Protein AF-A0A0A0M9S9-F1 (afdb_monomer)

Sequence (676 aa):
MLGLVVTAAAFGSYHVLSGAQERQLAVHSTAPAQATAWRGVQLVRRYLEAVDGDVIADWGREGAPLAIGGDMGITARITEVVEVPGSGMVGPYYRVTAQVSGMAARGTPAQSTSLVEVVYRVVPGDGSGTTPPPSGGGGVIHAMDIHRNLDLTGSIQFRGPDNAVINVNGNARLDSASITGIDTLRATGDVSIGSNIQVGAVHANGNVELTGSSGVGEIRSRGDVTIRGGSSPMTVRANGRVLFAGGNGSVVESRGGVRVSAGGVNITSIATEADVDWSGSGGRAGTIHANGNIRYNGGKSGAAPTLRSRGNITATAAGAGLAHANGQVRGEGWGRFDTVAARGGLTLTGSFSAGTVRPRDTVEPVVPVSIPEVPEVQMPGYRIDVYPLRAAANYVFEYVGNRIQVQVSQVAGIPDGTYVLGERQDGRKDWLCRPGDLRNGVCQRPVATICQGFSEYNACFTYDRGKWTVDGTSMARGVAWFDGDLQVGNGTYVNTFLATGNLNTSGSHRTVSPNYAGYATTCRNAAPAGTRMGVYSHFAELVPANLCNIEDGTMTGEPLGNIAYLAGGLAPGGGFVGGDIDLGASTRADGAVMAGNLLRTGGSTTLNGRIVSAAQRAGASDEIRMGGSTTMDLGSGSDDYDPSAPIPCMVDCEPEPELGEPVEGNTATVQWSRYL

Structure (mmCIF, N/CA/C/O backbone):
data_AF-A0A0A0M9S9-F1
#
_entry.id   AF-A0A0A0M9S9-F1
#
loop_
_atom_site.group_PDB
_atom_site.id
_atom_site.type_symbol
_atom_site.label_atom_id
_atom_site.label_alt_id
_atom_site.label_comp_id
_atom_site.label_asym_id
_atom_site.label_entity_id
_atom_site.label_seq_id
_atom_site.pdbx_PDB_ins_code
_atom_site.Cartn_x
_atom_site.Cartn_y
_atom_site.Cartn_z
_atom_site.occupancy
_atom_site.B_iso_or_equiv
_atom_site.auth_seq_id
_atom_site.auth_comp_id
_atom_site.auth_asym_id
_atom_site.auth_atom_id
_atom_site.pdbx_PDB_model_num
ATOM 1 N N . MET A 1 1 ? 2.657 70.113 -22.241 1.00 38.19 1 MET A N 1
ATOM 2 C CA . MET A 1 1 ? 3.033 69.150 -21.180 1.00 38.19 1 MET A CA 1
ATOM 3 C C . MET A 1 1 ? 2.256 67.848 -21.372 1.00 38.19 1 MET A C 1
ATOM 5 O O . MET A 1 1 ? 1.230 67.660 -20.741 1.00 38.19 1 MET A O 1
ATOM 9 N N . LEU A 1 2 ? 2.708 66.979 -22.280 1.00 35.12 2 LEU A N 1
ATOM 10 C CA . LEU A 1 2 ? 2.132 65.649 -22.551 1.00 35.12 2 LEU A CA 1
ATOM 11 C C . LEU A 1 2 ? 3.258 64.771 -23.124 1.00 35.12 2 LEU A C 1
ATOM 13 O O . LEU A 1 2 ? 3.353 64.573 -24.327 1.00 35.12 2 LEU A O 1
ATOM 17 N N . GLY A 1 3 ? 4.197 64.349 -22.272 1.00 33.69 3 GLY A N 1
ATOM 18 C CA . GLY A 1 3 ? 5.380 63.615 -22.743 1.00 33.69 3 GLY A CA 1
ATOM 19 C C . GLY A 1 3 ? 6.136 62.789 -21.705 1.00 33.69 3 GLY A C 1
ATOM 20 O O . GLY A 1 3 ? 7.248 62.376 -21.992 1.00 33.69 3 GLY A O 1
ATOM 21 N N . LEU A 1 4 ? 5.588 62.545 -20.507 1.00 33.28 4 LEU A N 1
ATOM 22 C CA . LEU A 1 4 ? 6.380 61.942 -19.420 1.00 33.28 4 LEU A CA 1
ATOM 23 C C . LEU A 1 4 ? 5.645 60.906 -18.553 1.00 33.28 4 LEU A C 1
ATOM 25 O O . LEU A 1 4 ? 6.000 60.726 -17.396 1.00 33.28 4 LEU A O 1
ATOM 29 N N . VAL A 1 5 ? 4.636 60.202 -19.086 1.00 34.47 5 VAL A N 1
ATOM 30 C CA . VAL A 1 5 ? 3.894 59.187 -18.293 1.00 34.47 5 VAL A CA 1
ATOM 31 C C . VAL A 1 5 ? 3.826 57.790 -18.936 1.00 34.47 5 VAL A C 1
ATOM 33 O O . VAL A 1 5 ? 3.406 56.843 -18.286 1.00 34.47 5 VAL A O 1
ATOM 36 N N . VAL A 1 6 ? 4.322 57.573 -20.160 1.00 32.94 6 VAL A N 1
ATOM 37 C CA . VAL A 1 6 ? 4.170 56.251 -20.820 1.00 32.94 6 VAL A CA 1
ATOM 38 C C . VAL A 1 6 ? 5.363 55.299 -20.610 1.00 32.94 6 VAL A C 1
ATOM 40 O O . VAL A 1 6 ? 5.233 54.095 -20.808 1.00 32.94 6 VAL A O 1
ATOM 43 N N . THR A 1 7 ? 6.511 55.762 -20.113 1.00 30.25 7 THR A N 1
ATOM 44 C CA . THR A 1 7 ? 7.717 54.916 -19.992 1.00 30.25 7 THR A CA 1
ATOM 45 C C . THR A 1 7 ? 7.839 54.118 -18.687 1.00 30.25 7 THR A C 1
ATOM 47 O O . THR A 1 7 ? 8.605 53.160 -18.649 1.00 30.25 7 THR A O 1
ATOM 50 N N . ALA A 1 8 ? 7.069 54.428 -17.637 1.00 29.94 8 ALA A N 1
ATOM 51 C CA . ALA A 1 8 ? 7.144 53.700 -16.359 1.00 29.94 8 ALA A CA 1
ATOM 52 C C . ALA A 1 8 ? 6.223 52.463 -16.290 1.00 29.94 8 ALA A C 1
ATOM 54 O O . ALA A 1 8 ? 6.517 51.515 -15.565 1.00 29.94 8 ALA A O 1
ATOM 55 N N . ALA A 1 9 ? 5.140 52.427 -17.075 1.00 32.34 9 ALA A N 1
ATOM 56 C CA . ALA A 1 9 ? 4.201 51.303 -17.068 1.00 32.34 9 ALA A CA 1
ATOM 57 C C . ALA A 1 9 ? 4.727 50.082 -17.846 1.00 32.34 9 ALA A C 1
ATOM 59 O O . ALA A 1 9 ? 4.496 48.950 -17.435 1.00 32.34 9 ALA A O 1
ATOM 60 N N . ALA A 1 10 ? 5.502 50.286 -18.918 1.00 31.62 10 ALA A N 1
ATOM 61 C CA . ALA A 1 10 ? 6.004 49.184 -19.743 1.00 31.62 10 ALA A CA 1
ATOM 62 C C . ALA A 1 10 ? 7.150 48.390 -19.079 1.00 31.62 10 ALA A C 1
ATOM 64 O O . ALA A 1 10 ? 7.214 47.169 -19.222 1.00 31.62 10 ALA A O 1
ATOM 65 N N . PHE A 1 11 ? 8.016 49.043 -18.294 1.00 33.28 11 PHE A N 1
ATOM 66 C CA . PHE A 1 11 ? 9.101 48.355 -17.578 1.00 33.28 11 PHE A CA 1
ATOM 67 C C . PHE A 1 11 ? 8.628 47.622 -16.312 1.00 33.28 11 PHE A C 1
ATOM 69 O O . PHE A 1 11 ? 9.197 46.589 -15.967 1.00 33.28 11 PHE A O 1
ATOM 76 N N . GLY A 1 12 ? 7.548 48.081 -15.663 1.00 35.31 12 GLY A N 1
ATOM 77 C CA . GLY A 1 12 ? 6.930 47.368 -14.538 1.00 35.31 12 GLY A CA 1
ATOM 78 C C . GLY A 1 12 ? 6.255 46.059 -14.961 1.00 35.31 12 GLY A C 1
ATOM 79 O O . GLY A 1 12 ? 6.399 45.041 -14.288 1.00 35.31 12 GLY A O 1
ATOM 80 N N . SER A 1 13 ? 5.584 46.044 -16.117 1.00 36.09 13 SER A N 1
ATOM 81 C CA . SER A 1 13 ? 4.942 44.836 -16.653 1.00 36.09 13 SER A CA 1
ATOM 82 C C . SER A 1 13 ? 5.952 43.801 -17.151 1.00 36.09 13 SER A C 1
ATOM 84 O O . SER A 1 13 ? 5.731 42.610 -16.955 1.00 36.09 13 SER A O 1
ATOM 86 N N . TYR A 1 14 ? 7.079 44.231 -17.732 1.00 33.56 14 TYR A N 1
ATOM 87 C CA . TYR A 1 14 ? 8.137 43.318 -18.180 1.00 33.56 14 TYR A CA 1
ATOM 88 C C . TYR A 1 14 ? 8.876 42.663 -17.002 1.00 33.56 14 TYR A C 1
ATOM 90 O O . TYR A 1 14 ? 9.120 41.464 -17.049 1.00 33.56 14 TYR A O 1
ATOM 98 N N . HIS A 1 15 ? 9.137 43.394 -15.909 1.00 34.16 15 HIS A N 1
ATOM 99 C CA . HIS A 1 15 ? 9.770 42.827 -14.708 1.00 34.16 15 HIS A CA 1
ATOM 100 C C . HIS A 1 15 ? 8.850 41.887 -13.912 1.00 34.16 15 HIS A C 1
ATOM 102 O O . HIS A 1 15 ? 9.319 40.931 -13.293 1.00 34.16 15 HIS A O 1
ATOM 108 N N . VAL A 1 16 ? 7.535 42.134 -13.930 1.00 39.25 16 VAL A N 1
ATOM 109 C CA . VAL A 1 16 ? 6.543 41.249 -13.298 1.00 39.25 16 VAL A CA 1
ATOM 110 C C . VAL A 1 16 ? 6.279 40.006 -14.159 1.00 39.25 16 VAL A C 1
ATOM 112 O O . VAL A 1 16 ? 6.086 38.927 -13.605 1.00 39.25 16 VAL A O 1
ATOM 115 N N . LEU A 1 17 ? 6.355 40.111 -15.492 1.00 35.31 17 LEU A N 1
ATOM 116 C CA . LEU A 1 17 ? 6.260 38.967 -16.410 1.00 35.31 17 LEU A CA 1
ATOM 117 C C . LEU A 1 17 ? 7.541 38.126 -16.448 1.00 35.31 17 LEU A C 1
ATOM 119 O O . LEU A 1 17 ? 7.436 36.902 -16.442 1.00 35.31 17 LEU A O 1
ATOM 123 N N . SER A 1 18 ? 8.729 38.738 -16.410 1.00 36.84 18 SER A N 1
ATOM 124 C CA . SER A 1 18 ? 9.993 38.003 -16.282 1.00 36.84 18 SER A CA 1
ATOM 125 C C . SER A 1 18 ? 10.101 37.347 -14.906 1.00 36.84 18 SER A C 1
ATOM 127 O O . SER A 1 18 ? 10.442 36.177 -14.824 1.00 36.84 18 SER A O 1
ATOM 129 N N . GLY A 1 19 ? 9.679 38.028 -13.833 1.00 36.59 19 GLY A N 1
ATOM 130 C CA . GLY A 1 19 ? 9.624 37.455 -12.487 1.00 36.59 19 GLY A CA 1
ATOM 131 C C . GLY A 1 19 ? 8.580 36.344 -12.324 1.00 36.59 19 GLY A C 1
ATOM 132 O O . GLY A 1 19 ? 8.806 35.411 -11.560 1.00 36.59 19 GLY A O 1
ATOM 133 N N . ALA A 1 20 ? 7.449 36.395 -13.038 1.00 39.62 20 ALA A N 1
ATOM 134 C CA . ALA A 1 20 ? 6.456 35.318 -13.050 1.00 39.62 20 ALA A CA 1
ATOM 135 C C . ALA A 1 20 ? 6.901 34.130 -13.916 1.00 39.62 20 ALA A C 1
ATOM 137 O O . ALA A 1 20 ? 6.731 32.994 -13.489 1.00 39.62 20 ALA A O 1
ATOM 138 N N . GLN A 1 21 ? 7.529 34.368 -15.073 1.00 37.34 21 GLN A N 1
ATOM 139 C CA . GLN A 1 21 ? 8.106 33.307 -15.906 1.00 37.34 21 GLN A CA 1
ATOM 140 C C . GLN A 1 21 ? 9.321 32.650 -15.243 1.00 37.34 21 GLN A C 1
ATOM 142 O O . GLN A 1 21 ? 9.424 31.430 -15.282 1.00 37.34 21 GLN A O 1
ATOM 147 N N . GLU A 1 22 ? 10.182 33.405 -14.556 1.00 39.69 22 GLU A N 1
ATOM 148 C CA . GLU A 1 22 ? 11.300 32.873 -13.764 1.00 39.69 22 GLU A CA 1
ATOM 149 C C . GLU A 1 22 ? 10.818 32.138 -12.511 1.00 39.69 22 GLU A C 1
ATOM 151 O O . GLU A 1 22 ? 11.359 31.087 -12.194 1.00 39.69 22 GLU A O 1
ATOM 156 N N . ARG A 1 23 ? 9.765 32.609 -11.823 1.00 38.94 23 ARG A N 1
ATOM 157 C CA . ARG A 1 23 ? 9.156 31.872 -10.697 1.00 38.94 23 ARG A CA 1
ATOM 158 C C . ARG A 1 23 ? 8.431 30.611 -11.157 1.00 38.94 23 ARG A C 1
ATOM 160 O O . ARG A 1 23 ? 8.507 29.599 -10.473 1.00 38.94 23 ARG A O 1
ATOM 167 N N . GLN A 1 24 ? 7.769 30.636 -12.311 1.00 37.47 24 GLN A N 1
ATOM 168 C CA . GLN A 1 24 ? 7.109 29.465 -12.886 1.00 37.47 24 GLN A CA 1
ATOM 169 C C . GLN A 1 24 ? 8.140 28.456 -13.423 1.00 37.47 24 GLN A C 1
ATOM 171 O O . GLN A 1 24 ? 7.961 27.260 -13.219 1.00 37.47 24 GLN A O 1
ATOM 176 N N . LEU A 1 25 ? 9.267 28.912 -13.991 1.00 41.75 25 LEU A N 1
ATOM 177 C CA . LEU A 1 25 ? 10.422 28.063 -14.310 1.00 41.75 25 LEU A CA 1
ATOM 178 C C . LEU A 1 25 ? 11.118 27.518 -13.055 1.00 41.75 25 LEU A C 1
ATOM 180 O O . LEU A 1 25 ? 11.481 26.349 -13.049 1.00 41.75 25 LEU A O 1
ATOM 184 N N . ALA A 1 26 ? 11.284 28.322 -12.001 1.00 37.69 26 ALA A N 1
ATOM 185 C CA . ALA A 1 26 ? 11.918 27.913 -10.746 1.00 37.69 26 ALA A CA 1
ATOM 186 C C . ALA A 1 26 ? 11.070 26.888 -9.976 1.00 37.69 26 ALA A C 1
ATOM 188 O O . ALA A 1 26 ? 11.600 25.914 -9.455 1.00 37.69 26 ALA A O 1
ATOM 189 N N . VAL A 1 27 ? 9.743 27.054 -9.955 1.00 41.25 27 VAL A N 1
ATOM 190 C CA . VAL A 1 27 ? 8.808 26.081 -9.361 1.00 41.25 27 VAL A CA 1
ATOM 191 C C . VAL A 1 27 ? 8.721 24.800 -10.207 1.00 41.25 27 VAL A C 1
ATOM 193 O O . VAL A 1 27 ? 8.535 23.718 -9.656 1.00 41.25 27 VAL A O 1
ATOM 196 N N . HIS A 1 28 ? 8.927 24.882 -11.528 1.00 46.53 28 HIS A N 1
ATOM 197 C CA . HIS A 1 28 ? 9.033 23.702 -12.395 1.00 46.53 28 HIS A CA 1
ATOM 198 C C . HIS A 1 28 ? 10.423 23.046 -12.409 1.00 46.53 28 HIS A C 1
ATOM 200 O O . HIS A 1 28 ? 10.512 21.885 -12.800 1.00 46.53 28 HIS A O 1
ATOM 206 N N . SER A 1 29 ? 11.495 23.732 -11.997 1.00 43.81 29 SER A N 1
ATOM 207 C CA . SER A 1 29 ? 12.862 23.194 -11.983 1.00 43.81 29 SER A CA 1
ATOM 208 C C . SER A 1 29 ? 13.269 22.602 -10.631 1.00 43.81 29 SER A C 1
ATOM 210 O O . SER A 1 29 ? 14.110 21.701 -10.599 1.00 43.81 29 SER A O 1
ATOM 212 N N . THR A 1 30 ? 12.659 23.007 -9.514 1.00 52.81 30 THR A N 1
ATOM 213 C CA . THR A 1 30 ? 12.928 22.413 -8.190 1.00 52.81 30 THR A CA 1
ATOM 214 C C . THR A 1 30 ? 12.455 20.965 -8.087 1.00 52.81 30 THR A C 1
ATOM 216 O O . THR A 1 30 ? 13.216 20.128 -7.612 1.00 52.81 30 THR A O 1
ATOM 219 N N . ALA A 1 31 ? 11.264 20.629 -8.591 1.00 55.78 31 ALA A N 1
ATOM 220 C CA . ALA A 1 31 ? 10.736 19.261 -8.538 1.00 55.78 31 ALA A CA 1
ATOM 221 C C . ALA A 1 31 ? 11.601 18.233 -9.313 1.00 55.78 31 ALA A C 1
ATOM 223 O O . ALA A 1 31 ? 11.906 17.175 -8.758 1.00 55.78 31 ALA A O 1
ATOM 224 N N . PRO A 1 32 ? 12.098 18.521 -10.534 1.00 52.28 32 PRO A N 1
ATOM 225 C CA . PRO A 1 32 ? 13.087 17.682 -11.208 1.00 52.28 32 PRO A CA 1
ATOM 226 C C . PRO A 1 32 ? 14.418 17.566 -10.454 1.00 52.28 32 PRO A C 1
ATOM 228 O O . PRO A 1 32 ? 14.976 16.475 -10.404 1.00 52.28 32 PRO A O 1
ATOM 231 N N . ALA A 1 33 ? 14.934 18.644 -9.850 1.00 55.00 33 ALA A N 1
ATOM 232 C CA . ALA A 1 33 ? 16.178 18.586 -9.072 1.00 55.00 33 ALA A CA 1
ATOM 233 C C . ALA A 1 33 ? 16.018 17.767 -7.782 1.00 55.00 33 ALA A C 1
ATOM 235 O O . ALA A 1 33 ? 16.900 16.981 -7.443 1.00 55.00 33 ALA A O 1
ATOM 236 N N . GLN A 1 34 ? 14.872 17.889 -7.108 1.00 57.25 34 GLN A N 1
ATOM 237 C CA . GLN A 1 34 ? 14.493 17.066 -5.959 1.00 57.25 34 GLN A CA 1
ATOM 238 C C . GLN A 1 34 ? 14.343 15.590 -6.350 1.00 57.25 34 GLN A C 1
ATOM 240 O O . GLN A 1 34 ? 14.876 14.724 -5.661 1.00 57.25 34 GLN A O 1
ATOM 245 N N . ALA A 1 35 ? 13.695 15.290 -7.481 1.00 53.19 35 ALA A N 1
ATOM 246 C CA . ALA A 1 35 ? 13.598 13.928 -8.008 1.00 53.19 35 ALA A CA 1
ATOM 247 C C . ALA A 1 35 ? 14.985 13.347 -8.338 1.00 53.19 35 ALA A C 1
ATOM 249 O O . ALA A 1 35 ? 15.271 12.197 -8.011 1.00 53.19 35 ALA A O 1
ATOM 250 N N . THR A 1 36 ? 15.877 14.145 -8.931 1.00 57.66 36 THR A N 1
ATOM 251 C CA . THR A 1 36 ? 17.271 13.753 -9.189 1.00 57.66 36 THR A CA 1
ATOM 252 C C . THR A 1 36 ? 18.059 13.534 -7.892 1.00 57.66 36 THR A C 1
ATOM 254 O O . THR A 1 36 ? 18.837 12.585 -7.819 1.00 57.66 36 THR A O 1
ATOM 257 N N . ALA A 1 37 ? 17.833 14.333 -6.844 1.00 59.56 37 ALA A N 1
ATOM 258 C CA . ALA A 1 37 ? 18.483 14.147 -5.545 1.00 59.56 37 ALA A CA 1
ATOM 259 C C . ALA A 1 37 ? 18.049 12.822 -4.898 1.00 59.56 37 ALA A C 1
ATOM 261 O O . ALA A 1 37 ? 18.890 12.039 -4.463 1.00 59.56 37 ALA A O 1
ATOM 262 N N . TRP A 1 38 ? 16.756 12.497 -4.947 1.00 60.38 38 TRP A N 1
ATOM 263 C CA . TRP A 1 38 ? 16.226 11.219 -4.462 1.00 60.38 38 TRP A CA 1
ATOM 264 C C . TRP A 1 38 ? 16.681 10.004 -5.278 1.00 60.38 38 TRP A C 1
ATOM 266 O O . TRP A 1 38 ? 16.934 8.941 -4.709 1.00 60.38 38 TRP A O 1
ATOM 276 N N . ARG A 1 39 ? 16.882 10.157 -6.595 1.00 58.69 39 ARG A N 1
ATOM 277 C CA . ARG A 1 39 ? 17.578 9.142 -7.411 1.00 58.69 39 ARG A CA 1
ATOM 278 C C . ARG A 1 39 ? 18.993 8.890 -6.887 1.00 58.69 39 ARG A C 1
ATOM 280 O O . ARG A 1 39 ? 19.422 7.742 -6.819 1.00 58.69 39 ARG A O 1
ATOM 287 N N . GLY A 1 40 ? 19.699 9.945 -6.482 1.00 56.38 40 GLY A N 1
ATOM 288 C CA . GLY A 1 40 ? 21.021 9.834 -5.873 1.00 56.38 40 GLY A CA 1
ATOM 289 C C . GLY A 1 40 ? 21.015 9.137 -4.509 1.00 56.38 40 GLY A C 1
ATOM 290 O O . GLY A 1 40 ? 21.918 8.352 -4.243 1.00 56.38 40 GLY A O 1
ATOM 291 N N . VAL A 1 41 ? 19.988 9.352 -3.679 1.00 64.31 41 VAL A N 1
ATOM 292 C CA . VAL A 1 41 ? 19.822 8.667 -2.381 1.00 64.31 41 VAL A CA 1
ATOM 293 C C . VAL A 1 41 ? 19.740 7.149 -2.581 1.00 64.31 41 VAL A C 1
ATOM 295 O O . VAL A 1 41 ? 20.463 6.383 -1.951 1.00 64.31 41 VAL A O 1
ATOM 298 N N . GLN A 1 42 ? 18.934 6.691 -3.538 1.00 62.00 42 GLN A N 1
ATOM 299 C CA . GLN A 1 42 ? 18.825 5.255 -3.825 1.00 62.00 42 GLN A CA 1
ATOM 300 C C . GLN A 1 42 ? 20.100 4.671 -4.444 1.00 62.00 42 GLN A C 1
ATOM 302 O O . GLN A 1 42 ? 20.448 3.518 -4.192 1.00 62.00 42 GLN A O 1
ATOM 307 N N . LEU A 1 43 ? 20.822 5.470 -5.230 1.00 59.28 43 LEU A N 1
ATOM 308 C CA . LEU A 1 43 ? 22.103 5.067 -5.798 1.00 59.28 43 LEU A CA 1
ATOM 309 C C . LEU A 1 43 ? 23.176 4.876 -4.714 1.00 59.28 43 LEU A C 1
ATOM 311 O O . LEU A 1 43 ? 23.946 3.923 -4.790 1.00 59.28 43 LEU A O 1
ATOM 315 N N . VAL A 1 44 ? 23.187 5.731 -3.686 1.00 65.31 44 VAL A N 1
ATOM 316 C CA . VAL A 1 44 ? 24.054 5.566 -2.509 1.00 65.31 44 VAL A CA 1
ATOM 317 C C . VAL A 1 44 ? 23.646 4.335 -1.698 1.00 65.31 44 VAL A C 1
ATOM 319 O O . VAL A 1 44 ? 24.526 3.569 -1.326 1.00 65.31 44 VAL A O 1
ATOM 322 N N . ARG A 1 45 ? 22.347 4.075 -1.488 1.00 72.94 45 ARG A N 1
ATOM 323 C CA . ARG A 1 45 ? 21.882 2.851 -0.802 1.00 72.94 45 ARG A CA 1
ATOM 324 C C . ARG A 1 45 ? 22.401 1.581 -1.475 1.00 72.94 45 ARG A C 1
ATOM 326 O O . ARG A 1 45 ? 23.035 0.763 -0.823 1.00 72.94 45 ARG A O 1
ATOM 333 N N . ARG A 1 46 ? 22.193 1.456 -2.789 1.00 57.31 46 ARG A N 1
ATOM 334 C CA . ARG A 1 46 ? 22.665 0.299 -3.573 1.00 57.31 46 ARG A CA 1
ATOM 335 C C . ARG A 1 46 ? 24.183 0.168 -3.560 1.00 57.31 46 ARG A C 1
ATOM 337 O O . ARG A 1 46 ? 24.705 -0.938 -3.583 1.00 57.31 46 ARG A O 1
ATOM 344 N N . TYR A 1 47 ? 24.892 1.295 -3.541 1.00 64.62 47 TYR A N 1
ATOM 345 C CA . TYR A 1 47 ? 26.339 1.291 -3.376 1.00 64.62 47 TYR A CA 1
ATOM 346 C C . TYR A 1 47 ? 26.738 0.719 -2.008 1.00 64.62 47 TYR A C 1
ATOM 348 O O . TYR A 1 47 ? 27.602 -0.143 -1.963 1.00 64.62 47 TYR A O 1
ATOM 356 N N . LEU A 1 48 ? 26.072 1.116 -0.919 1.00 71.56 48 LEU A N 1
ATOM 357 C CA . LEU A 1 48 ? 26.329 0.590 0.430 1.00 71.56 48 LEU A CA 1
ATOM 358 C C . LEU A 1 48 ? 25.983 -0.900 0.582 1.00 71.56 48 LEU A C 1
ATOM 360 O O . LEU A 1 48 ? 26.661 -1.596 1.326 1.00 71.56 48 LEU A O 1
ATOM 364 N N . GLU A 1 49 ? 24.974 -1.396 -0.138 1.00 69.19 49 GLU A N 1
ATOM 365 C CA . GLU A 1 49 ? 24.644 -2.833 -0.207 1.00 69.19 49 GLU A CA 1
ATOM 366 C C . GLU A 1 49 ? 25.711 -3.645 -0.961 1.00 69.19 49 GLU A C 1
ATOM 368 O O . GLU A 1 49 ? 25.878 -4.835 -0.714 1.00 69.19 49 GLU A O 1
ATOM 373 N N . ALA A 1 50 ? 26.435 -3.013 -1.890 1.00 57.62 50 ALA A N 1
ATOM 374 C CA . ALA A 1 50 ? 27.448 -3.660 -2.724 1.00 57.62 50 ALA A CA 1
ATOM 375 C C . ALA A 1 50 ? 28.882 -3.534 -2.177 1.00 57.62 50 ALA A C 1
ATOM 377 O O . ALA A 1 50 ? 29.799 -4.142 -2.730 1.00 57.62 50 ALA A O 1
ATOM 378 N N . VAL A 1 51 ? 29.094 -2.711 -1.148 1.00 65.50 51 VAL A N 1
ATOM 379 C CA . VAL A 1 51 ? 30.406 -2.486 -0.531 1.00 65.50 51 VAL A CA 1
ATOM 380 C C . VAL A 1 51 ? 30.593 -3.479 0.605 1.00 65.50 51 VAL A C 1
ATOM 382 O O . VAL A 1 51 ? 29.692 -3.647 1.418 1.00 65.50 51 VAL A O 1
ATOM 385 N N . ASP A 1 52 ? 31.768 -4.100 0.666 1.00 69.25 52 ASP A N 1
ATOM 386 C CA . ASP A 1 52 ? 32.154 -5.045 1.716 1.00 69.25 52 ASP A CA 1
ATOM 387 C C . ASP A 1 52 ? 32.113 -4.398 3.117 1.00 69.25 52 ASP A C 1
ATOM 389 O O . ASP A 1 52 ? 32.465 -3.226 3.278 1.00 69.25 52 ASP A O 1
ATOM 393 N N . GLY A 1 53 ? 31.685 -5.149 4.136 1.00 65.88 53 GLY A N 1
ATOM 394 C CA . GLY A 1 53 ? 31.577 -4.670 5.518 1.00 65.88 53 GLY A CA 1
ATOM 395 C C . GLY A 1 53 ? 32.901 -4.131 6.066 1.00 65.88 53 GLY A C 1
ATOM 396 O O . GLY A 1 53 ? 32.914 -3.068 6.691 1.00 65.88 53 GLY A O 1
ATOM 397 N N . ASP A 1 54 ? 34.014 -4.786 5.728 1.00 68.56 54 ASP A N 1
ATOM 398 C CA . ASP A 1 54 ? 35.364 -4.364 6.126 1.00 68.56 54 ASP A CA 1
ATOM 399 C C . ASP A 1 54 ? 35.739 -2.989 5.541 1.00 68.56 54 ASP A C 1
ATOM 401 O O . ASP A 1 54 ? 36.363 -2.159 6.203 1.00 68.56 54 ASP A O 1
ATOM 405 N N . VAL A 1 55 ? 35.277 -2.684 4.323 1.00 69.38 55 VAL A N 1
ATOM 406 C CA . VAL A 1 55 ? 35.520 -1.388 3.664 1.00 69.38 55 VAL A CA 1
ATOM 407 C C . VAL A 1 55 ? 34.715 -0.265 4.327 1.00 69.38 55 VAL A C 1
ATOM 409 O O . VAL A 1 55 ? 35.186 0.871 4.419 1.00 69.38 55 VAL A O 1
ATOM 412 N N . ILE A 1 56 ? 33.509 -0.563 4.820 1.00 71.06 56 ILE A N 1
ATOM 413 C CA . ILE A 1 56 ? 32.684 0.401 5.567 1.00 71.06 56 ILE A CA 1
ATOM 414 C C . ILE A 1 56 ? 33.309 0.690 6.939 1.00 71.06 56 ILE A C 1
ATOM 416 O O . ILE A 1 56 ? 33.312 1.845 7.376 1.00 71.06 56 ILE A O 1
ATOM 420 N N . ALA A 1 57 ? 33.883 -0.327 7.589 1.00 70.38 57 ALA A N 1
ATOM 421 C CA . ALA A 1 57 ? 34.600 -0.178 8.853 1.00 70.38 57 ALA A CA 1
ATOM 422 C C . ALA A 1 57 ? 35.780 0.804 8.735 1.00 70.38 57 ALA A C 1
ATOM 424 O O . ALA A 1 57 ? 35.982 1.655 9.608 1.00 70.38 57 ALA A O 1
ATOM 425 N N . ASP A 1 58 ? 36.520 0.744 7.625 1.00 73.25 58 ASP A N 1
ATOM 426 C CA . ASP A 1 58 ? 37.655 1.633 7.362 1.00 73.25 58 ASP A CA 1
ATOM 427 C C . ASP A 1 58 ? 37.229 3.087 7.086 1.00 73.25 58 ASP A C 1
ATOM 429 O O . ASP A 1 58 ? 37.910 4.033 7.498 1.00 73.25 58 ASP A O 1
ATOM 433 N N . TRP A 1 59 ? 36.049 3.313 6.495 1.00 78.31 59 TRP A N 1
ATOM 434 C CA . TRP A 1 59 ? 35.513 4.669 6.300 1.00 78.31 59 TRP A CA 1
ATOM 435 C C . TRP A 1 59 ? 35.225 5.414 7.602 1.00 78.31 59 TRP A C 1
ATOM 437 O O . TRP A 1 59 ? 35.355 6.640 7.633 1.00 78.31 59 TRP A O 1
ATOM 447 N N . GLY A 1 60 ? 34.873 4.697 8.673 1.00 62.88 60 GLY A N 1
ATOM 448 C CA . GLY A 1 60 ? 34.714 5.275 10.010 1.00 62.88 60 GLY A CA 1
ATOM 449 C C . GLY A 1 60 ? 36.021 5.818 10.602 1.00 62.88 60 GLY A C 1
ATOM 450 O O . GLY A 1 60 ? 35.980 6.633 11.522 1.00 62.88 60 GLY A O 1
ATOM 451 N N . ARG A 1 61 ? 37.181 5.403 10.067 1.00 61.22 61 ARG A N 1
ATOM 452 C CA . ARG A 1 61 ? 38.518 5.778 10.560 1.00 61.22 61 ARG A CA 1
ATOM 453 C C . ARG A 1 61 ? 39.213 6.820 9.683 1.00 61.22 61 ARG A C 1
ATOM 455 O O . ARG A 1 61 ? 39.882 7.701 10.217 1.00 61.22 61 ARG A O 1
ATOM 462 N N . GLU A 1 62 ? 39.046 6.740 8.362 1.00 57.94 62 GLU A N 1
ATOM 463 C CA . GLU A 1 62 ? 39.818 7.545 7.394 1.00 57.94 62 GLU A CA 1
ATOM 464 C C . GLU A 1 62 ? 38.966 8.520 6.556 1.00 57.94 62 GLU A C 1
ATOM 466 O O . GLU A 1 62 ? 39.505 9.407 5.889 1.00 57.94 62 GLU A O 1
ATOM 471 N N . GLY A 1 63 ? 37.633 8.418 6.634 1.00 55.84 63 GLY A N 1
ATOM 472 C CA . GLY A 1 63 ? 36.694 9.179 5.809 1.00 55.84 63 GLY A CA 1
ATOM 473 C C . GLY A 1 63 ? 36.497 8.564 4.416 1.00 55.84 63 GLY A C 1
ATOM 474 O O . GLY A 1 63 ? 37.432 8.106 3.767 1.00 55.84 63 GLY A O 1
ATOM 475 N N . ALA A 1 64 ? 35.255 8.550 3.931 1.00 58.94 64 ALA A N 1
ATOM 476 C CA . ALA A 1 64 ? 34.890 7.851 2.698 1.00 58.94 64 ALA A CA 1
ATOM 477 C C . ALA A 1 64 ? 35.079 8.710 1.426 1.00 58.94 64 ALA A C 1
ATOM 479 O O . ALA A 1 64 ? 34.475 9.786 1.313 1.00 58.94 64 ALA A O 1
ATOM 480 N N . PRO A 1 65 ? 35.809 8.228 0.401 1.00 53.84 65 PRO A N 1
ATOM 481 C CA . PRO A 1 65 ? 35.861 8.873 -0.903 1.00 53.84 65 PRO A CA 1
ATOM 482 C C . PRO A 1 65 ? 34.684 8.398 -1.763 1.00 53.84 65 PRO A C 1
ATOM 484 O O . PRO A 1 65 ? 34.847 7.572 -2.658 1.00 53.84 65 PRO A O 1
ATOM 487 N N . LEU A 1 66 ? 33.479 8.914 -1.510 1.00 60.03 66 LEU A N 1
ATOM 488 C CA . LEU A 1 66 ? 32.354 8.689 -2.418 1.00 60.03 66 LEU A CA 1
ATOM 489 C C . LEU A 1 66 ? 32.119 9.922 -3.290 1.00 60.03 66 LEU A C 1
ATOM 491 O O . LEU A 1 66 ? 31.798 10.989 -2.775 1.00 60.03 66 LEU A O 1
ATOM 495 N N . ALA A 1 67 ? 32.277 9.755 -4.604 1.00 52.25 67 ALA A N 1
ATOM 496 C CA . ALA A 1 67 ? 31.867 10.712 -5.626 1.00 52.25 67 ALA A CA 1
ATOM 497 C C . ALA A 1 67 ? 31.101 9.955 -6.720 1.00 52.25 67 ALA A C 1
ATOM 499 O O . ALA A 1 67 ? 31.686 9.415 -7.656 1.00 52.25 67 ALA A O 1
ATOM 500 N N . ILE A 1 68 ? 29.777 9.886 -6.585 1.00 55.16 68 ILE A N 1
ATOM 501 C CA . ILE A 1 68 ? 28.902 9.251 -7.579 1.00 55.16 68 ILE A CA 1
ATOM 502 C C . ILE A 1 68 ? 28.245 10.329 -8.446 1.00 55.16 68 ILE A C 1
ATOM 504 O O . ILE A 1 68 ? 27.692 11.276 -7.896 1.00 55.16 68 ILE A O 1
ATOM 508 N N . GLY A 1 69 ? 28.222 10.133 -9.775 1.00 52.50 69 GLY A N 1
ATOM 509 C CA . GLY A 1 69 ? 27.173 10.704 -10.639 1.00 52.50 69 GLY A CA 1
ATOM 510 C C . GLY A 1 69 ? 27.498 11.954 -11.471 1.00 52.50 69 GLY A C 1
ATOM 511 O O . GLY A 1 69 ? 26.565 12.577 -11.983 1.00 52.50 69 GLY A O 1
ATOM 512 N N . GLY A 1 70 ? 28.777 12.295 -11.683 1.00 50.03 70 GLY A N 1
ATOM 513 C CA . GLY A 1 70 ? 29.210 13.543 -12.345 1.00 50.03 70 GLY A CA 1
ATOM 514 C C . GLY A 1 70 ? 28.521 13.901 -13.677 1.00 50.03 70 GLY A C 1
ATOM 515 O O . GLY A 1 70 ? 28.303 15.090 -13.941 1.00 50.03 70 GLY A O 1
ATOM 516 N N . ASP A 1 71 ? 28.094 12.903 -14.461 1.00 51.50 71 ASP A N 1
ATOM 517 C CA . ASP A 1 71 ? 27.406 13.074 -15.754 1.00 51.50 71 ASP A CA 1
ATOM 518 C C . ASP A 1 71 ? 25.868 12.960 -15.685 1.00 51.50 71 ASP A C 1
ATOM 520 O O . ASP A 1 71 ? 25.179 13.335 -16.632 1.00 51.50 71 ASP A O 1
ATOM 524 N N . MET A 1 72 ? 25.308 12.490 -14.563 1.00 55.47 72 MET A N 1
ATOM 525 C CA . MET A 1 72 ? 23.859 12.297 -14.352 1.00 55.47 72 MET A CA 1
ATOM 526 C C . MET A 1 72 ? 23.191 13.456 -13.600 1.00 55.47 72 MET A C 1
ATOM 528 O O . MET A 1 72 ? 22.010 13.380 -13.265 1.00 55.47 72 MET A O 1
ATOM 532 N N . GLY A 1 73 ? 23.943 14.520 -13.300 1.00 60.19 73 GLY A N 1
ATOM 533 C CA . GLY A 1 73 ? 23.462 15.602 -12.442 1.00 60.19 73 GLY A CA 1
ATOM 534 C C . GLY A 1 73 ? 23.254 15.158 -10.992 1.00 60.19 73 GLY A C 1
ATOM 535 O O . GLY A 1 73 ? 22.482 15.787 -10.285 1.00 60.19 73 GLY A O 1
ATOM 536 N N . ILE A 1 74 ? 23.912 14.086 -10.550 1.00 67.12 74 ILE A N 1
ATOM 537 C CA . ILE A 1 74 ? 23.880 13.611 -9.164 1.00 67.12 74 ILE A CA 1
ATOM 538 C C . ILE A 1 74 ? 25.288 13.762 -8.601 1.00 67.12 74 ILE A C 1
ATOM 540 O O . ILE A 1 74 ? 26.248 13.380 -9.259 1.00 67.12 74 ILE A O 1
ATOM 544 N N . THR A 1 75 ? 25.416 14.289 -7.391 1.00 71.06 75 THR A N 1
ATOM 545 C CA . THR A 1 75 ? 26.677 14.273 -6.648 1.00 71.06 75 THR A CA 1
ATOM 546 C C . THR A 1 75 ? 26.380 13.795 -5.242 1.00 71.06 75 THR A C 1
ATOM 548 O O . THR A 1 75 ? 25.654 14.466 -4.521 1.00 71.06 75 THR A O 1
ATOM 551 N N . ALA A 1 76 ? 26.933 12.659 -4.835 1.00 73.00 76 ALA A N 1
ATOM 552 C CA . ALA A 1 76 ? 26.816 12.173 -3.464 1.00 73.00 76 ALA A CA 1
ATOM 553 C C . ALA A 1 76 ? 28.172 12.195 -2.765 1.00 73.00 76 ALA A C 1
ATOM 555 O O . ALA A 1 76 ? 29.175 11.872 -3.397 1.00 73.00 76 ALA A O 1
ATOM 556 N N . ARG A 1 77 ? 28.177 12.539 -1.475 1.00 77.38 77 ARG A N 1
ATOM 557 C CA . ARG A 1 77 ? 29.336 12.478 -0.582 1.00 77.38 77 ARG A CA 1
ATOM 558 C C . ARG A 1 77 ? 28.911 11.872 0.751 1.00 77.38 77 ARG A C 1
ATOM 560 O O . ARG A 1 77 ? 27.939 12.333 1.339 1.00 77.38 77 ARG A O 1
ATOM 567 N N . ILE A 1 78 ? 29.659 10.893 1.247 1.00 82.19 78 ILE A N 1
ATOM 568 C CA . ILE A 1 78 ? 29.508 10.405 2.624 1.00 82.19 78 ILE A CA 1
ATOM 569 C C . ILE A 1 78 ? 30.165 11.423 3.561 1.00 82.19 78 ILE A C 1
ATOM 571 O O . ILE A 1 78 ? 31.309 11.832 3.349 1.00 82.19 78 ILE A O 1
ATOM 575 N N . THR A 1 79 ? 29.417 11.883 4.556 1.00 82.06 79 THR A N 1
ATOM 576 C CA . THR A 1 79 ? 29.853 12.896 5.523 1.00 82.06 79 THR A CA 1
ATOM 577 C C . THR A 1 79 ? 30.237 12.295 6.866 1.00 82.06 79 THR A C 1
ATOM 579 O O . THR A 1 79 ? 31.061 12.881 7.560 1.00 82.06 79 THR A O 1
ATOM 582 N N . GLU A 1 80 ? 29.681 11.136 7.222 1.00 82.38 80 GLU A N 1
ATOM 583 C CA . GLU A 1 80 ? 29.921 10.486 8.510 1.00 82.38 80 GLU A CA 1
ATOM 584 C C . GLU A 1 80 ? 29.694 8.973 8.395 1.00 82.38 80 GLU A C 1
ATOM 586 O O . GLU A 1 80 ? 28.777 8.537 7.698 1.00 82.38 80 GLU A O 1
ATOM 591 N N . VAL A 1 81 ? 30.498 8.175 9.099 1.00 84.81 81 VAL A N 1
ATOM 592 C CA . VAL A 1 81 ? 30.269 6.739 9.306 1.00 84.81 81 VAL A CA 1
ATOM 593 C C . VAL A 1 81 ? 30.527 6.439 10.778 1.00 84.81 81 VAL A C 1
ATOM 595 O O . VAL A 1 81 ? 31.609 6.727 11.281 1.00 84.81 81 VAL A O 1
ATOM 598 N N . VAL A 1 82 ? 29.533 5.885 11.470 1.00 82.56 82 VAL A N 1
ATOM 599 C CA . VAL A 1 82 ? 29.613 5.533 12.893 1.00 82.56 82 VAL A CA 1
ATOM 600 C C . VAL A 1 82 ? 29.253 4.067 13.059 1.00 82.56 82 VAL A C 1
ATOM 602 O O . VAL A 1 82 ? 28.150 3.661 12.704 1.00 82.56 82 VAL A O 1
ATOM 605 N N . GLU A 1 83 ? 30.160 3.275 13.617 1.00 82.25 83 GLU A N 1
ATOM 606 C CA . GLU A 1 83 ? 29.832 1.927 14.078 1.00 82.25 83 GLU A CA 1
ATOM 607 C C . GLU A 1 83 ? 28.965 2.019 15.335 1.00 82.25 83 GLU A C 1
ATOM 609 O O . GLU A 1 83 ? 29.309 2.713 16.296 1.00 82.25 83 GLU A O 1
ATOM 614 N N . VAL A 1 84 ? 27.823 1.341 15.322 1.00 77.56 84 VAL A N 1
ATOM 615 C CA . VAL A 1 84 ? 26.925 1.244 16.466 1.00 77.56 84 VAL A CA 1
ATOM 616 C C . VAL A 1 84 ? 27.048 -0.168 17.040 1.00 77.56 84 VAL A C 1
ATOM 618 O O . VAL A 1 84 ? 26.678 -1.131 16.360 1.00 77.56 84 VAL A O 1
ATOM 621 N N . PRO A 1 85 ? 27.557 -0.314 18.280 1.00 70.25 85 PRO A N 1
ATOM 622 C CA . PRO A 1 85 ? 27.615 -1.605 18.949 1.00 70.25 85 PRO A CA 1
ATOM 623 C C . PRO A 1 85 ? 26.211 -2.200 19.084 1.00 70.25 85 PRO A C 1
ATOM 625 O O . PRO A 1 85 ? 25.266 -1.493 19.438 1.00 70.25 85 PRO A O 1
ATOM 628 N N . GLY A 1 86 ? 26.080 -3.498 18.818 1.00 62.06 86 GLY A N 1
ATOM 629 C CA . GLY A 1 86 ? 24.821 -4.215 19.013 1.00 62.06 86 GLY A CA 1
ATOM 630 C C . GLY A 1 86 ? 24.376 -4.229 20.481 1.00 62.06 86 GLY A C 1
ATOM 631 O O . GLY A 1 86 ? 25.199 -4.163 21.396 1.00 62.06 86 GLY A O 1
ATOM 632 N N . SER A 1 87 ? 23.068 -4.345 20.717 1.00 40.31 87 SER A N 1
ATOM 633 C CA . SER A 1 87 ? 22.492 -4.532 22.054 1.00 40.31 87 SER A CA 1
ATOM 634 C C . SER A 1 87 ? 21.449 -5.647 22.027 1.00 40.31 87 SER A C 1
ATOM 636 O O . SER A 1 87 ? 20.472 -5.559 21.280 1.00 40.31 87 SER A O 1
ATOM 638 N N . GLY A 1 88 ? 21.621 -6.683 22.850 1.00 53.78 88 GLY A N 1
ATOM 639 C CA . GLY A 1 88 ? 20.681 -7.808 22.907 1.00 53.78 88 GLY A CA 1
ATOM 640 C C . GLY A 1 88 ? 20.643 -8.613 21.600 1.00 53.78 88 GLY A C 1
ATOM 641 O O . GLY A 1 88 ? 21.680 -9.072 21.137 1.00 53.78 88 GLY A O 1
ATOM 642 N N . MET A 1 89 ? 19.449 -8.784 21.017 1.00 34.34 89 MET A N 1
ATOM 643 C CA . MET A 1 89 ? 19.197 -9.582 19.800 1.00 34.34 89 MET A CA 1
ATOM 644 C C . MET A 1 89 ? 19.599 -8.893 18.476 1.00 34.34 89 MET A C 1
ATOM 646 O O . MET A 1 89 ? 19.392 -9.459 17.407 1.00 34.34 89 MET A O 1
ATOM 650 N N . VAL A 1 90 ? 20.156 -7.675 18.516 1.00 41.78 90 VAL A N 1
ATOM 651 C CA . VAL A 1 90 ? 20.565 -6.917 17.320 1.00 41.78 90 VAL A CA 1
ATOM 652 C C . VAL A 1 90 ? 22.090 -6.884 17.222 1.00 41.78 90 VAL A C 1
ATOM 654 O O . VAL A 1 90 ? 22.750 -6.347 18.112 1.00 41.78 90 VAL A O 1
ATOM 657 N N . GLY A 1 91 ? 22.639 -7.440 16.135 1.00 61.75 91 GLY A N 1
ATOM 658 C CA . GLY A 1 91 ? 24.072 -7.394 15.819 1.00 61.75 91 GLY A CA 1
ATOM 659 C C . GLY A 1 91 ? 24.595 -5.973 15.535 1.00 61.75 91 GLY A C 1
ATOM 660 O O . GLY A 1 91 ? 23.797 -5.047 15.350 1.00 61.75 91 GLY A O 1
ATOM 661 N N . PRO A 1 92 ? 25.927 -5.771 15.521 1.00 70.81 92 PRO A N 1
ATOM 662 C CA . PRO A 1 92 ? 26.527 -4.472 15.219 1.00 70.81 92 PRO A CA 1
ATOM 663 C C . PRO A 1 92 ? 26.133 -3.989 13.816 1.00 70.81 92 PRO A C 1
ATOM 665 O O . PRO A 1 92 ? 25.949 -4.783 12.894 1.00 70.81 92 PRO A O 1
ATOM 668 N N . TYR A 1 93 ? 25.988 -2.675 13.651 1.00 83.00 93 TYR A N 1
ATOM 669 C CA . TYR A 1 93 ? 25.657 -2.062 12.363 1.00 83.00 93 TYR A CA 1
ATOM 670 C C . TYR A 1 93 ? 26.352 -0.711 12.199 1.00 83.00 93 TYR A C 1
ATOM 672 O O . TYR A 1 93 ? 26.720 -0.060 13.174 1.00 83.00 93 TYR A O 1
ATOM 680 N N . TYR A 1 94 ? 26.483 -0.246 10.961 1.00 83.12 94 TYR A N 1
ATOM 681 C CA . TYR A 1 94 ? 27.026 1.071 10.648 1.00 83.12 94 TYR A CA 1
ATOM 682 C C . TYR A 1 94 ? 25.910 2.077 10.383 1.00 83.12 94 TYR A C 1
ATOM 684 O O . TYR A 1 94 ? 24.962 1.808 9.647 1.00 83.12 94 TYR A O 1
ATOM 692 N N . ARG A 1 95 ? 26.042 3.274 10.950 1.00 83.81 95 ARG A N 1
ATOM 693 C CA . ARG A 1 95 ? 25.256 4.452 10.592 1.00 83.81 95 ARG A CA 1
ATOM 694 C C . ARG A 1 95 ? 26.068 5.309 9.626 1.00 83.81 95 ARG A C 1
ATOM 696 O O . ARG A 1 95 ? 27.081 5.876 10.021 1.00 83.81 95 ARG A O 1
ATOM 703 N N . VAL A 1 96 ? 25.623 5.413 8.378 1.00 84.00 96 VAL A N 1
ATOM 704 C CA . VAL A 1 96 ? 26.306 6.166 7.314 1.00 84.00 96 VAL A CA 1
ATOM 705 C C . VAL A 1 96 ? 25.492 7.409 6.971 1.00 84.00 96 VAL A C 1
ATOM 707 O O . VAL A 1 96 ? 24.379 7.292 6.471 1.00 84.00 96 VAL A O 1
ATOM 710 N N . THR A 1 97 ? 26.034 8.601 7.193 1.00 84.44 97 THR A N 1
ATOM 711 C CA . THR A 1 97 ? 25.421 9.868 6.770 1.00 84.44 97 THR A CA 1
ATOM 712 C C . THR A 1 97 ? 25.984 10.271 5.411 1.00 84.44 97 THR A C 1
ATOM 714 O O . THR A 1 97 ? 27.201 10.278 5.211 1.00 84.44 97 THR A O 1
ATOM 717 N N . ALA A 1 98 ? 25.118 10.632 4.467 1.00 81.75 98 ALA A N 1
ATOM 718 C CA . ALA A 1 98 ? 25.517 11.147 3.165 1.00 81.75 98 ALA A CA 1
ATOM 719 C C . ALA A 1 98 ? 24.739 12.406 2.787 1.00 81.75 98 ALA A C 1
ATOM 721 O O . ALA A 1 98 ? 23.561 12.559 3.101 1.00 81.75 98 ALA A O 1
ATOM 722 N N . GLN A 1 99 ? 25.398 13.284 2.041 1.00 84.12 99 GLN A N 1
ATOM 723 C CA . GLN A 1 99 ? 24.786 14.419 1.371 1.00 84.12 99 GLN A CA 1
ATOM 724 C C . GLN A 1 99 ? 24.720 14.143 -0.125 1.00 84.12 99 GLN A C 1
ATOM 726 O O . GLN A 1 99 ? 25.727 13.838 -0.767 1.00 84.12 99 GLN A O 1
ATOM 731 N N . VAL A 1 100 ? 23.519 14.249 -0.679 1.00 79.81 100 VAL A N 1
ATOM 732 C CA . VAL A 1 100 ? 23.199 13.932 -2.064 1.00 79.81 100 VAL A CA 1
ATOM 733 C C . VAL A 1 100 ? 22.619 15.161 -2.740 1.00 79.81 100 VAL A C 1
ATOM 735 O O . VAL A 1 100 ? 21.538 15.634 -2.401 1.00 79.81 100 VAL A O 1
ATOM 738 N N . SER A 1 101 ? 23.338 15.676 -3.725 1.00 80.50 101 SER A N 1
ATOM 739 C CA . SER A 1 101 ? 22.896 16.758 -4.587 1.00 80.50 101 SER A CA 1
ATOM 740 C C . SER A 1 101 ? 22.295 16.204 -5.874 1.00 80.50 101 SER A C 1
ATOM 742 O O . SER A 1 101 ? 22.919 15.392 -6.554 1.00 80.50 101 SER A O 1
ATOM 744 N N . GLY A 1 102 ? 21.098 16.666 -6.220 1.00 70.44 102 GLY A N 1
ATOM 745 C CA . GLY A 1 102 ? 20.481 16.485 -7.527 1.00 70.44 102 GLY A CA 1
ATOM 746 C C . GLY A 1 102 ? 20.415 17.803 -8.281 1.00 70.44 102 GLY A C 1
ATOM 747 O O . GLY A 1 102 ? 19.983 18.816 -7.738 1.00 70.44 102 GLY A O 1
ATOM 748 N N . MET A 1 103 ? 20.824 17.792 -9.542 1.00 71.50 103 MET A N 1
ATOM 749 C CA . MET A 1 103 ? 20.874 18.939 -10.437 1.00 71.50 103 MET A CA 1
ATOM 750 C C . MET A 1 103 ? 19.965 18.683 -11.637 1.00 71.50 103 MET A C 1
ATOM 752 O O . MET A 1 103 ? 20.061 17.645 -12.291 1.00 71.50 103 MET A O 1
ATOM 756 N N . ALA A 1 104 ? 19.106 19.646 -11.956 1.00 65.00 104 ALA A N 1
ATOM 757 C CA . ALA A 1 104 ? 18.301 19.634 -13.171 1.00 65.00 104 ALA A CA 1
ATOM 758 C C . ALA A 1 104 ? 18.732 20.756 -14.123 1.00 65.00 104 ALA A C 1
ATOM 760 O O . ALA A 1 104 ? 19.278 21.774 -13.701 1.00 65.00 104 ALA A O 1
ATOM 761 N N . ALA A 1 105 ? 18.500 20.541 -15.423 1.00 58.88 105 ALA A N 1
ATOM 762 C CA . ALA A 1 105 ? 18.706 21.524 -16.491 1.00 58.88 105 ALA A CA 1
ATOM 763 C C . ALA A 1 105 ? 20.110 22.184 -16.516 1.00 58.88 105 ALA A C 1
ATOM 765 O O . ALA A 1 105 ? 20.239 23.384 -16.776 1.00 58.88 105 ALA A O 1
ATOM 766 N N . ARG A 1 106 ? 21.163 21.385 -16.256 1.00 65.75 106 ARG A N 1
ATOM 767 C CA . ARG A 1 106 ? 22.581 21.798 -16.236 1.00 65.75 106 ARG A CA 1
ATOM 768 C C . ARG A 1 106 ? 22.945 22.614 -17.485 1.00 65.75 106 ARG A C 1
ATOM 770 O O . ARG A 1 106 ? 22.737 22.153 -18.604 1.00 65.75 106 ARG A O 1
ATOM 777 N N . GLY A 1 107 ? 23.530 23.797 -17.284 1.00 56.12 107 GLY A N 1
ATOM 778 C CA . GLY A 1 107 ? 24.001 24.666 -18.371 1.00 56.12 107 GLY A CA 1
ATOM 779 C C . GLY A 1 107 ? 22.905 25.474 -19.077 1.00 56.12 107 GLY A C 1
ATOM 780 O O . GLY A 1 107 ? 23.158 26.028 -20.144 1.00 56.12 107 GLY A O 1
ATOM 781 N N . THR A 1 108 ? 21.700 25.552 -18.504 1.00 64.25 108 THR A N 1
ATOM 782 C CA . THR A 1 108 ? 20.592 26.381 -19.009 1.00 64.25 108 THR A CA 1
ATOM 783 C C . THR A 1 108 ? 20.162 27.422 -17.965 1.00 64.25 108 THR A C 1
ATOM 785 O O . THR A 1 108 ? 20.450 27.241 -16.781 1.00 64.25 108 THR A O 1
ATOM 788 N N . PRO A 1 109 ? 19.407 28.473 -18.347 1.00 48.12 109 PRO A N 1
ATOM 789 C CA . PRO A 1 109 ? 18.811 29.415 -17.390 1.00 48.12 109 PRO A CA 1
ATOM 790 C C . PRO A 1 109 ? 17.843 28.775 -16.376 1.00 48.12 109 PRO A C 1
ATOM 792 O O . PRO A 1 109 ? 17.488 29.407 -15.391 1.00 48.12 109 PRO A O 1
ATOM 795 N N . ALA A 1 110 ? 17.416 27.527 -16.608 1.00 54.34 110 ALA A N 1
ATOM 796 C CA . ALA A 1 110 ? 16.521 26.764 -15.740 1.00 54.34 110 ALA A CA 1
ATOM 797 C C . ALA A 1 110 ? 17.262 25.877 -14.720 1.00 54.34 110 ALA A C 1
ATOM 799 O O . ALA A 1 110 ? 16.624 25.046 -14.071 1.00 54.34 110 ALA A O 1
ATOM 800 N N . GLN A 1 111 ? 18.595 25.989 -14.621 1.00 66.50 111 GLN A N 1
ATOM 801 C CA . GLN A 1 111 ? 19.402 25.134 -13.755 1.00 66.50 111 GLN A CA 1
ATOM 802 C C . GLN A 1 111 ? 18.980 25.271 -12.288 1.00 66.50 111 GLN A C 1
ATOM 804 O O . GLN A 1 111 ? 18.946 26.366 -11.732 1.00 66.50 111 GLN A O 1
ATOM 809 N N . SER A 1 112 ? 18.717 24.137 -11.649 1.00 69.25 112 SER A N 1
ATOM 810 C CA . SER A 1 112 ? 18.316 24.052 -10.247 1.00 69.25 112 SER A CA 1
ATOM 811 C C . SER A 1 112 ? 19.052 22.912 -9.557 1.00 69.25 112 SER A C 1
ATOM 813 O O . SER A 1 112 ? 19.410 21.908 -10.178 1.00 69.25 112 SER A O 1
ATOM 815 N N . THR A 1 113 ? 19.289 23.072 -8.259 1.00 73.31 113 THR A N 1
ATOM 816 C CA . THR A 1 113 ? 19.962 22.078 -7.422 1.00 73.31 113 THR A CA 1
ATOM 817 C C . THR A 1 113 ? 19.163 21.845 -6.153 1.00 73.31 113 THR A C 1
ATOM 819 O O . THR A 1 113 ? 18.678 22.796 -5.546 1.00 73.31 113 THR A O 1
ATOM 822 N N . SER A 1 114 ? 19.052 20.590 -5.738 1.00 71.12 114 SER A N 1
ATOM 823 C CA . SER A 1 114 ? 18.478 20.184 -4.460 1.00 71.12 114 SER A CA 1
ATOM 824 C C . SER A 1 114 ? 19.505 19.352 -3.707 1.00 71.12 114 SER A C 1
ATOM 826 O O . SER A 1 114 ? 20.168 18.517 -4.318 1.00 71.12 114 SER A O 1
ATOM 828 N N . LEU A 1 115 ? 19.664 19.604 -2.410 1.00 76.00 115 LEU A N 1
ATOM 829 C CA . LEU A 1 115 ? 20.568 18.867 -1.536 1.00 76.00 115 LEU A CA 1
ATOM 830 C C . LEU A 1 115 ? 19.739 18.109 -0.499 1.00 76.00 115 LEU A C 1
ATOM 832 O O . LEU A 1 115 ? 18.871 18.690 0.146 1.00 76.00 115 LEU A O 1
ATOM 836 N N . VAL A 1 116 ? 19.993 16.812 -0.367 1.00 67.75 116 VAL A N 1
ATOM 837 C CA . VAL A 1 116 ? 19.362 15.931 0.616 1.00 67.75 116 VAL A CA 1
ATOM 838 C C . VAL A 1 116 ? 20.451 15.358 1.503 1.00 67.75 116 VAL A C 1
ATOM 840 O O . VAL A 1 116 ? 21.392 14.746 1.008 1.00 67.75 116 VAL A O 1
ATOM 843 N N . GLU A 1 117 ? 20.324 15.539 2.808 1.00 79.94 117 GLU A N 1
ATOM 844 C CA . GLU A 1 117 ? 21.083 14.768 3.784 1.00 79.94 117 GLU A CA 1
ATOM 845 C C . GLU A 1 117 ? 20.278 13.534 4.171 1.00 79.94 117 GLU A C 1
ATOM 847 O O . GLU A 1 117 ? 19.076 13.623 4.420 1.00 79.94 117 GLU A O 1
ATOM 852 N N . VAL A 1 118 ? 20.926 12.379 4.185 1.00 70.19 118 VAL A N 1
ATOM 853 C CA . VAL A 1 118 ? 20.295 11.085 4.423 1.00 70.19 118 VAL A CA 1
ATOM 854 C C . VAL A 1 118 ? 21.190 10.236 5.307 1.00 70.19 118 VAL A C 1
ATOM 856 O O . VAL A 1 118 ? 22.409 10.229 5.140 1.00 70.19 118 VAL A O 1
ATOM 859 N N . VAL A 1 119 ? 20.578 9.518 6.242 1.00 78.06 119 VAL A N 1
ATOM 860 C CA . VAL A 1 119 ? 21.264 8.572 7.120 1.00 78.06 119 VAL A CA 1
ATOM 861 C C . VAL A 1 119 ? 20.827 7.161 6.773 1.00 78.06 119 VAL A C 1
ATOM 863 O O . VAL A 1 119 ? 19.632 6.873 6.737 1.00 78.06 119 VAL A O 1
ATOM 866 N N . TYR A 1 120 ? 21.796 6.284 6.539 1.00 78.81 120 TYR A N 1
ATOM 867 C CA . TYR A 1 120 ? 21.592 4.864 6.298 1.00 78.81 120 TYR A CA 1
ATOM 868 C C . TYR A 1 120 ? 21.993 4.047 7.521 1.00 78.81 120 TYR A C 1
ATOM 870 O O . TYR A 1 120 ? 22.994 4.347 8.171 1.00 78.81 120 TYR A O 1
ATOM 878 N N . ARG A 1 121 ? 21.259 2.970 7.781 1.00 80.94 121 ARG A N 1
ATOM 879 C CA . ARG A 1 121 ? 21.689 1.849 8.613 1.00 80.94 121 ARG A CA 1
ATOM 880 C C . ARG A 1 121 ? 22.171 0.739 7.692 1.00 80.94 121 ARG A C 1
ATOM 882 O O . ARG A 1 121 ? 21.387 0.259 6.879 1.00 80.94 121 ARG A O 1
ATOM 889 N N . VAL A 1 122 ? 23.431 0.345 7.829 1.00 78.06 122 VAL A N 1
ATOM 890 C CA . VAL A 1 122 ? 24.055 -0.740 7.070 1.00 78.06 122 VAL A CA 1
ATOM 891 C C . VAL A 1 122 ? 24.407 -1.874 8.021 1.00 78.06 122 VAL A C 1
ATOM 893 O O . VAL A 1 122 ? 25.226 -1.688 8.916 1.00 78.06 122 VAL A O 1
ATOM 896 N N . VAL A 1 123 ? 23.780 -3.032 7.854 1.00 79.88 123 VAL A N 1
ATOM 897 C CA . VAL A 1 123 ? 24.120 -4.252 8.595 1.00 79.88 123 VAL A CA 1
ATOM 898 C C . VAL A 1 123 ? 25.034 -5.085 7.702 1.00 79.88 123 VAL A C 1
ATOM 900 O O . VAL A 1 123 ? 24.594 -5.416 6.602 1.00 79.88 123 VAL A O 1
ATOM 903 N N . PRO A 1 124 ? 26.278 -5.387 8.106 1.00 70.69 124 PRO A N 1
ATOM 904 C CA . PRO A 1 124 ? 27.163 -6.227 7.313 1.00 70.69 124 PRO A CA 1
ATOM 905 C C . PRO A 1 124 ? 26.637 -7.660 7.170 1.00 70.69 124 PRO A C 1
ATOM 907 O O . PRO A 1 124 ? 25.960 -8.143 8.074 1.00 70.69 124 PRO A O 1
ATOM 910 N N . GLY A 1 125 ? 26.953 -8.339 6.069 1.00 60.16 125 GLY A N 1
ATOM 911 C CA . GLY A 1 125 ? 26.742 -9.779 5.929 1.00 60.16 125 GLY A CA 1
ATOM 912 C C . GLY A 1 125 ? 28.016 -10.498 5.495 1.00 60.16 125 GLY A C 1
ATOM 913 O O . GLY A 1 125 ? 28.901 -9.890 4.895 1.00 60.16 125 GLY A O 1
ATOM 914 N N . ASP A 1 126 ? 28.113 -11.783 5.823 1.00 44.12 126 ASP A N 1
ATOM 915 C CA . ASP A 1 126 ? 29.370 -12.536 5.778 1.00 44.12 126 ASP A CA 1
ATOM 916 C C . ASP A 1 126 ? 29.733 -12.938 4.327 1.00 44.12 126 ASP A C 1
ATOM 918 O O . ASP A 1 126 ? 29.139 -13.812 3.715 1.00 44.12 126 ASP A O 1
ATOM 922 N N . GLY A 1 127 ? 30.673 -12.247 3.681 1.00 35.44 127 GLY A N 1
ATOM 923 C CA . GLY A 1 127 ? 30.879 -12.377 2.232 1.00 35.44 127 GLY A CA 1
ATOM 924 C C . GLY A 1 127 ? 31.345 -13.759 1.726 1.00 35.44 127 GLY A C 1
ATOM 925 O O . GLY A 1 127 ? 32.492 -14.142 1.937 1.00 35.44 127 GLY A O 1
ATOM 926 N N . SER A 1 128 ? 30.542 -14.436 0.889 1.00 29.38 128 SER A N 1
ATOM 927 C CA . SER A 1 128 ? 31.033 -15.243 -0.249 1.00 29.38 128 SER A CA 1
ATOM 928 C C . SER A 1 128 ? 29.950 -15.442 -1.329 1.00 29.38 128 SER A C 1
ATOM 930 O O . SER A 1 128 ? 28.802 -15.768 -1.052 1.00 29.38 128 SER A O 1
ATOM 932 N N . GLY A 1 129 ? 30.280 -15.171 -2.598 1.00 30.36 129 GLY A N 1
ATOM 933 C CA . GLY A 1 129 ? 29.293 -15.097 -3.683 1.00 30.36 129 GLY A CA 1
ATOM 934 C C . GLY A 1 129 ? 28.838 -16.446 -4.257 1.00 30.36 129 GLY A C 1
ATOM 935 O O . GLY A 1 129 ? 29.650 -17.333 -4.487 1.00 30.36 129 GLY A O 1
ATOM 936 N N . THR A 1 130 ? 27.550 -16.561 -4.606 1.00 25.16 130 THR A N 1
ATOM 937 C CA . THR A 1 130 ? 27.030 -16.936 -5.945 1.00 25.16 130 THR A CA 1
ATOM 938 C C . THR A 1 130 ? 25.493 -16.984 -5.949 1.00 25.16 130 THR A C 1
ATOM 940 O O . THR A 1 130 ? 24.882 -17.672 -5.147 1.00 25.16 130 THR A O 1
ATOM 943 N N . THR A 1 131 ? 24.893 -16.296 -6.933 1.00 24.67 131 THR A N 1
ATOM 944 C CA . THR A 1 131 ? 23.486 -16.358 -7.408 1.00 24.67 131 THR A CA 1
ATOM 945 C C . THR A 1 131 ? 22.341 -16.099 -6.405 1.00 24.67 131 THR A C 1
ATOM 947 O O . THR A 1 131 ? 22.179 -16.849 -5.455 1.00 24.67 131 THR A O 1
ATOM 950 N N . PRO A 1 132 ? 21.466 -15.099 -6.655 1.00 25.75 132 PRO A N 1
ATOM 951 C CA . PRO A 1 132 ? 20.456 -14.673 -5.687 1.00 25.75 132 PRO A CA 1
ATOM 952 C C . PRO A 1 132 ? 19.105 -15.401 -5.847 1.00 25.75 132 PRO A C 1
ATOM 954 O O . PRO A 1 132 ? 18.505 -15.337 -6.925 1.00 25.75 132 PRO A O 1
ATOM 957 N N . PRO A 1 133 ? 18.542 -15.986 -4.776 1.00 23.59 133 PRO A N 1
ATOM 958 C CA . PRO A 1 133 ? 17.105 -16.050 -4.538 1.00 23.59 133 PRO A CA 1
ATOM 959 C C . PRO A 1 133 ? 16.640 -14.832 -3.704 1.00 23.59 133 PRO A C 1
ATOM 961 O O . PRO A 1 133 ? 17.451 -14.181 -3.047 1.00 23.59 133 PRO A O 1
ATOM 964 N N . PRO A 1 134 ? 15.347 -14.468 -3.750 1.00 26.98 134 PRO A N 1
ATOM 965 C CA . PRO A 1 134 ? 14.833 -13.225 -3.171 1.00 26.98 134 PRO A CA 1
ATOM 966 C C . PRO A 1 134 ? 14.640 -13.336 -1.647 1.00 26.98 134 PRO A C 1
ATOM 968 O O . PRO A 1 134 ? 13.906 -14.204 -1.185 1.00 26.98 134 PRO A O 1
ATOM 971 N N . SER A 1 135 ? 15.256 -12.440 -0.869 1.00 30.73 135 SER A N 1
ATOM 972 C CA . SER A 1 135 ? 15.147 -12.406 0.596 1.00 30.73 135 SER A CA 1
ATOM 973 C C . SER A 1 135 ? 13.976 -11.549 1.102 1.00 30.73 135 SER A C 1
ATOM 975 O O . SER A 1 135 ? 13.766 -10.402 0.694 1.00 30.73 135 SER A O 1
ATOM 977 N N . GLY A 1 136 ? 13.209 -12.143 2.019 1.00 26.86 136 GLY A N 1
ATOM 978 C CA . GLY A 1 136 ? 12.507 -11.469 3.110 1.00 26.86 136 GLY A CA 1
ATOM 979 C C . GLY A 1 136 ? 13.267 -11.706 4.421 1.00 26.86 136 GLY A C 1
ATOM 980 O O . GLY A 1 136 ? 14.107 -12.599 4.481 1.00 26.86 136 GLY A O 1
ATOM 981 N N . GLY A 1 137 ? 12.969 -10.908 5.449 1.00 28.47 137 GLY A N 1
ATOM 982 C CA . GLY A 1 137 ? 13.535 -11.063 6.795 1.00 28.47 137 GLY A CA 1
ATOM 983 C C . GLY A 1 137 ? 14.512 -9.952 7.174 1.00 28.47 137 GLY A C 1
ATOM 984 O O . GLY A 1 137 ? 15.720 -10.140 7.168 1.00 28.47 137 GLY A O 1
ATOM 985 N N . GLY A 1 138 ? 13.975 -8.777 7.502 1.00 22.55 138 GLY A N 1
ATOM 986 C CA . GLY A 1 138 ? 14.750 -7.640 7.993 1.00 22.55 138 GLY A CA 1
ATOM 987 C C . GLY A 1 138 ? 13.873 -6.407 8.149 1.00 22.55 138 GLY A C 1
ATOM 988 O O . GLY A 1 138 ? 13.894 -5.547 7.281 1.00 22.55 138 GLY A O 1
ATOM 989 N N . GLY A 1 139 ? 13.071 -6.355 9.220 1.00 27.41 139 GLY A N 1
ATOM 990 C CA . GLY A 1 139 ? 12.414 -5.132 9.708 1.00 27.41 139 GLY A CA 1
ATOM 991 C C . GLY A 1 139 ? 11.715 -4.278 8.650 1.00 27.41 139 GLY A C 1
ATOM 992 O O . GLY A 1 139 ? 11.855 -3.061 8.662 1.00 27.41 139 GLY A O 1
ATOM 993 N N . VAL A 1 140 ? 10.997 -4.903 7.718 1.00 31.14 140 VAL A N 1
ATOM 994 C CA . VAL A 1 140 ? 10.123 -4.186 6.793 1.00 31.14 140 VAL A CA 1
ATOM 995 C C . VAL A 1 140 ? 8.732 -4.221 7.404 1.00 31.14 140 VAL A C 1
ATOM 997 O O . VAL A 1 140 ? 8.155 -5.297 7.549 1.00 31.14 140 VAL A O 1
ATOM 1000 N N . ILE A 1 141 ? 8.188 -3.064 7.780 1.00 38.59 141 ILE A N 1
ATOM 1001 C CA . ILE A 1 141 ? 6.782 -2.971 8.177 1.00 38.59 141 ILE A CA 1
ATOM 1002 C C . ILE A 1 141 ? 5.947 -3.424 6.971 1.00 38.59 141 ILE A C 1
ATOM 1004 O O . ILE A 1 141 ? 5.849 -2.718 5.963 1.00 38.59 141 ILE A O 1
ATOM 1008 N N . HIS A 1 142 ? 5.352 -4.617 7.063 1.00 54.12 142 HIS A N 1
ATOM 1009 C CA . HIS A 1 142 ? 4.299 -5.060 6.155 1.00 54.12 142 HIS A CA 1
ATOM 1010 C C . HIS A 1 142 ? 3.077 -4.181 6.408 1.00 54.12 142 HIS A C 1
ATOM 1012 O O . HIS A 1 142 ? 2.220 -4.494 7.231 1.00 54.12 142 HIS A O 1
ATOM 1018 N N . ALA A 1 143 ? 3.040 -3.027 5.746 1.00 64.06 143 ALA A N 1
ATOM 1019 C CA . ALA A 1 143 ? 1.965 -2.063 5.916 1.00 64.06 143 ALA A CA 1
ATOM 1020 C C . ALA A 1 143 ? 0.622 -2.678 5.500 1.00 64.06 143 ALA A C 1
ATOM 1022 O O . ALA A 1 143 ? -0.389 -2.454 6.165 1.00 64.06 143 ALA A O 1
ATOM 1023 N N . MET A 1 144 ? 0.621 -3.469 4.420 1.00 79.38 144 MET A N 1
ATOM 1024 C CA . MET A 1 144 ? -0.591 -4.037 3.835 1.00 79.38 144 MET A CA 1
ATOM 1025 C C . MET A 1 144 ? -0.386 -5.408 3.198 1.00 79.38 144 MET A C 1
ATOM 1027 O O . MET A 1 144 ? 0.398 -5.539 2.257 1.00 79.38 144 MET A O 1
ATOM 1031 N N . ASP A 1 145 ? -1.210 -6.369 3.617 1.00 84.25 145 ASP A N 1
ATOM 1032 C CA . ASP A 1 145 ? -1.376 -7.671 2.971 1.00 84.25 145 ASP A CA 1
ATOM 1033 C C . ASP A 1 145 ? -2.829 -7.860 2.505 1.00 84.25 145 ASP A C 1
ATOM 1035 O O . ASP A 1 145 ? -3.767 -7.955 3.301 1.00 84.25 145 ASP A O 1
ATOM 1039 N N . ILE A 1 146 ? -3.030 -7.896 1.190 1.00 87.75 146 ILE A N 1
ATOM 1040 C CA . ILE A 1 146 ? -4.343 -7.828 0.544 1.00 87.75 146 ILE A CA 1
ATOM 1041 C C . ILE A 1 146 ? -4.556 -9.091 -0.292 1.00 87.75 146 ILE A C 1
ATOM 1043 O O . ILE A 1 146 ? -3.883 -9.285 -1.295 1.00 87.75 146 ILE A O 1
ATOM 1047 N N . HIS A 1 147 ? -5.525 -9.939 0.058 1.00 87.88 147 HIS A N 1
ATOM 1048 C CA . HIS A 1 147 ? -5.770 -11.221 -0.621 1.00 87.88 147 HIS A CA 1
ATOM 1049 C C . HIS A 1 147 ? -6.805 -11.159 -1.759 1.00 87.88 147 HIS A C 1
ATOM 1051 O O . HIS A 1 147 ? -7.474 -12.146 -2.060 1.00 87.88 147 HIS A O 1
ATOM 1057 N N . ARG A 1 148 ? -6.948 -9.985 -2.382 1.00 88.75 148 ARG A N 1
ATOM 1058 C CA . ARG A 1 148 ? -7.849 -9.663 -3.504 1.00 88.75 148 ARG A CA 1
ATOM 1059 C C . ARG A 1 148 ? -7.203 -8.592 -4.375 1.00 88.75 148 ARG A C 1
ATOM 1061 O O . ARG A 1 148 ? -6.158 -8.051 -4.028 1.00 88.75 148 ARG A O 1
ATOM 1068 N N . ASN A 1 149 ? -7.877 -8.230 -5.464 1.00 91.50 149 ASN A N 1
ATOM 1069 C CA . ASN A 1 149 ? -7.544 -7.019 -6.203 1.00 91.50 149 ASN A CA 1
ATOM 1070 C C . ASN A 1 149 ? -7.617 -5.786 -5.291 1.00 91.50 149 ASN A C 1
ATOM 1072 O O . ASN A 1 149 ? -8.552 -5.657 -4.495 1.00 91.50 149 ASN A O 1
ATOM 1076 N N . LEU A 1 150 ? -6.658 -4.881 -5.461 1.00 91.38 150 LEU A N 1
ATOM 1077 C CA . LEU A 1 150 ? -6.553 -3.609 -4.760 1.00 91.38 150 LEU A CA 1
ATOM 1078 C C . LEU A 1 150 ? -6.793 -2.454 -5.731 1.00 91.38 150 LEU A C 1
ATOM 1080 O O . LEU A 1 150 ? -6.121 -2.367 -6.757 1.00 91.38 150 LEU A O 1
ATOM 1084 N N . ASP A 1 151 ? -7.676 -1.535 -5.362 1.00 91.31 151 ASP A N 1
ATOM 1085 C CA . ASP A 1 151 ? -7.914 -0.280 -6.071 1.00 91.31 151 ASP A CA 1
ATOM 1086 C C . ASP A 1 151 ? -7.765 0.906 -5.103 1.00 91.31 151 ASP A C 1
ATOM 1088 O O . ASP A 1 151 ? -8.595 1.137 -4.215 1.00 91.31 151 ASP A O 1
ATOM 1092 N N . LEU A 1 152 ? -6.659 1.640 -5.251 1.00 88.81 152 LEU A N 1
ATOM 1093 C CA . LEU A 1 152 ? -6.355 2.856 -4.499 1.00 88.81 152 LEU A CA 1
ATOM 1094 C C . LEU A 1 152 ? -6.781 4.076 -5.321 1.00 88.81 152 LEU A C 1
ATOM 1096 O O . LEU A 1 152 ? -6.118 4.464 -6.291 1.00 88.81 152 LEU A O 1
ATOM 1100 N N . THR A 1 153 ? -7.876 4.706 -4.898 1.00 81.69 153 THR A N 1
ATOM 1101 C CA . THR A 1 153 ? -8.469 5.886 -5.541 1.00 81.69 153 THR A CA 1
ATOM 1102 C C . THR A 1 153 ? -8.626 7.022 -4.526 1.00 81.69 153 THR A C 1
ATOM 1104 O O . THR A 1 153 ? -8.788 6.804 -3.333 1.00 81.69 153 THR A O 1
ATOM 1107 N N . GLY A 1 154 ? -8.561 8.281 -4.962 1.00 75.69 154 GLY A N 1
ATOM 1108 C CA . GLY A 1 154 ? -8.641 9.428 -4.041 1.00 75.69 154 GLY A CA 1
ATOM 1109 C C . GLY A 1 154 ? -7.334 9.737 -3.295 1.00 75.69 154 GLY A C 1
ATOM 1110 O O . GLY A 1 154 ? -6.287 9.159 -3.563 1.00 75.69 154 GLY A O 1
ATOM 1111 N N . SER A 1 155 ? -7.333 10.732 -2.416 1.00 77.94 155 SER A N 1
ATOM 1112 C CA . SER A 1 155 ? -6.115 11.261 -1.792 1.00 77.94 155 SER A CA 1
ATOM 1113 C C . SER A 1 155 ? -5.544 10.320 -0.724 1.00 77.94 155 SER A C 1
ATOM 1115 O O . SER A 1 155 ? -5.818 10.488 0.462 1.00 77.94 155 SER A O 1
ATOM 1117 N N . ILE A 1 156 ? -4.736 9.343 -1.146 1.00 79.31 156 ILE A N 1
ATOM 1118 C CA . ILE A 1 156 ? -4.036 8.414 -0.249 1.00 79.31 156 ILE A CA 1
ATOM 1119 C C . ILE A 1 156 ? -2.643 8.954 0.082 1.00 79.31 156 ILE A C 1
ATOM 1121 O O . ILE A 1 156 ? -1.917 9.360 -0.825 1.00 79.31 156 ILE A O 1
ATOM 1125 N N . GLN A 1 157 ? -2.260 8.958 1.358 1.00 77.75 157 GLN A N 1
ATOM 1126 C CA . GLN A 1 157 ? -0.918 9.348 1.808 1.00 77.75 157 GLN A CA 1
ATOM 1127 C C . GLN A 1 157 ? -0.332 8.283 2.726 1.00 77.75 157 GLN A C 1
ATOM 1129 O O . GLN A 1 157 ? -0.997 7.893 3.681 1.00 77.75 157 GLN A O 1
ATOM 1134 N N . PHE A 1 158 ? 0.915 7.884 2.483 1.00 75.75 158 PHE A N 1
ATOM 1135 C CA . PHE A 1 158 ? 1.703 7.093 3.423 1.00 75.75 158 PHE A CA 1
ATOM 1136 C C . PHE A 1 158 ? 2.669 8.018 4.159 1.00 75.75 158 PHE A C 1
ATOM 1138 O O . PHE A 1 158 ? 3.381 8.809 3.537 1.00 75.75 158 PHE A O 1
ATOM 1145 N N . ARG A 1 159 ? 2.644 7.963 5.488 1.00 71.06 159 ARG A N 1
ATOM 1146 C CA . ARG A 1 159 ? 3.483 8.749 6.397 1.00 71.06 159 ARG A CA 1
ATOM 1147 C C . ARG A 1 159 ? 4.189 7.796 7.353 1.00 71.06 159 ARG A C 1
ATOM 1149 O O . ARG A 1 159 ? 3.674 6.720 7.617 1.00 71.06 159 ARG A O 1
ATOM 1156 N N . GLY A 1 160 ? 5.350 8.186 7.856 1.00 61.19 160 GLY A N 1
ATOM 1157 C CA . GLY A 1 160 ? 6.144 7.371 8.772 1.00 61.19 160 GLY A CA 1
ATOM 1158 C C . GLY A 1 160 ? 7.642 7.581 8.549 1.00 61.19 160 GLY A C 1
ATOM 1159 O O . GLY A 1 160 ? 8.021 8.234 7.571 1.00 61.19 160 GLY A O 1
ATOM 1160 N N . PRO A 1 161 ? 8.495 7.079 9.459 1.00 48.41 161 PRO A N 1
ATOM 1161 C CA . PRO A 1 161 ? 9.942 7.066 9.250 1.00 48.41 161 PRO A CA 1
ATOM 1162 C C . PRO A 1 161 ? 10.330 6.160 8.070 1.00 48.41 161 PRO A C 1
ATOM 1164 O O . PRO A 1 161 ? 11.234 6.504 7.310 1.00 48.41 161 PRO A O 1
ATOM 1167 N N . ASP A 1 162 ? 9.586 5.066 7.883 1.00 59.06 162 ASP A N 1
ATOM 1168 C CA . ASP A 1 162 ? 9.786 4.083 6.824 1.00 59.06 162 ASP A CA 1
ATOM 1169 C C . ASP A 1 162 ? 8.730 4.210 5.717 1.00 59.06 162 ASP A C 1
ATOM 1171 O O . ASP A 1 162 ? 7.590 4.626 5.936 1.00 59.06 162 ASP A O 1
ATOM 1175 N N . ASN A 1 163 ? 9.114 3.814 4.504 1.00 67.44 163 ASN A N 1
ATOM 1176 C CA . ASN A 1 163 ? 8.210 3.713 3.362 1.00 67.44 163 ASN A CA 1
ATOM 1177 C C . ASN A 1 163 ? 7.422 2.387 3.400 1.00 67.44 163 ASN A C 1
ATOM 1179 O O . ASN A 1 163 ? 7.929 1.353 3.830 1.00 67.44 163 ASN A O 1
ATOM 1183 N N . ALA A 1 164 ? 6.192 2.398 2.888 1.00 74.31 164 ALA A N 1
ATOM 1184 C CA . ALA A 1 164 ? 5.269 1.269 2.947 1.00 74.31 164 ALA A CA 1
ATOM 1185 C C . ALA A 1 164 ? 5.641 0.117 2.002 1.00 74.31 164 ALA A C 1
ATOM 1187 O O . ALA A 1 164 ? 5.994 0.344 0.840 1.00 74.31 164 ALA A O 1
ATOM 1188 N N . VAL A 1 165 ? 5.436 -1.121 2.464 1.00 80.00 165 VAL A N 1
ATOM 1189 C CA . VAL A 1 165 ? 5.396 -2.312 1.605 1.00 80.00 165 VAL A CA 1
ATOM 1190 C C . VAL A 1 165 ? 3.976 -2.854 1.509 1.00 80.00 165 VAL A C 1
ATOM 1192 O O . VAL A 1 165 ? 3.306 -3.065 2.520 1.00 80.00 165 VAL A O 1
ATOM 1195 N N . ILE A 1 166 ? 3.527 -3.053 0.269 1.00 86.31 166 ILE A N 1
ATOM 1196 C CA . ILE A 1 166 ? 2.169 -3.470 -0.081 1.00 86.31 166 ILE A CA 1
ATOM 1197 C C . ILE A 1 166 ? 2.241 -4.786 -0.851 1.00 86.31 166 ILE A C 1
ATOM 1199 O O . ILE A 1 166 ? 2.870 -4.852 -1.910 1.00 86.31 166 ILE A O 1
ATOM 1203 N N . ASN A 1 167 ? 1.555 -5.808 -0.349 1.00 85.88 167 ASN A N 1
ATOM 1204 C CA . ASN A 1 167 ? 1.425 -7.109 -0.991 1.00 85.88 167 ASN A CA 1
ATOM 1205 C C . ASN A 1 167 ? -0.028 -7.343 -1.426 1.00 85.88 167 ASN A C 1
ATOM 1207 O O . ASN A 1 167 ? -0.954 -7.168 -0.634 1.00 85.88 167 ASN A O 1
ATOM 1211 N N . VAL A 1 168 ? -0.229 -7.747 -2.681 1.00 90.62 168 VAL A N 1
ATOM 1212 C CA . VAL A 1 168 ? -1.547 -7.937 -3.297 1.00 90.62 168 VAL A CA 1
ATOM 1213 C C . VAL A 1 168 ? -1.633 -9.304 -3.982 1.00 90.62 168 VAL A C 1
ATOM 1215 O O . VAL A 1 168 ? -0.957 -9.566 -4.977 1.00 90.62 168 VAL A O 1
ATOM 1218 N N . ASN A 1 169 ? -2.504 -10.184 -3.491 1.00 89.00 169 ASN A N 1
ATOM 1219 C CA . ASN A 1 169 ? -2.853 -11.432 -4.158 1.00 89.00 169 ASN A CA 1
ATOM 1220 C C . ASN A 1 169 ? -3.973 -11.169 -5.173 1.00 89.00 169 ASN A C 1
ATOM 1222 O O . ASN A 1 169 ? -5.151 -11.443 -4.933 1.00 89.00 169 ASN A O 1
ATOM 1226 N N . GLY A 1 170 ? -3.595 -10.558 -6.286 1.00 90.44 170 GLY A N 1
ATOM 1227 C CA . GLY A 1 170 ? -4.480 -10.140 -7.357 1.00 90.44 170 GLY A CA 1
ATOM 1228 C C . GLY A 1 170 ? -3.876 -8.975 -8.126 1.00 90.44 170 GLY A C 1
ATOM 1229 O O . GLY A 1 170 ? -2.663 -8.754 -8.105 1.00 90.44 170 GLY A O 1
ATOM 1230 N N . ASN A 1 171 ? -4.741 -8.221 -8.796 1.00 94.06 171 ASN A N 1
ATOM 1231 C CA . ASN A 1 171 ? -4.349 -7.019 -9.520 1.00 94.06 171 ASN A CA 1
ATOM 1232 C C . ASN A 1 171 ? -4.238 -5.819 -8.572 1.00 94.06 171 ASN A C 1
ATOM 1234 O O . ASN A 1 171 ? -5.056 -5.671 -7.667 1.00 94.06 171 ASN A O 1
ATOM 1238 N N . ALA A 1 172 ? -3.284 -4.925 -8.815 1.00 94.12 172 ALA A N 1
ATOM 1239 C CA . ALA A 1 172 ? -3.152 -3.669 -8.084 1.00 94.12 172 ALA A CA 1
ATOM 1240 C C . ALA A 1 172 ? -3.335 -2.470 -9.020 1.00 94.12 172 ALA A C 1
ATOM 1242 O O . ALA A 1 172 ? -2.643 -2.332 -10.030 1.00 94.12 172 ALA A O 1
ATOM 1243 N N . ARG A 1 173 ? -4.248 -1.570 -8.666 1.00 93.88 173 ARG A N 1
ATOM 1244 C CA . ARG A 1 173 ? -4.487 -0.307 -9.359 1.00 93.88 173 ARG A CA 1
ATOM 1245 C C . ARG A 1 173 ? -4.255 0.854 -8.407 1.00 93.88 173 ARG A C 1
ATOM 1247 O O . ARG A 1 173 ? -4.876 0.945 -7.354 1.00 93.88 173 ARG A O 1
ATOM 1254 N N . LEU A 1 174 ? -3.355 1.749 -8.791 1.00 90.88 174 LEU A N 1
ATOM 1255 C CA . LEU A 1 174 ? -3.104 3.013 -8.111 1.00 90.88 174 LEU A CA 1
ATOM 1256 C C . LEU A 1 174 ? -3.448 4.126 -9.095 1.00 90.88 174 LEU A C 1
ATOM 1258 O O . LEU A 1 174 ? -2.702 4.343 -10.045 1.00 90.88 174 LEU A O 1
ATOM 1262 N N . ASP A 1 175 ? -4.562 4.828 -8.895 1.00 84.81 175 ASP A N 1
ATOM 1263 C CA . ASP A 1 175 ? -5.051 5.833 -9.853 1.00 84.81 175 ASP A CA 1
ATOM 1264 C C . ASP A 1 175 ? -5.391 7.172 -9.190 1.00 84.81 175 ASP A C 1
ATOM 1266 O O . ASP A 1 175 ? -6.415 7.800 -9.450 1.00 84.81 175 ASP A O 1
ATOM 1270 N N . SER A 1 176 ? -4.516 7.629 -8.296 1.00 69.00 176 SER A N 1
ATOM 1271 C CA . SER A 1 176 ? -4.675 8.924 -7.648 1.00 69.00 176 SER A CA 1
ATOM 1272 C C . SER A 1 176 ? -3.394 9.738 -7.597 1.00 69.00 176 SER A C 1
ATOM 1274 O O . SER A 1 176 ? -2.326 9.241 -7.256 1.00 69.00 176 SER A O 1
ATOM 1276 N N . ALA A 1 177 ? -3.528 11.033 -7.878 1.00 60.22 177 ALA A N 1
ATOM 1277 C CA . ALA A 1 177 ? -2.433 11.962 -8.124 1.00 60.22 177 ALA A CA 1
ATOM 1278 C C . ALA A 1 177 ? -1.610 12.383 -6.887 1.00 60.22 177 ALA A C 1
ATOM 1280 O O . ALA A 1 177 ? -0.846 13.343 -6.984 1.00 60.22 177 ALA A O 1
ATOM 1281 N N . SER A 1 178 ? -1.766 11.725 -5.733 1.00 66.25 178 SER A N 1
ATOM 1282 C CA . SER A 1 178 ? -1.097 12.115 -4.481 1.00 66.25 178 SER A CA 1
ATOM 1283 C C . SER A 1 178 ? -0.486 10.963 -3.681 1.00 66.25 178 SER A C 1
ATOM 1285 O O . SER A 1 178 ? -0.156 11.170 -2.515 1.00 66.25 178 SER A O 1
ATOM 1287 N N . ILE A 1 179 ? -0.365 9.761 -4.254 1.00 72.25 179 ILE A N 1
ATOM 1288 C CA . ILE A 1 179 ? 0.173 8.611 -3.517 1.00 72.25 179 ILE A CA 1
ATOM 1289 C C . ILE A 1 179 ? 1.704 8.692 -3.473 1.00 72.25 179 ILE A C 1
ATOM 1291 O O . ILE A 1 179 ? 2.383 8.538 -4.491 1.00 72.25 179 ILE A O 1
ATOM 1295 N N . THR A 1 180 ? 2.240 8.923 -2.276 1.00 71.75 180 THR A N 1
ATOM 1296 C CA . THR A 1 180 ? 3.678 8.959 -1.965 1.00 71.75 180 THR A CA 1
ATOM 1297 C C . THR A 1 180 ? 3.970 8.105 -0.736 1.00 71.75 180 THR A C 1
ATOM 1299 O O . THR A 1 180 ? 3.070 7.901 0.075 1.00 71.75 180 THR A O 1
ATOM 1302 N N . GLY A 1 181 ? 5.223 7.666 -0.571 1.00 72.44 181 GLY A N 1
ATOM 1303 C CA . GLY A 1 181 ? 5.674 6.903 0.603 1.00 72.44 181 GLY A CA 1
ATOM 1304 C C . GLY A 1 181 ? 5.527 5.384 0.473 1.00 72.44 181 GLY A C 1
ATOM 1305 O O . GLY A 1 181 ? 5.441 4.700 1.485 1.00 72.44 181 GLY A O 1
ATOM 1306 N N . ILE A 1 182 ? 5.485 4.848 -0.755 1.00 80.31 182 ILE A N 1
ATOM 1307 C CA . ILE A 1 182 ? 5.510 3.400 -1.020 1.00 80.31 182 ILE A CA 1
ATOM 1308 C C . ILE A 1 182 ? 6.924 3.002 -1.452 1.00 80.31 182 ILE A C 1
ATOM 1310 O O . ILE A 1 182 ? 7.429 3.485 -2.468 1.00 80.31 182 ILE A O 1
ATOM 1314 N N . ASP A 1 183 ? 7.549 2.096 -0.705 1.00 82.25 183 ASP A N 1
ATOM 1315 C CA . ASP A 1 183 ? 8.827 1.496 -1.085 1.00 82.25 183 ASP A CA 1
ATOM 1316 C C . ASP A 1 183 ? 8.600 0.420 -2.134 1.00 82.25 183 ASP A C 1
ATOM 1318 O O . ASP A 1 183 ? 9.107 0.522 -3.245 1.00 82.25 183 ASP A O 1
ATOM 1322 N N . THR A 1 184 ? 7.787 -0.582 -1.806 1.00 83.94 184 THR A N 1
ATOM 1323 C CA . THR A 1 184 ? 7.624 -1.769 -2.641 1.00 83.94 184 THR A CA 1
ATOM 1324 C C . THR A 1 184 ? 6.149 -2.137 -2.790 1.00 83.94 184 THR A C 1
ATOM 1326 O O . THR A 1 184 ? 5.428 -2.273 -1.804 1.00 83.94 184 THR A O 1
ATOM 1329 N N . LEU A 1 185 ? 5.715 -2.360 -4.033 1.00 90.25 185 LEU A N 1
ATOM 1330 C CA . LEU A 1 185 ? 4.417 -2.936 -4.385 1.00 90.25 185 LEU A CA 1
ATOM 1331 C C . LEU A 1 185 ? 4.626 -4.308 -5.036 1.00 90.25 185 LEU A C 1
ATOM 1333 O O . LEU A 1 185 ? 5.277 -4.407 -6.078 1.00 90.25 185 LEU A O 1
ATOM 1337 N N . ARG A 1 186 ? 4.063 -5.362 -4.439 1.00 90.44 186 ARG A N 1
ATOM 1338 C CA . ARG A 1 186 ? 4.120 -6.739 -4.949 1.00 90.44 186 ARG A CA 1
ATOM 1339 C C . ARG A 1 186 ? 2.721 -7.222 -5.303 1.00 90.44 186 ARG A C 1
ATOM 1341 O O . ARG A 1 186 ? 1.828 -7.138 -4.467 1.00 90.44 186 ARG A O 1
ATOM 1348 N N . ALA A 1 187 ? 2.541 -7.748 -6.511 1.00 93.00 187 ALA A N 1
ATOM 1349 C CA . ALA A 1 187 ? 1.260 -8.257 -6.984 1.00 93.00 187 ALA A CA 1
ATOM 1350 C C . ALA A 1 187 ? 1.393 -9.633 -7.655 1.00 93.00 187 ALA A C 1
ATOM 1352 O O . ALA A 1 187 ? 2.284 -9.854 -8.481 1.00 93.00 187 ALA A O 1
ATOM 1353 N N . THR A 1 188 ? 0.476 -10.552 -7.341 1.00 91.56 188 THR A N 1
ATOM 1354 C CA . THR A 1 188 ? 0.364 -11.844 -8.046 1.00 91.56 188 THR A CA 1
ATOM 1355 C C . THR A 1 188 ? -0.377 -11.734 -9.385 1.00 91.56 188 THR A C 1
ATOM 1357 O O . THR A 1 188 ? -0.371 -12.691 -10.158 1.00 91.56 188 THR A O 1
ATOM 1360 N N . GLY A 1 189 ? -0.980 -10.578 -9.681 1.00 94.19 189 GLY A N 1
ATOM 1361 C CA . GLY A 1 189 ? -1.612 -10.238 -10.957 1.00 94.19 189 GLY A CA 1
ATOM 1362 C C . GLY A 1 189 ? -0.966 -9.033 -11.648 1.00 94.19 189 GLY A C 1
ATOM 1363 O O . GLY A 1 189 ? 0.242 -8.801 -11.531 1.00 94.19 189 GLY A O 1
ATOM 1364 N N . ASP A 1 190 ? -1.779 -8.283 -12.391 1.00 97.12 190 ASP A N 1
ATOM 1365 C CA . ASP A 1 190 ? -1.380 -7.076 -13.122 1.00 97.12 190 ASP A CA 1
ATOM 1366 C C . ASP A 1 190 ? -1.238 -5.862 -12.188 1.00 97.12 190 ASP A C 1
ATOM 1368 O O . ASP A 1 190 ? -1.964 -5.723 -11.201 1.00 97.12 190 ASP A O 1
ATOM 1372 N N . VAL A 1 191 ? -0.349 -4.929 -12.532 1.00 97.06 191 VAL A N 1
ATOM 1373 C CA . VAL A 1 191 ? -0.178 -3.652 -11.824 1.00 97.06 191 VAL A CA 1
ATOM 1374 C C . VAL A 1 191 ? -0.417 -2.482 -12.773 1.00 97.06 191 VAL A C 1
ATOM 1376 O O . VAL A 1 191 ? 0.205 -2.393 -13.828 1.00 97.06 191 VAL A O 1
ATOM 1379 N N . SER A 1 192 ? -1.266 -1.535 -12.376 1.00 95.00 192 SER A N 1
ATOM 1380 C CA . SER A 1 192 ? -1.470 -0.269 -13.088 1.00 95.00 192 SER A CA 1
ATOM 1381 C C . SER A 1 192 ? -1.222 0.926 -12.170 1.00 95.00 192 SER A C 1
ATOM 1383 O O . SER A 1 192 ? -1.779 1.008 -11.076 1.00 95.00 192 SER A O 1
ATOM 1385 N N . ILE A 1 193 ? -0.372 1.856 -12.611 1.00 92.56 193 ILE A N 1
ATOM 1386 C CA . ILE A 1 193 ? -0.009 3.065 -11.863 1.00 92.56 193 ILE A CA 1
ATOM 1387 C C . ILE A 1 193 ? -0.308 4.302 -12.713 1.00 92.56 193 ILE A C 1
ATOM 1389 O O . ILE A 1 193 ? 0.186 4.463 -13.834 1.00 92.56 193 ILE A O 1
ATOM 1393 N N . GLY A 1 194 ? -1.137 5.176 -12.155 1.00 88.62 194 GLY A N 1
ATOM 1394 C CA . GLY A 1 194 ? -1.563 6.454 -12.707 1.00 88.62 194 GLY A CA 1
ATOM 1395 C C . GLY A 1 194 ? -0.542 7.582 -12.545 1.00 88.62 194 GLY A C 1
ATOM 1396 O O . GLY A 1 194 ? 0.612 7.391 -12.166 1.00 88.62 194 GLY A O 1
ATOM 1397 N N . SER A 1 195 ? -0.989 8.805 -12.821 1.00 82.62 195 SER A N 1
ATOM 1398 C CA . SER A 1 195 ? -0.138 10.004 -12.813 1.00 82.62 195 SER A CA 1
ATOM 1399 C C . SER A 1 195 ? 0.293 10.421 -11.403 1.00 82.62 195 SER A C 1
ATOM 1401 O O . SER A 1 195 ? -0.499 10.322 -10.475 1.00 82.62 195 SER A O 1
ATOM 1403 N N . ASN A 1 196 ? 1.490 11.009 -11.265 1.00 79.38 196 ASN A N 1
ATOM 1404 C CA . ASN A 1 196 ? 1.997 11.632 -10.027 1.00 79.38 196 ASN A CA 1
ATOM 1405 C C . ASN A 1 196 ? 2.123 10.686 -8.819 1.00 79.38 196 ASN A C 1
ATOM 1407 O O . ASN A 1 196 ? 2.139 11.137 -7.677 1.00 79.38 196 ASN A O 1
ATOM 1411 N N . ILE A 1 197 ? 2.240 9.384 -9.072 1.00 82.38 197 ILE A N 1
ATOM 1412 C CA . ILE A 1 197 ? 2.468 8.366 -8.045 1.00 82.38 197 ILE A CA 1
ATOM 1413 C C . ILE A 1 197 ? 3.954 8.008 -8.008 1.00 82.38 197 ILE A C 1
ATOM 1415 O O . ILE A 1 197 ? 4.589 7.871 -9.061 1.00 82.38 197 ILE A O 1
ATOM 1419 N N . GLN A 1 198 ? 4.497 7.857 -6.799 1.00 81.38 198 GLN A N 1
ATOM 1420 C CA . GLN A 1 198 ? 5.885 7.457 -6.570 1.00 81.38 198 GLN A CA 1
ATOM 1421 C C . GLN A 1 198 ? 5.958 6.112 -5.848 1.00 81.38 198 GLN A C 1
ATOM 1423 O O . GLN A 1 198 ? 5.381 5.955 -4.773 1.00 81.38 198 GLN A O 1
ATOM 1428 N N . VAL A 1 199 ? 6.691 5.165 -6.438 1.00 84.00 199 VAL A N 1
ATOM 1429 C CA . VAL A 1 199 ? 6.930 3.829 -5.871 1.00 84.00 199 VAL A CA 1
ATOM 1430 C C . VAL A 1 199 ? 8.403 3.464 -6.053 1.00 84.00 199 VAL A C 1
ATOM 1432 O O . VAL A 1 199 ? 8.954 3.635 -7.142 1.00 84.00 199 VAL A O 1
ATOM 1435 N N . GLY A 1 200 ? 9.058 2.953 -5.012 1.00 82.81 200 GLY A N 1
ATOM 1436 C CA . GLY A 1 200 ? 10.447 2.494 -5.107 1.00 82.81 200 GLY A CA 1
ATOM 1437 C C . GLY A 1 200 ? 10.612 1.321 -6.082 1.00 82.81 200 GLY A C 1
ATOM 1438 O O . GLY A 1 200 ? 11.354 1.432 -7.060 1.00 82.81 200 GLY A O 1
ATOM 1439 N N . ALA A 1 201 ? 9.883 0.227 -5.865 1.00 86.31 201 ALA A N 1
ATOM 1440 C CA . ALA A 1 201 ? 9.926 -0.990 -6.666 1.00 86.31 201 ALA A CA 1
ATOM 1441 C C . ALA A 1 201 ? 8.529 -1.590 -6.901 1.00 86.31 201 ALA A C 1
ATOM 1443 O O . ALA A 1 201 ? 7.683 -1.622 -6.008 1.00 86.31 201 ALA A O 1
ATOM 1444 N N . VAL A 1 202 ? 8.301 -2.107 -8.109 1.00 92.25 202 VAL A N 1
ATOM 1445 C CA . VAL A 1 202 ? 7.075 -2.813 -8.504 1.00 92.25 202 VAL A CA 1
ATOM 1446 C C . VAL A 1 202 ? 7.431 -4.216 -8.966 1.00 92.25 202 VAL A C 1
ATOM 1448 O O . VAL A 1 202 ? 8.165 -4.373 -9.943 1.00 92.25 202 VAL A O 1
ATOM 1451 N N . HIS A 1 203 ? 6.893 -5.230 -8.291 1.00 92.56 203 HIS A N 1
ATOM 1452 C CA . HIS A 1 203 ? 7.035 -6.637 -8.662 1.00 92.56 203 HIS A CA 1
ATOM 1453 C C . HIS A 1 203 ? 5.667 -7.214 -9.039 1.00 92.56 203 HIS A C 1
ATOM 1455 O O . HIS A 1 203 ? 4.752 -7.196 -8.219 1.00 92.56 203 HIS A O 1
ATOM 1461 N N . ALA A 1 204 ? 5.530 -7.735 -10.257 1.00 94.12 204 ALA A N 1
ATOM 1462 C CA . ALA A 1 204 ? 4.269 -8.271 -10.764 1.00 94.12 204 ALA A CA 1
ATOM 1463 C C . ALA A 1 204 ? 4.463 -9.618 -11.470 1.00 94.12 204 ALA A C 1
ATOM 1465 O O . ALA A 1 204 ? 5.349 -9.768 -12.317 1.00 94.12 204 ALA A O 1
ATOM 1466 N N . ASN A 1 205 ? 3.591 -10.583 -11.182 1.00 94.00 205 ASN A N 1
ATOM 1467 C CA . ASN A 1 205 ? 3.479 -11.789 -12.011 1.00 94.00 205 ASN A CA 1
ATOM 1468 C C . ASN A 1 205 ? 2.751 -11.503 -13.332 1.00 94.00 205 ASN A C 1
ATOM 1470 O O . ASN A 1 205 ? 2.998 -12.179 -14.328 1.00 94.00 205 ASN A O 1
ATOM 1474 N N . GLY A 1 206 ? 1.862 -10.510 -13.342 1.00 96.44 206 GLY A N 1
ATOM 1475 C CA . GLY A 1 206 ? 1.195 -10.024 -14.539 1.00 96.44 206 GLY A CA 1
ATOM 1476 C C . GLY A 1 206 ? 1.956 -8.895 -15.233 1.00 96.44 206 GLY A C 1
ATOM 1477 O O . GLY A 1 206 ? 3.161 -8.690 -15.042 1.00 96.44 206 GLY A O 1
ATOM 1478 N N . ASN A 1 207 ? 1.219 -8.155 -16.051 1.00 98.06 207 ASN A N 1
ATOM 1479 C CA . ASN A 1 207 ? 1.677 -6.982 -16.778 1.00 98.06 207 ASN A CA 1
ATOM 1480 C C . ASN A 1 207 ? 1.819 -5.770 -15.850 1.00 98.06 207 ASN A C 1
ATOM 1482 O O . ASN A 1 207 ? 1.129 -5.658 -14.838 1.00 98.06 207 ASN A O 1
ATOM 1486 N N . VAL A 1 208 ? 2.673 -4.821 -16.231 1.00 97.50 208 VAL A N 1
ATOM 1487 C CA . VAL A 1 208 ? 2.804 -3.526 -15.549 1.00 97.50 208 VAL A CA 1
ATOM 1488 C C . VAL A 1 208 ? 2.499 -2.397 -16.525 1.00 97.50 208 VAL A C 1
ATOM 1490 O O . VAL A 1 208 ? 3.181 -2.250 -17.539 1.00 97.50 208 VAL A O 1
ATOM 1493 N N . GLU A 1 209 ? 1.510 -1.562 -16.213 1.00 96.25 209 GLU A N 1
ATOM 1494 C CA . GLU A 1 209 ? 1.191 -0.357 -16.978 1.00 96.25 209 GLU A CA 1
ATOM 1495 C C . GLU A 1 209 ? 1.445 0.911 -16.153 1.00 96.25 209 GLU A C 1
ATOM 1497 O O . GLU A 1 209 ? 0.846 1.128 -15.101 1.00 96.25 209 GLU A O 1
ATOM 1502 N N . LEU A 1 210 ? 2.320 1.780 -16.662 1.00 93.44 210 LEU A N 1
ATOM 1503 C CA . LEU A 1 210 ? 2.533 3.127 -16.146 1.00 93.44 210 LEU A CA 1
ATOM 1504 C C . LEU A 1 210 ? 1.863 4.145 -17.064 1.00 93.44 210 LEU A C 1
ATOM 1506 O O . LEU A 1 210 ? 2.099 4.153 -18.276 1.00 93.44 210 LEU A O 1
ATOM 1510 N N . THR A 1 211 ? 1.082 5.053 -16.489 1.00 87.38 211 THR A N 1
ATOM 1511 C CA . THR A 1 211 ? 0.455 6.156 -17.222 1.00 87.38 211 THR A CA 1
ATOM 1512 C C . THR A 1 211 ? 0.768 7.507 -16.586 1.00 87.38 211 THR A C 1
ATOM 1514 O O . THR A 1 211 ? 1.081 7.613 -15.402 1.00 87.38 211 THR A O 1
ATOM 1517 N N . GLY A 1 212 ? 0.706 8.571 -17.392 1.00 80.81 212 GLY A N 1
ATOM 1518 C CA . GLY A 1 212 ? 0.971 9.926 -16.911 1.00 80.81 212 GLY A CA 1
ATOM 1519 C C . GLY A 1 212 ? 2.422 10.145 -16.497 1.00 80.81 212 GLY A C 1
ATOM 1520 O O . GLY A 1 212 ? 3.320 9.658 -17.177 1.00 80.81 212 GLY A O 1
ATOM 1521 N N . SER A 1 213 ? 2.654 10.902 -15.424 1.00 76.94 213 SER A N 1
ATOM 1522 C CA . SER A 1 213 ? 3.988 11.240 -14.896 1.00 76.94 213 SER A CA 1
ATOM 1523 C C . SER A 1 213 ? 4.318 10.450 -13.622 1.00 76.94 213 SER A C 1
ATOM 1525 O O . SER A 1 213 ? 4.589 11.049 -12.583 1.00 76.94 213 SER A O 1
ATOM 1527 N N . SER A 1 214 ? 4.236 9.116 -13.661 1.00 78.12 214 SER A N 1
ATOM 1528 C CA . SER A 1 214 ? 4.615 8.282 -12.512 1.00 78.12 214 SER A CA 1
ATOM 1529 C C . SER A 1 214 ? 6.136 8.133 -12.387 1.00 78.12 214 SER A C 1
ATOM 1531 O O . SER A 1 214 ? 6.882 8.130 -13.376 1.00 78.12 214 SER A O 1
ATOM 1533 N N . GLY A 1 215 ? 6.608 8.047 -11.143 1.00 78.69 215 GLY A N 1
ATOM 1534 C CA . GLY A 1 215 ? 8.011 7.842 -10.800 1.00 78.69 215 GLY A CA 1
ATOM 1535 C C . GLY A 1 215 ? 8.200 6.484 -10.143 1.00 78.69 215 GLY A C 1
ATOM 1536 O O . GLY A 1 215 ? 7.945 6.348 -8.952 1.00 78.69 215 GLY A O 1
ATOM 1537 N N . VAL A 1 216 ? 8.660 5.493 -10.909 1.00 83.25 216 VAL A N 1
ATOM 1538 C CA . VAL A 1 216 ? 8.964 4.153 -10.387 1.00 83.25 216 VAL A CA 1
ATOM 1539 C C . VAL A 1 216 ? 10.472 3.923 -10.402 1.00 83.25 216 VAL A C 1
ATOM 1541 O O . VAL A 1 216 ? 11.121 4.157 -11.416 1.00 83.25 216 VAL A O 1
ATOM 1544 N N . GLY A 1 217 ? 11.069 3.485 -9.297 1.00 80.88 217 GLY A N 1
ATOM 1545 C CA . GLY A 1 217 ? 12.506 3.199 -9.281 1.00 80.88 217 GLY A CA 1
ATOM 1546 C C . GLY A 1 217 ? 12.853 1.961 -10.111 1.00 80.88 217 GLY A C 1
ATOM 1547 O O . GLY A 1 217 ? 13.678 2.028 -11.023 1.00 80.88 217 GLY A O 1
ATOM 1548 N N . GLU A 1 218 ? 12.182 0.847 -9.842 1.00 86.88 218 GLU A N 1
ATOM 1549 C CA . GLU A 1 218 ? 12.412 -0.436 -10.507 1.00 86.88 218 GLU A CA 1
ATOM 1550 C C . GLU A 1 218 ? 11.100 -1.157 -10.829 1.00 86.88 218 GLU A C 1
ATOM 1552 O O . GLU A 1 218 ? 10.183 -1.194 -10.014 1.00 86.88 218 GLU A O 1
ATOM 1557 N N . ILE A 1 219 ? 11.028 -1.766 -12.012 1.00 91.94 219 ILE A N 1
ATOM 1558 C CA . ILE A 1 219 ? 9.948 -2.671 -12.409 1.00 91.94 219 ILE A CA 1
ATOM 1559 C C . ILE A 1 219 ? 10.531 -4.058 -12.653 1.00 91.94 219 ILE A C 1
ATOM 1561 O O . ILE A 1 219 ? 11.460 -4.207 -13.448 1.00 91.94 219 ILE A O 1
ATOM 1565 N N . ARG A 1 220 ? 9.933 -5.074 -12.029 1.00 92.19 220 ARG A N 1
ATOM 1566 C CA . ARG A 1 220 ? 10.137 -6.492 -12.335 1.00 92.19 220 ARG A CA 1
ATOM 1567 C C . ARG A 1 220 ? 8.793 -7.119 -12.679 1.00 92.19 220 ARG A C 1
ATOM 1569 O O . ARG A 1 220 ? 7.918 -7.205 -11.825 1.00 92.19 220 ARG A O 1
ATOM 1576 N N . SER A 1 221 ? 8.629 -7.546 -13.924 1.00 96.12 221 SER A N 1
ATOM 1577 C CA . SER A 1 221 ? 7.376 -8.127 -14.412 1.00 96.12 221 SER A CA 1
ATOM 1578 C C . SER A 1 221 ? 7.620 -9.468 -15.098 1.00 96.12 221 SER A C 1
ATOM 1580 O O . SER A 1 221 ? 8.517 -9.594 -15.934 1.00 96.12 221 SER A O 1
ATOM 1582 N N . ARG A 1 222 ? 6.813 -10.483 -14.773 1.00 96.31 222 ARG A N 1
ATOM 1583 C CA . ARG A 1 222 ? 6.767 -11.721 -15.572 1.00 96.31 222 ARG A CA 1
ATOM 1584 C C . ARG A 1 222 ? 5.913 -11.560 -16.839 1.00 96.31 222 ARG A C 1
ATOM 1586 O O . ARG A 1 222 ? 6.052 -12.366 -17.755 1.00 96.31 222 ARG A O 1
ATOM 1593 N N . GLY A 1 223 ? 5.077 -10.526 -16.909 1.00 97.25 223 GLY A N 1
ATOM 1594 C CA . GLY A 1 223 ? 4.327 -10.131 -18.098 1.00 97.25 223 GLY A CA 1
ATOM 1595 C C . GLY A 1 223 ? 5.018 -9.043 -18.925 1.00 97.25 223 GLY A C 1
ATOM 1596 O O . GLY A 1 223 ? 6.244 -8.878 -18.900 1.00 97.25 223 GLY A O 1
ATOM 1597 N N . ASP A 1 224 ? 4.201 -8.313 -19.681 1.00 98.31 224 ASP A N 1
ATOM 1598 C CA . ASP A 1 224 ? 4.600 -7.155 -20.476 1.00 98.31 224 ASP A CA 1
ATOM 1599 C C . ASP A 1 224 ? 4.669 -5.884 -19.614 1.00 98.31 224 ASP A C 1
ATOM 1601 O O . ASP A 1 224 ? 3.916 -5.705 -18.657 1.00 98.31 224 ASP A O 1
ATOM 1605 N N . VAL A 1 225 ? 5.529 -4.939 -20.001 1.00 98.00 225 VAL A N 1
ATOM 1606 C CA . VAL A 1 225 ? 5.614 -3.611 -19.377 1.00 98.00 225 VAL A CA 1
ATOM 1607 C C . VAL A 1 225 ? 5.253 -2.540 -20.396 1.00 98.00 225 VAL A C 1
ATOM 1609 O O . VAL A 1 225 ? 5.899 -2.417 -21.435 1.00 98.00 225 VAL A O 1
ATOM 1612 N N . THR A 1 226 ? 4.248 -1.723 -20.091 1.00 97.00 226 THR A N 1
ATOM 1613 C CA . THR A 1 226 ? 3.814 -0.600 -20.930 1.00 97.00 226 THR A CA 1
ATOM 1614 C C . THR A 1 226 ? 4.008 0.722 -20.202 1.00 97.00 226 THR A C 1
ATOM 1616 O O . THR A 1 226 ? 3.504 0.922 -19.103 1.00 97.00 226 THR A O 1
ATOM 1619 N N . ILE A 1 227 ? 4.715 1.654 -20.835 1.00 94.25 227 ILE A N 1
ATOM 1620 C CA . ILE A 1 227 ? 5.008 2.984 -20.301 1.00 94.25 227 ILE A CA 1
ATOM 1621 C C . ILE A 1 227 ? 4.373 4.022 -21.222 1.00 94.25 227 ILE A C 1
ATOM 1623 O O . ILE A 1 227 ? 4.697 4.108 -22.410 1.00 94.25 227 ILE A O 1
ATOM 1627 N N . ARG A 1 228 ? 3.458 4.821 -20.671 1.00 91.12 228 ARG A N 1
ATOM 1628 C CA . ARG A 1 228 ? 2.757 5.915 -21.353 1.00 91.12 228 ARG A CA 1
ATOM 1629 C C . ARG A 1 228 ? 2.970 7.236 -20.609 1.00 91.12 228 ARG A C 1
ATOM 1631 O O . ARG A 1 228 ? 3.240 7.263 -19.412 1.00 91.12 228 ARG A O 1
ATOM 1638 N N . GLY A 1 229 ? 2.775 8.355 -21.307 1.00 83.88 229 GLY A N 1
ATOM 1639 C CA . GLY A 1 229 ? 2.855 9.692 -20.704 1.00 83.88 229 GLY A CA 1
ATOM 1640 C C . GLY A 1 229 ? 4.290 10.162 -20.445 1.00 83.88 229 GLY A C 1
ATOM 1641 O O . GLY A 1 229 ? 5.172 9.905 -21.254 1.00 83.88 229 GLY A O 1
ATOM 1642 N N . GLY A 1 230 ? 4.517 10.891 -19.351 1.00 77.81 230 GLY A N 1
ATOM 1643 C CA . GLY A 1 230 ? 5.825 11.393 -18.907 1.00 77.81 230 GLY A CA 1
ATOM 1644 C C . GLY A 1 230 ? 6.551 10.490 -17.900 1.00 77.81 230 GLY A C 1
ATOM 1645 O O . GLY A 1 230 ? 7.517 10.930 -17.281 1.00 77.81 230 GLY A O 1
ATOM 1646 N N . SER A 1 231 ? 6.080 9.257 -17.703 1.00 79.06 231 SER A N 1
ATOM 1647 C CA . SER A 1 231 ? 6.604 8.321 -16.701 1.00 79.06 231 SER A CA 1
ATOM 1648 C C . SER A 1 231 ? 8.078 7.998 -16.956 1.00 79.06 231 SER A C 1
ATOM 1650 O O . SER A 1 231 ? 8.497 7.860 -18.105 1.00 79.06 231 SER A O 1
ATOM 1652 N N . SER A 1 232 ? 8.893 7.901 -15.905 1.00 78.25 232 SER A N 1
ATOM 1653 C CA . SER A 1 232 ? 10.344 7.709 -16.075 1.00 78.25 232 SER A CA 1
ATOM 1654 C C . SER A 1 232 ? 10.945 6.661 -15.139 1.00 78.25 232 SER A C 1
ATOM 1656 O O . SER A 1 232 ? 11.641 7.028 -14.187 1.00 78.25 232 SER A O 1
ATOM 1658 N N . PRO A 1 233 ? 10.682 5.361 -15.385 1.00 75.75 233 PRO A N 1
ATOM 1659 C CA . PRO A 1 233 ? 11.286 4.306 -14.589 1.00 75.75 233 PRO A CA 1
ATOM 1660 C C . PRO A 1 233 ? 12.811 4.268 -14.729 1.00 75.75 233 PRO A C 1
ATOM 1662 O O . PRO A 1 233 ? 13.334 4.481 -15.823 1.00 75.75 233 PRO A O 1
ATOM 1665 N N . MET A 1 234 ? 13.548 3.975 -13.650 1.00 76.25 234 MET A N 1
ATOM 1666 C CA . MET A 1 234 ? 15.009 3.830 -13.773 1.00 76.25 234 MET A CA 1
ATOM 1667 C C . MET A 1 234 ? 15.359 2.483 -14.405 1.00 76.25 234 MET A C 1
ATOM 1669 O O . MET A 1 234 ? 16.011 2.449 -15.449 1.00 76.25 234 MET A O 1
ATOM 1673 N N . THR A 1 235 ? 14.885 1.387 -13.814 1.00 84.69 235 THR A N 1
ATOM 1674 C CA . THR A 1 235 ? 15.155 0.028 -14.298 1.00 84.69 235 THR A CA 1
ATOM 1675 C C . THR A 1 235 ? 13.858 -0.690 -14.643 1.00 84.69 235 THR A C 1
ATOM 1677 O O . THR A 1 235 ? 12.918 -0.694 -13.853 1.00 84.69 235 THR A O 1
ATOM 1680 N N . VAL A 1 236 ? 13.821 -1.333 -15.807 1.00 92.00 236 VAL A N 1
ATOM 1681 C CA . VAL A 1 236 ? 12.724 -2.205 -16.235 1.00 92.00 236 VAL A CA 1
ATOM 1682 C C . VAL A 1 236 ? 13.298 -3.574 -16.564 1.00 92.00 236 VAL A C 1
ATOM 1684 O O . VAL A 1 236 ? 14.130 -3.676 -17.462 1.00 92.00 236 VAL A O 1
ATOM 1687 N N . ARG A 1 237 ? 12.837 -4.615 -15.868 1.00 93.62 237 ARG A N 1
ATOM 1688 C CA . ARG A 1 237 ? 13.112 -6.016 -16.188 1.00 93.62 237 ARG A CA 1
ATOM 1689 C C . ARG A 1 237 ? 11.804 -6.756 -16.448 1.00 93.62 237 ARG A C 1
ATOM 1691 O O . ARG A 1 237 ? 10.937 -6.797 -15.576 1.00 93.62 237 ARG A O 1
ATOM 1698 N N . ALA A 1 238 ? 11.666 -7.334 -17.637 1.00 95.62 238 ALA A N 1
ATOM 1699 C CA . ALA A 1 238 ? 10.451 -8.026 -18.054 1.00 95.62 238 ALA A CA 1
ATOM 1700 C C . ALA A 1 238 ? 10.746 -9.386 -18.700 1.00 95.62 238 ALA A C 1
ATOM 1702 O O . ALA A 1 238 ? 11.644 -9.497 -19.539 1.00 95.62 238 ALA A O 1
ATOM 1703 N N . ASN A 1 239 ? 9.956 -10.410 -18.378 1.00 96.69 239 ASN A N 1
ATOM 1704 C CA . ASN A 1 239 ? 9.947 -11.634 -19.187 1.00 96.69 239 ASN A CA 1
ATOM 1705 C C . ASN A 1 239 ? 9.173 -11.413 -20.502 1.00 96.69 239 ASN A C 1
ATOM 1707 O O . ASN A 1 239 ? 9.534 -11.977 -21.533 1.00 96.69 239 ASN A O 1
ATOM 1711 N N . GLY A 1 240 ? 8.137 -10.569 -20.481 1.00 97.38 240 GLY A N 1
ATOM 1712 C CA . GLY A 1 240 ? 7.390 -10.150 -21.664 1.00 97.38 240 GLY A CA 1
ATOM 1713 C C . GLY A 1 240 ? 8.044 -8.995 -22.425 1.00 97.38 240 GLY A C 1
ATOM 1714 O O . GLY A 1 240 ? 9.220 -8.672 -22.237 1.00 97.38 240 GLY A O 1
ATOM 1715 N N . ARG A 1 241 ? 7.269 -8.377 -23.319 1.00 98.19 241 ARG A N 1
ATOM 1716 C CA . ARG A 1 241 ? 7.636 -7.209 -24.132 1.00 98.19 241 ARG A CA 1
ATOM 1717 C C . ARG A 1 241 ? 7.658 -5.936 -23.288 1.00 98.19 241 ARG A C 1
ATOM 1719 O O . ARG A 1 241 ? 6.802 -5.730 -22.435 1.00 98.19 241 ARG A O 1
ATOM 1726 N N . VAL A 1 242 ? 8.563 -5.016 -23.620 1.00 98.31 242 VAL A N 1
ATOM 1727 C CA . VAL A 1 242 ? 8.550 -3.645 -23.083 1.00 98.31 242 VAL A CA 1
ATOM 1728 C C . VAL A 1 242 ? 8.126 -2.652 -24.167 1.00 98.31 242 VAL A C 1
ATOM 1730 O O . VAL A 1 242 ? 8.727 -2.602 -25.240 1.00 98.31 242 VAL A O 1
ATOM 1733 N N . LEU A 1 243 ? 7.100 -1.843 -23.899 1.00 97.56 243 LEU A N 1
ATOM 1734 C CA . LEU A 1 243 ? 6.596 -0.792 -24.784 1.00 97.56 243 LEU A CA 1
ATOM 1735 C C . LEU A 1 243 ? 6.763 0.590 -24.143 1.00 97.56 243 LEU A C 1
ATOM 1737 O O . LEU A 1 243 ? 6.123 0.900 -23.144 1.00 97.56 243 LEU A O 1
ATOM 1741 N N . PHE A 1 244 ? 7.527 1.463 -24.794 1.00 96.19 244 PHE A N 1
ATOM 1742 C CA . PHE A 1 244 ? 7.553 2.900 -24.527 1.00 96.19 244 PHE A CA 1
ATOM 1743 C C . PHE A 1 244 ? 6.665 3.634 -25.539 1.00 96.19 244 PHE A C 1
ATOM 1745 O O . PHE A 1 244 ? 7.076 3.952 -26.660 1.00 96.19 244 PHE A O 1
ATOM 1752 N N . ALA A 1 245 ? 5.434 3.926 -25.123 1.00 93.00 245 ALA A N 1
ATOM 1753 C CA . ALA A 1 245 ? 4.505 4.834 -25.798 1.00 93.00 245 ALA A CA 1
ATOM 1754 C C . ALA A 1 245 ? 4.538 6.258 -25.196 1.00 93.00 245 ALA A C 1
ATOM 1756 O O . ALA A 1 245 ? 3.700 7.099 -25.518 1.00 93.00 245 ALA A O 1
ATOM 1757 N N . GLY A 1 246 ? 5.520 6.526 -24.337 1.00 88.00 246 GLY A N 1
ATOM 1758 C CA . GLY A 1 246 ? 5.872 7.807 -23.735 1.00 88.00 246 GLY A CA 1
ATOM 1759 C C . GLY A 1 246 ? 7.049 7.614 -22.773 1.00 88.00 246 GLY A C 1
ATOM 1760 O O . GLY A 1 246 ? 7.557 6.501 -22.636 1.00 88.00 246 GLY A O 1
ATOM 1761 N N . GLY A 1 247 ? 7.460 8.679 -22.089 1.00 87.00 247 GLY A N 1
ATOM 1762 C CA . GLY A 1 247 ? 8.368 8.585 -20.951 1.00 87.00 247 GLY A CA 1
ATOM 1763 C C . GLY A 1 247 ? 9.853 8.472 -21.291 1.00 87.00 247 GLY A C 1
ATOM 1764 O O . GLY A 1 247 ? 10.282 8.740 -22.411 1.00 87.00 247 GLY A O 1
ATOM 1765 N N . ASN A 1 248 ? 10.652 8.099 -20.292 1.00 87.31 248 ASN A N 1
ATOM 1766 C CA . ASN A 1 248 ? 12.091 7.833 -20.418 1.00 87.31 248 ASN A CA 1
ATOM 1767 C C . ASN A 1 248 ? 12.471 6.598 -19.587 1.00 87.31 248 ASN A C 1
ATOM 1769 O O . ASN A 1 248 ? 11.724 6.209 -18.697 1.00 87.31 248 ASN A O 1
ATOM 1773 N N . GLY A 1 249 ? 13.636 6.006 -19.840 1.00 85.62 249 GLY A N 1
ATOM 1774 C CA . GLY A 1 249 ? 14.176 4.906 -19.036 1.00 85.62 249 GLY A CA 1
ATOM 1775 C C . GLY A 1 249 ? 15.684 5.035 -18.833 1.00 85.62 249 GLY A C 1
ATOM 1776 O O . GLY A 1 249 ? 16.345 5.724 -19.605 1.00 85.62 249 GLY A O 1
ATOM 1777 N N . SER A 1 250 ? 16.260 4.365 -17.833 1.00 86.50 250 SER A N 1
ATOM 1778 C CA . SER A 1 250 ? 17.723 4.211 -17.767 1.00 86.50 250 SER A CA 1
ATOM 1779 C C . SER A 1 250 ? 18.134 2.856 -18.334 1.00 86.50 250 SER A C 1
ATOM 1781 O O . SER A 1 250 ? 18.767 2.809 -19.386 1.00 86.50 250 SER A O 1
ATOM 1783 N N . VAL A 1 251 ? 17.736 1.765 -17.682 1.00 88.56 251 VAL A N 1
ATOM 1784 C CA . VAL A 1 251 ? 18.106 0.394 -18.059 1.00 88.56 251 VAL A CA 1
ATOM 1785 C C . VAL A 1 251 ? 16.850 -0.405 -18.378 1.00 88.56 251 VAL A C 1
ATOM 1787 O O . VAL A 1 251 ? 15.940 -0.484 -17.553 1.00 88.56 251 VAL A O 1
ATOM 1790 N N . VAL A 1 252 ? 16.809 -1.009 -19.563 1.00 94.81 252 VAL A N 1
ATOM 1791 C CA . VAL A 1 252 ? 15.700 -1.856 -20.014 1.00 94.81 252 VAL A CA 1
ATOM 1792 C C . VAL A 1 252 ? 16.234 -3.232 -20.386 1.00 94.81 252 VAL A C 1
ATOM 1794 O O . VAL A 1 252 ? 17.008 -3.371 -21.330 1.00 94.81 252 VAL A O 1
ATOM 1797 N N . GLU A 1 253 ? 15.787 -4.245 -19.659 1.00 94.25 253 GLU A N 1
ATOM 1798 C CA . GLU A 1 253 ? 16.126 -5.649 -19.856 1.00 94.25 253 GLU A CA 1
ATOM 1799 C C . GLU A 1 253 ? 14.848 -6.442 -20.122 1.00 94.25 253 GLU A C 1
ATOM 1801 O O . GLU A 1 253 ? 13.904 -6.411 -19.332 1.00 94.25 253 GLU A O 1
ATOM 1806 N N . SER A 1 254 ? 14.784 -7.141 -21.250 1.00 97.44 254 SER A N 1
ATOM 1807 C CA . SER A 1 254 ? 13.562 -7.836 -21.652 1.00 97.44 254 SER A CA 1
ATOM 1808 C C . SER A 1 254 ? 13.872 -9.154 -22.343 1.00 97.44 254 SER A C 1
ATOM 1810 O O . SER A 1 254 ? 14.665 -9.196 -23.282 1.00 97.44 254 SER A O 1
ATOM 1812 N N . ARG A 1 255 ? 13.241 -10.247 -21.910 1.00 97.94 255 ARG A N 1
ATOM 1813 C CA . ARG A 1 255 ? 13.274 -11.501 -22.684 1.00 97.94 255 ARG A CA 1
ATOM 1814 C C . ARG A 1 255 ? 12.402 -11.382 -23.939 1.00 97.94 255 ARG A C 1
ATOM 1816 O O . ARG A 1 255 ? 12.759 -11.886 -25.000 1.00 97.94 255 ARG A O 1
ATOM 1823 N N . GLY A 1 256 ? 11.291 -10.649 -23.844 1.00 97.56 256 GLY A N 1
ATOM 1824 C CA . GLY A 1 256 ? 10.503 -10.209 -24.990 1.00 97.56 256 GLY A CA 1
ATOM 1825 C C . GLY A 1 256 ? 11.155 -9.065 -25.774 1.00 97.56 256 GLY A C 1
ATOM 1826 O O . GLY A 1 256 ? 12.269 -8.628 -25.495 1.00 97.56 256 GLY A O 1
ATOM 1827 N N . GLY A 1 257 ? 10.457 -8.583 -26.805 1.00 97.38 257 GLY A N 1
ATOM 1828 C CA . GLY A 1 257 ? 10.938 -7.466 -27.627 1.00 97.38 257 GLY A CA 1
ATOM 1829 C C . GLY A 1 257 ? 10.810 -6.113 -26.928 1.00 97.38 257 GLY A C 1
ATOM 1830 O O . GLY A 1 257 ? 10.024 -5.955 -25.995 1.00 97.38 257 GLY A O 1
ATOM 1831 N N . VAL A 1 258 ? 11.525 -5.107 -27.428 1.00 98.50 258 VAL A N 1
ATOM 1832 C CA . VAL A 1 258 ? 11.402 -3.721 -26.949 1.00 98.50 258 VAL A CA 1
ATOM 1833 C C . VAL A 1 258 ? 10.880 -2.835 -28.068 1.00 98.50 258 VAL A C 1
ATOM 1835 O O . VAL A 1 258 ? 11.472 -2.763 -29.144 1.00 98.50 258 VAL A O 1
ATOM 1838 N N . ARG A 1 259 ? 9.772 -2.135 -27.824 1.00 98.00 259 ARG A N 1
ATOM 1839 C CA . ARG A 1 259 ? 9.174 -1.204 -28.784 1.00 98.00 259 ARG A CA 1
ATOM 1840 C C . ARG A 1 259 ? 9.174 0.213 -28.234 1.00 98.00 259 ARG A C 1
ATOM 1842 O O . ARG A 1 259 ? 8.680 0.450 -27.138 1.00 98.00 259 ARG A O 1
ATOM 1849 N N . VAL A 1 260 ? 9.667 1.165 -29.017 1.00 96.69 260 VAL A N 1
ATOM 1850 C CA . VAL A 1 260 ? 9.646 2.596 -28.690 1.00 96.69 260 VAL A CA 1
ATOM 1851 C C . VAL A 1 260 ? 8.899 3.328 -29.793 1.00 96.69 260 VAL A C 1
ATOM 1853 O O . VAL A 1 260 ? 9.425 3.542 -30.887 1.00 96.69 260 VAL A O 1
ATOM 1856 N N . SER A 1 261 ? 7.644 3.682 -29.525 1.00 94.81 261 SER A N 1
ATOM 1857 C CA . SER A 1 261 ? 6.763 4.313 -30.513 1.00 94.81 261 SER A CA 1
ATOM 1858 C C . SER A 1 261 ? 6.623 5.821 -30.329 1.00 94.81 261 SER A C 1
ATOM 1860 O O . SER A 1 261 ? 6.301 6.513 -31.293 1.00 94.81 261 SER A O 1
ATOM 1862 N N . ALA A 1 262 ? 6.861 6.339 -29.121 1.00 91.06 262 ALA A N 1
ATOM 1863 C CA . ALA A 1 262 ? 6.785 7.770 -28.839 1.00 91.06 262 ALA A CA 1
ATOM 1864 C C . ALA A 1 262 ? 8.071 8.515 -29.203 1.00 91.06 262 ALA A C 1
ATOM 1866 O O . ALA A 1 262 ? 9.175 7.984 -29.090 1.00 91.06 262 ALA A O 1
ATOM 1867 N N . GLY A 1 263 ? 7.916 9.770 -29.623 1.00 88.75 263 GLY A N 1
ATOM 1868 C CA . GLY A 1 263 ? 9.049 10.651 -29.871 1.00 88.75 263 GLY A CA 1
ATOM 1869 C C . GLY A 1 263 ? 9.656 11.212 -28.584 1.00 8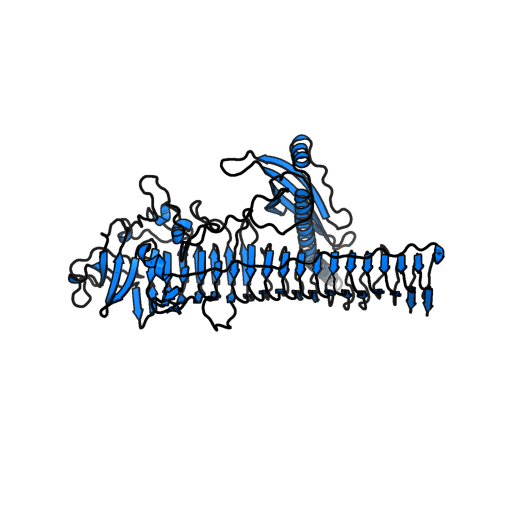8.75 263 GLY A C 1
ATOM 1870 O O . GLY A 1 263 ? 8.983 11.313 -27.562 1.00 88.75 263 GLY A O 1
ATOM 1871 N N . GLY A 1 264 ? 10.934 11.590 -28.635 1.00 87.94 264 GLY A N 1
ATOM 1872 C CA . GLY A 1 264 ? 11.623 12.241 -27.510 1.00 87.94 264 GLY A CA 1
ATOM 1873 C C . GLY A 1 264 ? 12.043 11.322 -26.354 1.00 87.94 264 GLY A C 1
ATOM 1874 O O . GLY A 1 264 ? 12.606 11.821 -25.383 1.00 87.94 264 GLY A O 1
ATOM 1875 N N . VAL A 1 265 ? 11.820 10.008 -26.460 1.00 91.19 265 VAL A N 1
ATOM 1876 C CA . VAL A 1 265 ? 12.170 9.013 -25.432 1.00 91.19 265 VAL A CA 1
ATOM 1877 C C . VAL A 1 265 ? 13.690 8.854 -25.322 1.00 91.19 265 VAL A C 1
ATOM 1879 O O . VAL A 1 265 ? 14.377 8.645 -26.320 1.00 91.19 265 VAL A O 1
ATOM 1882 N N . ASN A 1 266 ? 14.235 8.927 -24.109 1.00 90.31 266 ASN A N 1
ATOM 1883 C CA . ASN A 1 266 ? 15.650 8.665 -23.840 1.00 90.31 266 ASN A CA 1
ATOM 1884 C C . ASN A 1 266 ? 15.798 7.391 -23.013 1.00 90.31 266 ASN A C 1
ATOM 1886 O O . ASN A 1 266 ? 15.160 7.268 -21.968 1.00 90.31 266 ASN A O 1
ATOM 1890 N N . ILE A 1 267 ? 16.637 6.465 -23.486 1.00 90.69 267 ILE A N 1
ATOM 1891 C CA . ILE A 1 267 ? 16.973 5.218 -22.789 1.00 90.69 267 ILE A CA 1
ATOM 1892 C C . ILE A 1 267 ? 18.492 5.046 -22.768 1.00 90.69 267 ILE A C 1
ATOM 1894 O O . ILE A 1 267 ? 19.134 5.101 -23.814 1.00 90.69 267 ILE A O 1
ATOM 1898 N N . THR A 1 268 ? 19.101 4.841 -21.601 1.00 90.75 268 THR A N 1
ATOM 1899 C CA . THR A 1 268 ? 20.565 4.691 -21.518 1.00 90.75 268 THR A CA 1
ATOM 1900 C C . THR A 1 268 ? 21.025 3.358 -22.105 1.00 90.75 268 THR A C 1
ATOM 1902 O O . THR A 1 268 ? 21.919 3.350 -22.951 1.00 90.75 268 THR A O 1
ATOM 1905 N N . SER A 1 269 ? 20.401 2.246 -21.719 1.00 91.62 269 SER A N 1
ATOM 1906 C CA . SER A 1 269 ? 20.724 0.919 -22.245 1.00 91.62 269 SER A CA 1
ATOM 1907 C C . SER A 1 269 ? 19.486 0.050 -22.445 1.00 91.62 269 SER A C 1
ATOM 1909 O O . SER A 1 269 ? 18.567 0.030 -21.627 1.00 91.62 269 SER A O 1
ATOM 1911 N N . ILE A 1 270 ? 19.489 -0.691 -23.550 1.00 96.94 270 ILE A N 1
ATOM 1912 C CA . ILE A 1 270 ? 18.512 -1.730 -23.865 1.00 96.94 270 ILE A CA 1
ATOM 1913 C C . ILE A 1 270 ? 19.265 -3.042 -24.072 1.00 96.94 270 ILE A C 1
ATOM 1915 O O . ILE A 1 270 ? 20.178 -3.099 -24.899 1.00 96.94 270 ILE A O 1
ATOM 1919 N N . ALA A 1 271 ? 18.855 -4.094 -23.371 1.00 96.38 271 ALA A N 1
ATOM 1920 C CA . ALA A 1 271 ? 19.281 -5.466 -23.602 1.00 96.38 271 ALA A CA 1
ATOM 1921 C C . ALA A 1 271 ? 18.047 -6.360 -23.788 1.00 96.38 271 ALA A C 1
ATOM 1923 O O . ALA A 1 271 ? 17.147 -6.361 -22.948 1.00 96.38 271 ALA A O 1
ATOM 1924 N N . THR A 1 272 ? 17.982 -7.109 -24.890 1.00 98.00 272 THR A N 1
ATOM 1925 C CA . THR A 1 272 ? 16.844 -7.997 -25.156 1.00 98.00 272 THR A CA 1
ATOM 1926 C C . THR A 1 272 ? 17.215 -9.308 -25.839 1.00 98.00 272 THR A C 1
ATOM 1928 O O . THR A 1 272 ? 18.113 -9.362 -26.686 1.00 98.00 272 THR A O 1
ATOM 1931 N N . GLU A 1 273 ? 16.489 -10.373 -25.487 1.00 98.12 273 GLU A N 1
ATOM 1932 C CA . GLU A 1 273 ? 16.571 -11.676 -26.158 1.00 98.12 273 GLU A CA 1
ATOM 1933 C C . GLU A 1 273 ? 15.785 -11.728 -27.485 1.00 98.12 273 GLU A C 1
ATOM 1935 O O . GLU A 1 273 ? 15.869 -12.723 -28.206 1.00 98.12 273 GLU A O 1
ATOM 1940 N N . ALA A 1 274 ? 15.079 -10.654 -27.849 1.00 98.31 274 ALA A N 1
ATOM 1941 C CA . ALA A 1 274 ? 14.255 -10.551 -29.049 1.00 98.31 274 ALA A CA 1
ATOM 1942 C C . ALA A 1 274 ? 14.592 -9.287 -29.871 1.00 98.31 274 ALA A C 1
ATOM 1944 O O . ALA A 1 274 ? 15.726 -8.801 -29.857 1.00 98.31 274 ALA A O 1
ATOM 1945 N N . ASP A 1 275 ? 13.632 -8.801 -30.663 1.00 98.56 275 ASP A N 1
ATOM 1946 C CA . ASP A 1 275 ? 13.785 -7.639 -31.542 1.00 98.56 275 ASP A CA 1
ATOM 1947 C C . ASP A 1 275 ? 13.633 -6.302 -30.792 1.00 98.56 275 ASP A C 1
ATOM 1949 O O . ASP A 1 275 ? 12.900 -6.191 -29.804 1.00 98.56 275 ASP A O 1
ATOM 1953 N N . VAL A 1 276 ? 14.255 -5.252 -31.336 1.00 98.50 276 VAL A N 1
ATOM 1954 C CA . VAL A 1 276 ? 14.014 -3.855 -30.950 1.00 98.50 276 VAL A CA 1
ATOM 1955 C C . VAL A 1 276 ? 13.406 -3.089 -32.121 1.00 98.50 276 VAL A C 1
ATOM 1957 O O . VAL A 1 276 ? 14.021 -2.984 -33.182 1.00 98.50 276 VAL A O 1
ATOM 1960 N N . ASP A 1 277 ? 12.227 -2.503 -31.914 1.00 97.94 277 ASP A N 1
ATOM 1961 C CA . ASP A 1 277 ? 11.564 -1.610 -32.871 1.00 97.94 277 ASP A CA 1
ATOM 1962 C C . ASP A 1 277 ? 11.413 -0.205 -32.282 1.00 97.94 277 ASP A C 1
ATOM 1964 O O . ASP A 1 277 ? 10.503 0.085 -31.505 1.00 97.94 277 ASP A O 1
ATOM 1968 N N . TRP A 1 278 ? 12.327 0.684 -32.653 1.00 96.38 278 TRP A N 1
ATOM 1969 C CA . TRP A 1 278 ? 12.297 2.090 -32.285 1.00 96.38 278 TRP A CA 1
ATOM 1970 C C . TRP A 1 278 ? 11.819 2.916 -33.476 1.00 96.38 278 TRP A C 1
ATOM 1972 O O . TRP A 1 278 ? 12.611 3.325 -34.326 1.00 96.38 278 TRP A O 1
ATOM 1982 N N . SER A 1 279 ? 10.517 3.197 -33.522 1.00 94.19 279 SER A N 1
ATOM 1983 C CA . SER A 1 279 ? 9.890 4.031 -34.552 1.00 94.19 279 SER A CA 1
ATOM 1984 C C . SER A 1 279 ? 9.752 5.501 -34.140 1.00 94.19 279 SER A C 1
ATOM 1986 O O . SER A 1 279 ? 9.588 6.361 -35.005 1.00 94.19 279 SER A O 1
ATOM 1988 N N . GLY A 1 280 ? 9.823 5.804 -32.840 1.00 89.31 280 GLY A N 1
ATOM 1989 C CA . GLY A 1 280 ? 9.743 7.164 -32.306 1.00 89.31 280 GLY A CA 1
ATOM 1990 C C . GLY A 1 280 ? 10.878 8.069 -32.796 1.00 89.31 280 GLY A C 1
ATOM 1991 O O . GLY A 1 280 ? 12.038 7.661 -32.806 1.00 89.31 280 GLY A O 1
ATOM 1992 N N . SER A 1 281 ? 10.548 9.294 -33.213 1.00 85.19 281 SER A N 1
ATOM 1993 C CA . SER A 1 281 ? 11.528 10.285 -33.674 1.00 85.19 281 SER A CA 1
ATOM 1994 C C . SER A 1 281 ? 12.005 11.192 -32.536 1.00 85.19 281 SER A C 1
ATOM 1996 O O . SER A 1 281 ? 11.283 11.476 -31.581 1.00 85.19 281 SER A O 1
ATOM 1998 N N . GLY A 1 282 ? 13.244 11.674 -32.620 1.00 77.31 282 GLY A N 1
ATOM 1999 C CA . GLY A 1 282 ? 13.865 12.372 -31.491 1.00 77.31 282 GLY A CA 1
ATOM 2000 C C . GLY A 1 282 ? 14.157 11.427 -30.317 1.00 77.31 282 GLY A C 1
ATOM 2001 O O . GLY A 1 282 ? 13.977 10.215 -30.422 1.00 77.31 282 GLY A O 1
ATOM 2002 N N . GLY A 1 283 ? 14.668 11.973 -29.210 1.00 83.88 283 GLY A N 1
ATOM 2003 C CA . GLY A 1 283 ? 15.205 11.142 -28.126 1.00 83.88 283 GLY A CA 1
ATOM 2004 C C . GLY A 1 283 ? 16.423 10.326 -28.577 1.00 83.88 283 GLY A C 1
ATOM 2005 O O . GLY A 1 283 ? 16.953 10.557 -29.669 1.00 83.88 283 GLY A O 1
ATOM 2006 N N . ARG A 1 284 ? 16.906 9.395 -27.752 1.00 87.19 284 ARG A N 1
ATOM 2007 C CA . ARG A 1 284 ? 18.054 8.537 -28.098 1.00 87.19 284 ARG A CA 1
ATOM 2008 C C . ARG A 1 284 ? 18.144 7.289 -27.230 1.00 87.19 284 ARG A C 1
ATOM 2010 O O . ARG A 1 284 ? 17.733 7.302 -26.071 1.00 87.19 284 ARG A O 1
ATOM 2017 N N . ALA A 1 285 ? 18.792 6.263 -27.771 1.00 90.19 285 ALA A N 1
ATOM 2018 C CA . ALA A 1 285 ? 19.401 5.213 -26.965 1.00 90.19 285 ALA A CA 1
ATOM 2019 C C . ALA A 1 285 ? 20.879 5.545 -26.677 1.00 90.19 285 ALA A C 1
ATOM 2021 O O . ALA A 1 285 ? 21.526 6.193 -27.498 1.00 90.19 285 ALA A O 1
ATOM 2022 N N . GLY A 1 286 ? 21.442 5.089 -25.558 1.00 89.19 286 GLY A N 1
ATOM 2023 C CA . GLY A 1 286 ? 22.899 5.022 -25.383 1.00 89.19 286 GLY A CA 1
ATOM 2024 C C . GLY A 1 286 ? 23.459 3.748 -26.019 1.00 89.19 286 GLY A C 1
ATOM 2025 O O . GLY A 1 286 ? 24.247 3.793 -26.967 1.00 89.19 286 GLY A O 1
ATOM 2026 N N . THR A 1 287 ? 22.992 2.595 -25.548 1.00 93.44 287 THR A N 1
ATOM 2027 C CA . THR A 1 287 ? 23.323 1.279 -26.105 1.00 93.44 287 THR A CA 1
ATOM 2028 C C . THR A 1 287 ? 22.066 0.454 -26.364 1.00 93.44 287 THR A C 1
ATOM 2030 O O . THR A 1 287 ? 21.110 0.489 -25.595 1.00 93.44 287 THR A O 1
ATOM 2033 N N . ILE A 1 288 ? 22.064 -0.302 -27.461 1.00 97.62 288 ILE A N 1
ATOM 2034 C CA . ILE A 1 288 ? 21.052 -1.316 -27.757 1.00 97.62 288 ILE A CA 1
ATOM 2035 C C . ILE A 1 288 ? 21.777 -2.619 -28.066 1.00 97.62 288 ILE A C 1
ATOM 2037 O O . ILE A 1 288 ? 22.600 -2.661 -28.983 1.00 97.62 288 ILE A O 1
ATOM 2041 N N . HIS A 1 289 ? 21.465 -3.671 -27.318 1.00 98.12 289 HIS A N 1
ATOM 2042 C CA . HIS A 1 289 ? 21.960 -5.021 -27.533 1.00 98.12 289 HIS A CA 1
ATOM 2043 C C . HIS A 1 289 ? 20.781 -5.987 -27.682 1.00 98.12 289 HIS A C 1
ATOM 2045 O O . HIS A 1 289 ? 20.004 -6.166 -26.750 1.00 98.12 289 HIS A O 1
ATOM 2051 N N . ALA A 1 290 ? 20.635 -6.587 -28.861 1.00 98.12 290 ALA A N 1
ATOM 2052 C CA . ALA A 1 290 ? 19.503 -7.442 -29.195 1.00 98.12 290 ALA A CA 1
ATOM 2053 C C . ALA A 1 290 ? 19.958 -8.771 -29.808 1.00 98.12 290 ALA A C 1
ATOM 2055 O O . ALA A 1 290 ? 20.810 -8.800 -30.704 1.00 98.12 290 ALA A O 1
ATOM 2056 N N . ASN A 1 291 ? 19.345 -9.873 -29.383 1.00 98.31 291 ASN A N 1
ATOM 2057 C CA . ASN A 1 291 ? 19.473 -11.145 -30.099 1.00 98.31 291 ASN A CA 1
ATOM 2058 C C . ASN A 1 291 ? 18.680 -11.140 -31.417 1.00 98.31 291 ASN A C 1
ATOM 2060 O O . ASN A 1 291 ? 19.047 -11.839 -32.361 1.00 98.31 291 ASN A O 1
ATOM 2064 N N . GLY A 1 292 ? 17.614 -10.347 -31.493 1.00 97.94 292 GLY A N 1
ATOM 2065 C CA . GLY A 1 292 ? 16.850 -10.122 -32.711 1.00 97.94 292 GLY A CA 1
ATOM 2066 C C . GLY A 1 292 ? 17.404 -8.988 -33.572 1.00 97.94 292 GLY A C 1
ATOM 2067 O O . GLY A 1 292 ? 18.551 -8.549 -33.432 1.00 97.94 292 GLY A O 1
ATOM 2068 N N . ASN A 1 293 ? 16.566 -8.509 -34.482 1.00 98.56 293 ASN A N 1
ATOM 2069 C CA . ASN A 1 293 ? 16.794 -7.348 -35.329 1.00 98.56 293 ASN A CA 1
ATOM 2070 C C . ASN A 1 293 ? 16.643 -6.039 -34.541 1.00 98.56 293 ASN A C 1
ATOM 2072 O O . ASN A 1 293 ? 15.887 -5.958 -33.575 1.00 98.56 293 ASN A O 1
ATOM 2076 N N . ILE A 1 294 ? 17.313 -4.984 -35.001 1.00 98.56 294 ILE A N 1
ATOM 2077 C CA . ILE A 1 294 ? 17.136 -3.617 -34.499 1.00 98.56 294 ILE A CA 1
ATOM 2078 C C . ILE A 1 294 ? 16.626 -2.736 -35.638 1.00 98.56 294 ILE A C 1
ATOM 2080 O O . ILE A 1 294 ? 17.321 -2.549 -36.636 1.00 98.56 294 ILE A O 1
ATOM 2084 N N . ARG A 1 295 ? 15.452 -2.125 -35.470 1.00 97.50 295 ARG A N 1
ATOM 2085 C CA . ARG A 1 295 ? 14.984 -0.989 -36.275 1.00 97.50 295 ARG A CA 1
ATOM 2086 C C . ARG A 1 295 ? 15.107 0.286 -35.441 1.00 97.50 295 ARG A C 1
ATOM 2088 O O . ARG A 1 295 ? 14.550 0.348 -34.352 1.00 97.50 295 ARG A O 1
ATOM 2095 N N . TYR A 1 296 ? 15.850 1.285 -35.920 1.00 95.88 296 TYR A N 1
ATOM 2096 C CA . TYR A 1 296 ? 16.187 2.486 -35.147 1.00 95.88 296 TYR A CA 1
ATOM 2097 C C . TYR A 1 296 ? 15.884 3.795 -35.887 1.00 95.88 296 TYR A C 1
ATOM 2099 O O . TYR A 1 296 ? 16.494 4.106 -36.912 1.00 95.88 296 TYR A O 1
ATOM 2107 N N . ASN A 1 297 ? 14.977 4.590 -35.320 1.00 93.69 297 ASN A N 1
ATOM 2108 C CA . ASN A 1 297 ? 14.587 5.918 -35.805 1.00 93.69 297 ASN A CA 1
ATOM 2109 C C . ASN A 1 297 ? 14.958 7.064 -34.835 1.00 93.69 297 ASN A C 1
ATOM 2111 O O . ASN A 1 297 ? 14.589 8.217 -35.066 1.00 93.69 297 ASN A O 1
ATOM 2115 N N . GLY A 1 298 ? 15.660 6.758 -33.738 1.00 86.81 298 GLY A N 1
ATOM 2116 C CA . GLY A 1 298 ? 16.042 7.735 -32.716 1.00 86.81 298 GLY A CA 1
ATOM 2117 C C . GLY A 1 298 ? 17.132 8.720 -33.165 1.00 86.81 298 GLY A C 1
ATOM 2118 O O . GLY A 1 298 ? 17.725 8.606 -34.242 1.00 86.81 298 GLY A O 1
ATOM 2119 N N . GLY A 1 299 ? 17.406 9.716 -32.322 1.00 84.69 299 GLY A N 1
ATOM 2120 C CA . GLY A 1 299 ? 18.413 10.748 -32.562 1.00 84.69 299 GLY A CA 1
ATOM 2121 C C . GLY A 1 299 ? 19.863 10.288 -32.356 1.00 84.69 299 GLY A C 1
ATOM 2122 O O . GLY A 1 299 ? 20.138 9.213 -31.819 1.00 84.69 299 GLY A O 1
ATOM 2123 N N . LYS A 1 300 ? 20.801 11.149 -32.782 1.00 78.31 300 LYS A N 1
ATOM 2124 C CA . LYS A 1 300 ? 22.268 10.982 -32.671 1.00 78.31 300 LYS A CA 1
ATOM 2125 C C . LYS A 1 300 ? 22.962 12.221 -32.054 1.00 78.31 300 LYS A C 1
ATOM 2127 O O . LYS A 1 300 ? 24.169 12.378 -32.180 1.00 78.31 300 LYS A O 1
ATOM 2132 N N . SER A 1 301 ? 22.233 13.153 -31.430 1.00 61.25 301 SER A N 1
ATOM 2133 C CA . SER A 1 301 ? 22.844 14.353 -30.828 1.00 61.25 301 SER A CA 1
ATOM 2134 C C . SER A 1 301 ? 23.529 14.033 -29.485 1.00 61.25 301 SER A C 1
ATOM 2136 O O . SER A 1 301 ? 22.950 13.393 -28.601 1.00 61.25 301 SER A O 1
ATOM 2138 N N . GLY A 1 302 ? 24.780 14.482 -29.323 1.00 65.38 302 GLY A N 1
ATOM 2139 C CA . GLY A 1 302 ? 25.643 14.141 -28.182 1.00 65.38 302 GLY A CA 1
ATOM 2140 C C . GLY A 1 302 ? 26.462 12.864 -28.421 1.00 65.38 302 GLY A C 1
ATOM 2141 O O . GLY A 1 302 ? 27.024 12.694 -29.500 1.00 65.38 302 GLY A O 1
ATOM 2142 N N . ALA A 1 303 ? 26.547 11.970 -27.426 1.00 71.62 303 ALA A N 1
ATOM 2143 C CA . ALA A 1 303 ? 27.187 10.661 -27.585 1.00 71.62 303 ALA A CA 1
ATOM 2144 C C . ALA A 1 303 ? 26.347 9.771 -28.519 1.00 71.62 303 ALA A C 1
ATOM 2146 O O . ALA A 1 303 ? 25.177 9.503 -28.243 1.00 71.62 303 ALA A O 1
ATOM 2147 N N . ALA A 1 304 ? 26.931 9.348 -29.641 1.00 83.44 304 ALA A N 1
ATOM 2148 C CA . ALA A 1 304 ? 26.231 8.563 -30.651 1.00 83.44 304 ALA A CA 1
ATOM 2149 C C . ALA A 1 304 ? 25.911 7.138 -30.142 1.00 83.44 304 ALA A C 1
ATOM 2151 O O . ALA A 1 304 ? 26.762 6.528 -29.490 1.00 83.44 304 ALA A O 1
ATOM 2152 N N . PRO A 1 305 ? 24.728 6.573 -30.462 1.00 92.06 305 PRO A N 1
ATOM 2153 C CA . PRO A 1 305 ? 24.317 5.275 -29.940 1.00 92.06 305 PRO A CA 1
ATOM 2154 C C . PRO A 1 305 ? 25.217 4.144 -30.433 1.00 92.06 305 PRO A C 1
ATOM 2156 O O . PRO A 1 305 ? 25.755 4.189 -31.544 1.00 92.06 305 PRO A O 1
ATOM 2159 N N . THR A 1 306 ? 25.318 3.087 -29.633 1.00 95.38 306 THR A N 1
ATOM 2160 C CA . THR A 1 306 ? 25.900 1.805 -30.048 1.00 95.38 306 THR A CA 1
ATOM 2161 C C . THR A 1 306 ? 24.800 0.773 -30.241 1.00 95.38 306 THR A C 1
ATOM 2163 O O . THR A 1 306 ? 24.097 0.435 -29.295 1.00 95.38 306 THR A O 1
ATOM 2166 N N . LEU A 1 307 ? 24.681 0.243 -31.456 1.00 97.81 307 LEU A N 1
ATOM 2167 C CA . LEU A 1 307 ? 23.708 -0.779 -31.830 1.00 97.81 307 LEU A CA 1
ATOM 2168 C C . LEU A 1 307 ? 24.433 -2.112 -32.053 1.00 97.81 307 LEU A C 1
ATOM 2170 O O . LEU A 1 307 ? 25.335 -2.194 -32.890 1.00 97.81 307 LEU A O 1
ATOM 2174 N N . ARG A 1 308 ? 24.045 -3.152 -31.314 1.00 98.38 308 ARG A N 1
ATOM 2175 C CA . ARG A 1 308 ? 24.579 -4.517 -31.408 1.00 98.38 308 ARG A CA 1
ATOM 2176 C C . ARG A 1 308 ? 23.433 -5.496 -31.620 1.00 98.38 308 ARG A C 1
ATOM 2178 O O . ARG A 1 308 ? 22.566 -5.609 -30.762 1.00 98.38 308 ARG A O 1
ATOM 2185 N N . SER A 1 309 ? 23.430 -6.199 -32.745 1.00 98.19 309 SER A N 1
ATOM 2186 C CA . SER A 1 309 ? 22.353 -7.120 -33.117 1.00 98.19 309 SER A CA 1
ATOM 2187 C C . SER A 1 309 ? 22.910 -8.456 -33.594 1.00 98.19 309 SER A C 1
ATOM 2189 O O . SER A 1 309 ? 23.824 -8.503 -34.419 1.00 98.19 309 SER A O 1
ATOM 2191 N N . ARG A 1 310 ? 22.337 -9.567 -33.128 1.00 98.12 310 ARG A N 1
ATOM 2192 C CA . ARG A 1 310 ? 22.580 -10.870 -33.769 1.00 98.12 310 ARG A CA 1
ATOM 2193 C C . ARG A 1 310 ? 21.745 -11.069 -35.040 1.00 98.12 310 ARG A C 1
ATOM 2195 O O . ARG A 1 310 ? 22.059 -11.963 -35.820 1.00 98.12 310 ARG A O 1
ATOM 2202 N N . GLY A 1 311 ? 20.724 -10.246 -35.259 1.00 97.62 311 GLY A N 1
ATOM 2203 C CA . GLY A 1 311 ? 19.997 -10.130 -36.518 1.00 97.62 311 GLY A CA 1
ATOM 2204 C C . GLY A 1 311 ? 20.537 -8.997 -37.395 1.00 97.62 311 GLY A C 1
ATOM 2205 O O . GLY A 1 311 ? 21.744 -8.751 -37.474 1.00 97.62 311 GLY A O 1
ATOM 2206 N N . ASN A 1 312 ? 19.617 -8.316 -38.072 1.00 98.38 312 ASN A N 1
ATOM 2207 C CA . ASN A 1 312 ? 19.877 -7.159 -38.920 1.00 98.38 312 ASN A CA 1
ATOM 2208 C C . ASN A 1 312 ? 19.720 -5.845 -38.141 1.00 98.38 312 ASN A C 1
ATOM 2210 O O . ASN A 1 312 ? 18.906 -5.745 -37.225 1.00 98.38 312 ASN A O 1
ATOM 2214 N N . ILE A 1 313 ? 20.423 -4.798 -38.574 1.00 98.56 313 ILE A N 1
ATOM 2215 C CA . ILE A 1 313 ? 20.210 -3.423 -38.099 1.00 98.56 313 ILE A CA 1
ATOM 2216 C C . ILE A 1 313 ? 19.661 -2.592 -39.254 1.00 98.56 313 ILE A C 1
ATOM 2218 O O . ILE A 1 313 ? 20.283 -2.530 -40.308 1.00 98.56 313 ILE A O 1
ATOM 2222 N N . THR A 1 314 ? 18.535 -1.911 -39.056 1.00 97.81 314 THR A N 1
ATOM 2223 C CA . THR A 1 314 ? 17.988 -0.914 -39.986 1.00 97.81 314 THR A CA 1
ATOM 2224 C C . THR A 1 314 ? 17.855 0.426 -39.276 1.00 97.81 314 THR A C 1
ATOM 2226 O O . THR A 1 314 ? 17.060 0.544 -38.349 1.00 97.81 314 THR A O 1
ATOM 2229 N N . ALA A 1 315 ? 18.594 1.446 -39.708 1.00 95.62 315 ALA A N 1
ATOM 2230 C CA . ALA A 1 315 ? 18.422 2.815 -39.226 1.00 95.62 315 ALA A CA 1
ATOM 2231 C C . ALA A 1 315 ? 17.718 3.676 -40.281 1.00 95.62 315 ALA A C 1
ATOM 2233 O O . ALA A 1 315 ? 18.130 3.681 -41.439 1.00 95.62 315 ALA A O 1
ATOM 2234 N N . THR A 1 316 ? 16.681 4.413 -39.878 1.00 91.25 316 THR A N 1
ATOM 2235 C CA . THR A 1 316 ? 15.847 5.238 -40.781 1.00 91.25 316 THR A CA 1
ATOM 2236 C C . THR A 1 316 ? 15.969 6.747 -40.546 1.00 91.25 316 THR A C 1
ATOM 2238 O O . THR A 1 316 ? 15.298 7.534 -41.209 1.00 91.25 316 THR A O 1
ATOM 2241 N N . ALA A 1 317 ? 16.803 7.153 -39.585 1.00 86.19 317 ALA A N 1
ATOM 2242 C CA . ALA A 1 317 ? 17.088 8.548 -39.246 1.00 86.19 317 ALA A CA 1
ATOM 2243 C C . ALA A 1 317 ? 18.573 8.713 -38.873 1.00 86.19 317 ALA A C 1
ATOM 2245 O O . ALA A 1 317 ? 19.430 8.059 -39.456 1.00 86.19 317 ALA A O 1
ATOM 2246 N N . ALA A 1 318 ? 18.896 9.549 -37.880 1.00 85.19 318 ALA A N 1
ATOM 2247 C CA . ALA A 1 318 ? 20.230 10.093 -37.608 1.00 85.19 318 ALA A CA 1
ATOM 2248 C C . ALA A 1 318 ? 21.409 9.085 -37.614 1.00 85.19 318 ALA A C 1
ATOM 2250 O O . ALA A 1 318 ? 22.542 9.469 -37.921 1.00 85.19 318 ALA A O 1
ATOM 2251 N N . GLY A 1 319 ? 21.156 7.805 -37.328 1.00 90.56 319 GLY A N 1
ATOM 2252 C CA . GLY A 1 319 ? 22.119 6.709 -37.423 1.00 90.56 319 GLY A CA 1
ATOM 2253 C C . GLY A 1 319 ? 22.723 6.355 -36.070 1.00 90.56 319 GLY A C 1
ATOM 2254 O O . GLY A 1 319 ? 22.078 6.512 -35.037 1.00 90.56 319 GLY A O 1
ATOM 2255 N N . ALA A 1 320 ? 23.959 5.856 -36.069 1.00 94.38 320 ALA A N 1
ATOM 2256 C CA . ALA A 1 320 ? 24.634 5.392 -34.857 1.00 94.38 320 ALA A CA 1
ATOM 2257 C C . ALA A 1 320 ? 26.144 5.649 -34.893 1.00 94.38 320 ALA A C 1
ATOM 2259 O O . ALA A 1 320 ? 26.730 5.826 -35.962 1.00 94.38 320 ALA A O 1
ATOM 2260 N N . GLY A 1 321 ? 26.776 5.664 -33.721 1.00 94.88 321 GLY A N 1
ATOM 2261 C CA . GLY A 1 321 ? 28.235 5.680 -33.613 1.00 94.88 321 GLY A CA 1
ATOM 2262 C C . GLY A 1 321 ? 28.818 4.338 -34.047 1.00 94.88 321 GLY A C 1
ATOM 2263 O O . GLY A 1 321 ? 29.747 4.275 -34.848 1.00 94.88 321 GLY A O 1
ATOM 2264 N N . LEU A 1 322 ? 28.194 3.250 -33.601 1.00 95.81 322 LEU A N 1
ATOM 2265 C CA . LEU A 1 322 ? 28.532 1.893 -34.013 1.00 95.81 322 LEU A CA 1
ATOM 2266 C C . LEU A 1 322 ? 27.264 1.125 -34.388 1.00 95.81 322 LEU A C 1
ATOM 2268 O O . LEU A 1 322 ? 26.336 1.046 -33.588 1.00 95.81 322 LEU A O 1
ATOM 2272 N N . ALA A 1 323 ? 27.257 0.516 -35.573 1.00 97.38 323 ALA A N 1
ATOM 2273 C CA . ALA A 1 323 ? 26.297 -0.511 -35.966 1.00 97.38 323 ALA A CA 1
ATOM 2274 C C . ALA A 1 323 ? 27.033 -1.843 -36.155 1.00 97.38 323 ALA A C 1
ATOM 2276 O O . ALA A 1 323 ? 27.751 -2.027 -37.139 1.00 97.38 323 ALA A O 1
ATOM 2277 N N . HIS A 1 324 ? 26.880 -2.753 -35.194 1.00 98.12 324 HIS A N 1
ATOM 2278 C CA . HIS A 1 324 ? 27.510 -4.069 -35.184 1.00 98.12 324 HIS A CA 1
ATOM 2279 C C . HIS A 1 324 ? 26.447 -5.167 -35.319 1.00 98.12 324 HIS A C 1
ATOM 2281 O O . HIS A 1 324 ? 25.658 -5.375 -34.400 1.00 98.12 324 HIS A O 1
ATOM 2287 N N . ALA A 1 325 ? 26.420 -5.860 -36.458 1.00 97.88 325 ALA A N 1
ATOM 2288 C CA . ALA A 1 325 ? 25.418 -6.875 -36.765 1.00 97.88 325 ALA A CA 1
ATOM 2289 C C . ALA A 1 325 ? 26.039 -8.187 -37.264 1.00 97.88 325 ALA A C 1
ATOM 2291 O O . ALA A 1 325 ? 26.927 -8.174 -38.122 1.00 97.88 325 ALA A O 1
ATOM 2292 N N . ASN A 1 326 ? 25.505 -9.325 -36.811 1.00 97.69 326 ASN A N 1
ATOM 2293 C CA . ASN A 1 326 ? 25.758 -10.610 -37.480 1.00 97.69 326 ASN A CA 1
ATOM 2294 C C . ASN A 1 326 ? 25.013 -10.695 -38.827 1.00 97.69 326 ASN A C 1
ATOM 2296 O O . ASN A 1 326 ? 25.450 -11.393 -39.741 1.00 97.69 326 ASN A O 1
ATOM 2300 N N . GLY A 1 327 ? 23.896 -9.980 -38.960 1.00 96.31 327 GLY A N 1
ATOM 2301 C CA . GLY A 1 327 ? 23.171 -9.809 -40.210 1.00 96.31 327 GLY A CA 1
ATOM 2302 C C . GLY A 1 327 ? 23.634 -8.591 -41.010 1.00 96.31 327 GLY A C 1
ATOM 2303 O O . GLY A 1 327 ? 24.771 -8.118 -40.910 1.00 96.31 327 GLY A O 1
ATOM 2304 N N . GLN A 1 328 ? 22.733 -8.101 -41.852 1.00 97.12 328 GLN A N 1
ATOM 2305 C CA . GLN A 1 328 ? 22.922 -6.914 -42.673 1.00 97.12 328 GLN A CA 1
ATOM 2306 C C . GLN A 1 328 ? 22.752 -5.639 -41.836 1.00 97.12 328 GLN A C 1
ATOM 2308 O O . GLN A 1 328 ? 21.895 -5.563 -40.954 1.00 97.12 328 GLN A O 1
ATOM 2313 N N . VAL A 1 329 ? 23.533 -4.609 -42.158 1.00 98.19 329 VAL A N 1
ATOM 2314 C CA . VAL A 1 329 ? 23.300 -3.235 -41.697 1.00 98.19 329 VAL A CA 1
ATOM 2315 C C . VAL A 1 329 ? 22.712 -2.427 -42.851 1.00 98.19 329 VAL A C 1
ATOM 2317 O O . VAL A 1 329 ? 23.272 -2.385 -43.947 1.00 98.19 329 VAL A O 1
ATOM 2320 N N . ARG A 1 330 ? 21.580 -1.771 -42.610 1.00 97.94 330 ARG A N 1
ATOM 2321 C CA . ARG A 1 330 ? 20.857 -0.956 -43.581 1.00 97.94 330 ARG A CA 1
ATOM 2322 C C . ARG A 1 330 ? 20.650 0.460 -43.050 1.00 97.94 330 ARG A C 1
ATOM 2324 O O . ARG A 1 330 ? 20.191 0.641 -41.926 1.00 97.94 330 ARG A O 1
ATOM 2331 N N . GLY A 1 331 ? 20.998 1.456 -43.857 1.00 96.44 331 GLY A N 1
ATOM 2332 C CA . GLY A 1 331 ? 20.704 2.869 -43.613 1.00 96.44 331 GLY A CA 1
ATOM 2333 C C . GLY A 1 331 ? 19.741 3.397 -44.674 1.00 96.44 331 GLY A C 1
ATOM 2334 O O . GLY A 1 331 ? 19.983 3.219 -45.870 1.00 96.44 331 GLY A O 1
ATOM 2335 N N . GLU A 1 332 ? 18.650 4.028 -44.253 1.00 94.25 332 GLU A N 1
ATOM 2336 C CA . GLU A 1 332 ? 17.618 4.581 -45.136 1.00 94.25 332 GLU A CA 1
ATOM 2337 C C . GLU A 1 332 ? 17.330 6.043 -44.799 1.00 94.25 332 GLU A C 1
ATOM 2339 O O . GLU A 1 332 ? 17.267 6.419 -43.630 1.00 94.25 332 GLU A O 1
ATOM 2344 N N . GLY A 1 333 ? 17.109 6.870 -45.821 1.00 89.50 333 GLY A N 1
ATOM 2345 C CA . GLY A 1 333 ? 16.740 8.272 -45.635 1.00 89.50 333 GLY A CA 1
ATOM 2346 C C . GLY A 1 333 ? 17.960 9.165 -45.435 1.00 89.50 333 GLY A C 1
ATOM 2347 O O . GLY A 1 333 ? 18.757 9.334 -46.355 1.00 89.50 333 GLY A O 1
ATOM 2348 N N . TRP A 1 334 ? 18.089 9.775 -44.260 1.00 88.00 334 TRP A N 1
ATOM 2349 C CA . TRP A 1 334 ? 19.179 10.689 -43.915 1.00 88.00 334 TRP A CA 1
ATOM 2350 C C . TRP A 1 334 ? 19.823 10.239 -42.607 1.00 88.00 334 TRP A C 1
ATOM 2352 O O . TRP A 1 334 ? 19.125 9.880 -41.666 1.00 88.00 334 TRP A O 1
ATOM 2362 N N . GLY A 1 335 ? 21.151 10.269 -42.532 1.00 91.38 335 GLY A N 1
ATOM 2363 C CA . GLY A 1 335 ? 21.866 9.835 -41.337 1.00 91.38 335 GLY A CA 1
ATOM 2364 C C . GLY A 1 335 ? 23.275 9.355 -41.637 1.00 91.38 335 GLY A C 1
ATOM 2365 O O . GLY A 1 335 ? 23.729 9.338 -42.787 1.00 91.38 335 GLY A O 1
ATOM 2366 N N . ARG A 1 336 ? 23.990 8.978 -40.577 1.00 93.38 336 ARG A N 1
ATOM 2367 C CA . ARG A 1 336 ? 25.340 8.434 -40.709 1.00 93.38 336 ARG A CA 1
ATOM 2368 C C . ARG A 1 336 ? 25.636 7.373 -39.665 1.00 93.38 336 ARG A C 1
ATOM 2370 O O . ARG A 1 336 ? 25.442 7.605 -38.470 1.00 93.38 336 ARG A O 1
ATOM 2377 N N . PHE A 1 337 ? 26.214 6.260 -40.103 1.00 95.94 337 PHE A N 1
ATOM 2378 C CA . PHE A 1 337 ? 26.964 5.371 -39.217 1.00 95.94 337 PHE A CA 1
ATOM 2379 C C . PHE A 1 337 ? 28.417 5.836 -39.120 1.00 95.94 337 PHE A C 1
ATOM 2381 O O . PHE A 1 337 ? 29.056 6.032 -40.153 1.00 95.94 337 PHE A O 1
ATOM 2388 N N . ASP A 1 338 ? 28.965 6.016 -37.916 1.00 95.69 338 ASP A N 1
ATOM 2389 C CA . ASP A 1 338 ? 30.392 6.367 -37.801 1.00 95.69 338 ASP A CA 1
ATOM 2390 C C . ASP A 1 338 ? 31.261 5.135 -38.043 1.00 95.69 338 ASP A C 1
ATOM 2392 O O . ASP A 1 338 ? 32.218 5.205 -38.811 1.00 95.69 338 ASP A O 1
ATOM 2396 N N . THR A 1 339 ? 30.872 3.993 -37.471 1.00 96.50 339 THR A N 1
ATOM 2397 C CA . THR A 1 339 ? 31.460 2.678 -37.738 1.00 96.50 339 THR A CA 1
ATOM 2398 C C . THR A 1 339 ? 30.384 1.633 -38.032 1.00 96.50 339 THR A C 1
ATOM 2400 O O . THR A 1 339 ? 29.402 1.508 -37.299 1.00 96.50 339 THR A O 1
ATOM 2403 N N . VAL A 1 340 ? 30.601 0.832 -39.075 1.00 97.50 340 VAL A N 1
ATOM 2404 C CA . VAL A 1 340 ? 29.800 -0.347 -39.419 1.00 97.50 340 VAL A CA 1
ATOM 2405 C C . VAL A 1 340 ? 30.663 -1.599 -39.297 1.00 97.50 340 VAL A C 1
ATOM 2407 O O . VAL A 1 340 ? 31.748 -1.679 -39.872 1.00 97.50 340 VAL A O 1
ATOM 2410 N N . ALA A 1 341 ? 30.153 -2.592 -38.580 1.00 97.06 341 ALA A N 1
ATOM 2411 C CA . ALA A 1 341 ? 30.711 -3.932 -38.478 1.00 97.06 341 ALA A CA 1
ATOM 2412 C C . ALA A 1 341 ? 29.590 -4.928 -38.803 1.00 97.06 341 ALA A C 1
ATOM 2414 O O . ALA A 1 341 ? 28.805 -5.287 -37.934 1.00 97.06 341 ALA A O 1
ATOM 2415 N N . ALA A 1 342 ? 29.451 -5.311 -40.072 1.00 96.31 342 ALA A N 1
ATOM 2416 C CA . ALA A 1 342 ? 28.331 -6.128 -40.537 1.00 96.31 342 ALA A CA 1
ATOM 2417 C C . ALA A 1 342 ? 28.829 -7.433 -41.158 1.00 96.31 342 ALA A C 1
ATOM 2419 O O . ALA A 1 342 ? 29.598 -7.405 -42.121 1.00 96.31 342 ALA A O 1
ATOM 2420 N N . ARG A 1 343 ? 28.344 -8.577 -40.667 1.00 95.06 343 ARG A N 1
ATOM 2421 C CA . ARG A 1 343 ? 28.653 -9.884 -41.268 1.00 95.06 343 ARG A CA 1
ATOM 2422 C C . ARG A 1 343 ? 27.703 -10.265 -42.406 1.00 95.06 343 ARG A C 1
ATOM 2424 O O . ARG A 1 343 ? 28.049 -11.154 -43.177 1.00 95.06 343 ARG A O 1
ATOM 2431 N N . GLY A 1 344 ? 26.547 -9.614 -42.545 1.00 91.31 344 GLY A N 1
ATOM 2432 C CA . GLY A 1 344 ? 25.579 -9.824 -43.635 1.00 91.31 344 GLY A CA 1
ATOM 2433 C C . GLY A 1 344 ? 25.635 -8.785 -44.762 1.00 91.31 344 GLY A C 1
ATOM 2434 O O . GLY A 1 344 ? 24.888 -8.901 -45.727 1.00 91.31 344 GLY A O 1
ATOM 2435 N N . GLY A 1 345 ? 26.521 -7.787 -44.665 1.00 92.56 345 GLY A N 1
ATOM 2436 C CA . GLY A 1 345 ? 26.691 -6.721 -45.661 1.00 92.56 345 GLY A CA 1
ATOM 2437 C C . GLY A 1 345 ? 26.123 -5.365 -45.227 1.00 92.56 345 GLY A C 1
ATOM 2438 O O . GLY A 1 345 ? 25.473 -5.248 -44.190 1.00 92.56 345 GLY A O 1
ATOM 2439 N N . LEU A 1 346 ? 26.396 -4.330 -46.025 1.00 96.62 346 LEU A N 1
ATOM 2440 C CA . LEU A 1 346 ? 25.955 -2.951 -45.800 1.00 96.62 346 LEU A CA 1
ATOM 2441 C C . LEU A 1 346 ? 25.130 -2.464 -46.996 1.00 96.62 346 LEU A C 1
ATOM 2443 O O . LEU A 1 346 ? 25.558 -2.594 -48.141 1.00 96.62 346 LEU A O 1
ATOM 2447 N N . THR A 1 347 ? 23.970 -1.864 -46.739 1.00 97.06 347 THR A N 1
ATOM 2448 C CA . THR A 1 347 ? 23.154 -1.206 -47.771 1.00 97.06 347 THR A CA 1
ATOM 2449 C C . THR A 1 347 ? 22.745 0.181 -47.315 1.00 97.06 347 THR A C 1
ATOM 2451 O O . THR A 1 347 ? 22.138 0.340 -46.261 1.00 97.06 347 THR A O 1
ATOM 2454 N N . LEU A 1 348 ? 23.065 1.190 -48.118 1.00 96.69 348 LEU A N 1
ATOM 2455 C CA . LEU A 1 348 ? 22.735 2.585 -47.850 1.00 96.69 348 LEU A CA 1
ATOM 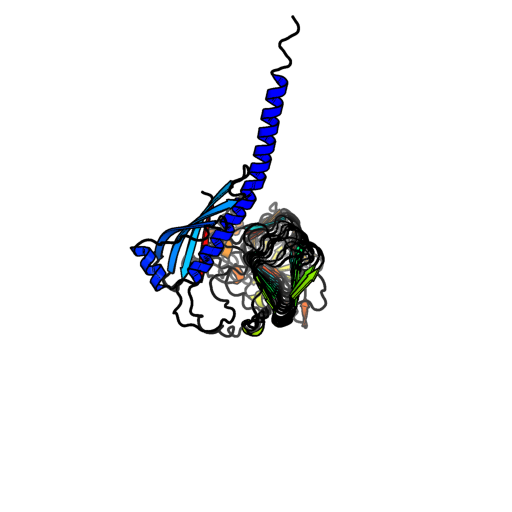2456 C C . LEU A 1 348 ? 21.846 3.103 -48.978 1.00 96.69 348 LEU A C 1
ATOM 2458 O O . LEU A 1 348 ? 22.146 2.891 -50.151 1.00 96.69 348 LEU A O 1
ATOM 2462 N N . THR A 1 349 ? 20.743 3.750 -48.621 1.00 94.88 349 THR A N 1
ATOM 2463 C CA . THR A 1 349 ? 19.783 4.329 -49.570 1.00 94.88 349 THR A CA 1
ATOM 2464 C C . THR A 1 349 ? 19.437 5.760 -49.165 1.00 94.88 349 THR A C 1
ATOM 2466 O O . THR A 1 349 ? 19.497 6.111 -47.985 1.00 94.88 349 THR A O 1
ATOM 2469 N N . GLY A 1 350 ? 19.073 6.599 -50.138 1.00 91.44 350 GLY A N 1
ATOM 2470 C CA . GLY A 1 350 ? 18.886 8.034 -49.910 1.00 91.44 350 GLY A CA 1
ATOM 2471 C C . GLY A 1 350 ? 20.216 8.753 -49.662 1.00 91.44 350 GLY A C 1
ATOM 2472 O O . GLY A 1 350 ? 21.223 8.431 -50.286 1.00 91.44 350 GLY A O 1
ATOM 2473 N N . SER A 1 351 ? 20.219 9.709 -48.734 1.00 92.25 351 SER A N 1
ATOM 2474 C CA . SER A 1 351 ? 21.399 10.492 -48.332 1.00 92.25 351 SER A CA 1
ATOM 2475 C C . SER A 1 351 ? 22.130 9.889 -47.123 1.00 92.25 351 SER A C 1
ATOM 2477 O O . SER A 1 351 ? 22.869 10.588 -46.427 1.00 92.25 351 SER A O 1
ATOM 2479 N N . PHE A 1 352 ? 21.901 8.609 -46.819 1.00 95.38 352 PHE A N 1
ATOM 2480 C CA . PHE A 1 352 ? 22.552 7.922 -45.707 1.00 95.38 352 PHE A CA 1
ATOM 2481 C C . PHE A 1 352 ? 24.014 7.602 -46.031 1.00 95.38 352 PHE A C 1
ATOM 2483 O O . PHE A 1 352 ? 24.332 7.140 -47.125 1.00 95.38 352 PHE A O 1
ATOM 2490 N N . SER A 1 353 ? 24.911 7.795 -45.065 1.00 94.50 353 SER A N 1
ATOM 24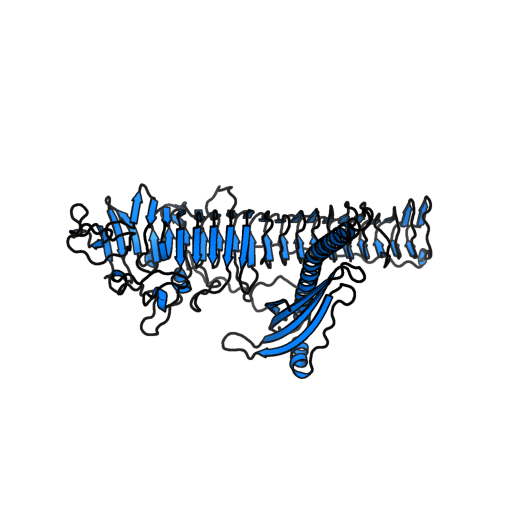91 C CA . SER A 1 353 ? 26.350 7.551 -45.236 1.00 94.50 353 SER A CA 1
ATOM 2492 C C . SER A 1 353 ? 26.933 6.637 -44.154 1.00 94.50 353 SER A C 1
ATOM 2494 O O . SER A 1 353 ? 26.336 6.419 -43.097 1.00 94.50 353 SER A O 1
ATOM 2496 N N . ALA A 1 354 ? 28.126 6.101 -44.405 1.00 95.25 354 ALA A N 1
ATOM 2497 C CA . ALA A 1 354 ? 28.935 5.405 -43.410 1.00 95.25 354 ALA A CA 1
ATOM 2498 C C . ALA A 1 354 ? 30.354 5.991 -43.404 1.00 95.25 354 ALA A C 1
ATOM 2500 O O . ALA A 1 354 ? 30.872 6.355 -44.455 1.00 95.25 354 ALA A O 1
ATOM 2501 N N . GLY A 1 355 ? 30.961 6.112 -42.221 1.00 94.56 355 GLY A N 1
ATOM 2502 C CA . GLY A 1 355 ? 32.356 6.517 -42.059 1.00 94.56 355 GLY A CA 1
ATOM 2503 C C . GLY A 1 355 ? 33.300 5.342 -42.292 1.00 94.56 355 GLY A C 1
ATOM 2504 O O . GLY A 1 355 ? 33.790 5.132 -43.395 1.00 94.56 355 GLY A O 1
ATOM 2505 N N . THR A 1 356 ? 33.537 4.568 -41.239 1.00 95.94 356 THR A N 1
ATOM 2506 C CA . THR A 1 356 ? 34.394 3.381 -41.271 1.00 95.94 356 THR A CA 1
ATOM 2507 C C . THR A 1 356 ? 33.547 2.132 -41.472 1.00 95.94 356 THR A C 1
ATOM 2509 O O . THR A 1 356 ? 32.621 1.878 -40.705 1.00 95.94 356 THR A O 1
ATOM 2512 N N . VAL A 1 357 ? 33.887 1.304 -42.458 1.00 96.19 357 VAL A N 1
ATOM 2513 C CA . VAL A 1 357 ? 33.268 -0.014 -42.660 1.00 96.19 357 VAL A CA 1
ATOM 2514 C C . VAL A 1 357 ? 34.335 -1.077 -42.440 1.00 96.19 357 VAL A C 1
ATOM 2516 O O . VAL A 1 357 ? 35.343 -1.100 -43.142 1.00 96.19 357 VAL A O 1
ATOM 2519 N N . ARG A 1 358 ? 34.141 -1.942 -41.441 1.00 94.19 358 ARG A N 1
ATOM 2520 C CA . ARG A 1 358 ? 35.080 -3.033 -41.160 1.00 94.19 358 ARG A CA 1
ATOM 2521 C C . ARG A 1 358 ? 34.943 -4.142 -42.211 1.00 94.19 358 ARG A C 1
ATOM 2523 O O . ARG A 1 358 ? 33.809 -4.494 -42.548 1.00 94.19 358 ARG A O 1
ATOM 2530 N N . PRO A 1 359 ? 36.056 -4.726 -42.697 1.00 89.50 359 PRO A N 1
ATOM 2531 C CA . PRO A 1 359 ? 36.010 -5.906 -43.554 1.00 89.50 359 PRO A CA 1
ATOM 2532 C C . PRO A 1 359 ? 35.251 -7.047 -42.881 1.00 89.50 359 PRO A C 1
ATOM 2534 O O . PRO A 1 359 ? 35.459 -7.311 -41.695 1.00 89.50 359 PRO A O 1
ATOM 2537 N N . ARG A 1 360 ? 34.410 -7.746 -43.648 1.00 87.69 360 ARG A N 1
ATOM 2538 C CA . ARG A 1 360 ? 33.521 -8.811 -43.156 1.00 87.69 360 ARG A CA 1
ATOM 2539 C C . ARG A 1 360 ? 34.258 -9.863 -42.321 1.00 87.69 360 ARG A C 1
ATOM 2541 O O . ARG A 1 360 ? 33.761 -10.252 -41.270 1.00 87.69 360 ARG A O 1
ATOM 2548 N N . ASP A 1 361 ? 35.449 -10.256 -42.763 1.00 87.06 361 ASP A N 1
ATOM 2549 C CA . ASP A 1 361 ? 36.243 -11.327 -42.146 1.00 87.06 361 ASP A CA 1
ATOM 2550 C C . ASP A 1 361 ? 36.911 -10.911 -40.825 1.00 87.06 361 ASP A C 1
ATOM 2552 O O . ASP A 1 361 ? 37.406 -11.755 -40.090 1.00 87.06 361 ASP A O 1
ATOM 2556 N N . THR A 1 362 ? 36.894 -9.614 -40.493 1.00 88.81 362 THR A N 1
ATOM 2557 C CA . THR A 1 362 ? 37.437 -9.065 -39.233 1.00 88.81 362 THR A CA 1
ATOM 2558 C C . THR A 1 362 ? 36.361 -8.761 -38.185 1.00 88.81 362 THR A C 1
ATOM 2560 O O . THR A 1 362 ? 36.656 -8.213 -37.122 1.00 88.81 362 THR A O 1
ATOM 2563 N N . VAL A 1 363 ? 35.090 -9.035 -38.498 1.00 91.19 363 VAL A N 1
ATOM 2564 C CA . VAL A 1 363 ? 33.963 -8.745 -37.607 1.00 91.19 363 VAL A CA 1
ATOM 2565 C C . VAL A 1 363 ? 33.662 -9.964 -36.743 1.00 91.19 363 VAL A C 1
ATOM 2567 O O . VAL A 1 363 ? 33.092 -10.953 -37.210 1.00 91.19 363 VAL A O 1
ATOM 2570 N N . GLU A 1 364 ? 33.998 -9.855 -35.460 1.00 93.44 364 GLU A N 1
ATOM 2571 C CA . GLU A 1 364 ? 33.626 -10.845 -34.450 1.00 93.44 364 GLU A CA 1
ATOM 2572 C C . GLU A 1 364 ? 32.103 -10.989 -34.324 1.00 93.44 364 GLU A C 1
ATOM 2574 O O . GLU A 1 364 ? 31.384 -9.999 -34.449 1.00 93.44 364 GLU A O 1
ATOM 2579 N N . PRO A 1 365 ? 31.566 -12.195 -34.069 1.00 93.12 365 PRO A N 1
ATOM 2580 C CA . PRO A 1 365 ? 30.140 -12.354 -33.824 1.00 93.12 365 PRO A CA 1
ATOM 2581 C C . PRO A 1 365 ? 29.669 -11.576 -32.587 1.00 93.12 365 PRO A C 1
ATOM 2583 O O . PRO A 1 365 ? 30.331 -11.537 -31.551 1.00 93.12 365 PRO A O 1
ATOM 2586 N N . VAL A 1 366 ? 28.466 -11.009 -32.672 1.00 94.75 366 VAL A N 1
ATOM 2587 C CA . VAL A 1 366 ? 27.779 -10.393 -31.531 1.00 94.75 366 VAL A CA 1
ATOM 2588 C C . VAL A 1 366 ? 27.423 -11.472 -30.499 1.00 94.75 366 VAL A C 1
ATOM 2590 O O . VAL A 1 366 ? 26.755 -12.460 -30.821 1.00 94.75 366 VAL A O 1
ATOM 2593 N N . VAL A 1 367 ? 27.878 -11.270 -29.259 1.00 94.25 367 VAL A N 1
ATOM 2594 C CA . VAL A 1 367 ? 27.628 -12.146 -28.101 1.00 94.25 367 VAL A CA 1
ATOM 2595 C C . VAL A 1 367 ? 26.124 -12.182 -27.791 1.00 94.25 367 VAL A C 1
ATOM 2597 O O . VAL A 1 367 ? 25.488 -11.136 -27.853 1.00 94.25 367 VAL A O 1
ATOM 2600 N N . PRO A 1 368 ? 25.520 -13.346 -27.488 1.00 93.81 368 PRO A N 1
ATOM 2601 C CA . PRO A 1 368 ? 24.112 -13.398 -27.102 1.00 93.81 368 PRO A CA 1
ATOM 2602 C C . PRO A 1 368 ? 23.842 -12.660 -25.790 1.00 93.81 368 PRO A C 1
ATOM 2604 O O . PRO A 1 368 ? 24.608 -12.758 -24.834 1.00 93.81 368 PRO A O 1
ATOM 2607 N N . VAL A 1 369 ? 22.709 -11.970 -25.748 1.00 93.62 369 VAL A N 1
ATOM 2608 C CA . VAL A 1 369 ? 22.073 -11.495 -24.521 1.00 93.62 369 VAL A CA 1
ATOM 2609 C C . VAL A 1 369 ? 21.333 -12.668 -23.881 1.00 93.62 369 VAL A C 1
ATOM 2611 O O . VAL A 1 369 ? 20.626 -13.397 -24.577 1.00 93.62 369 VAL A O 1
ATOM 2614 N N . SER A 1 370 ? 21.485 -12.837 -22.571 1.00 92.75 370 SER A N 1
ATOM 2615 C CA . SER A 1 370 ? 20.654 -13.722 -21.753 1.00 92.75 370 SER A CA 1
ATOM 2616 C C . SER A 1 370 ? 20.174 -12.926 -20.549 1.00 92.75 370 SER A C 1
ATOM 2618 O O . SER A 1 370 ? 20.994 -12.373 -19.815 1.00 92.75 370 SER A O 1
ATOM 2620 N N . ILE A 1 371 ? 18.859 -12.816 -20.386 1.00 89.50 371 ILE A N 1
ATOM 2621 C CA . ILE A 1 371 ? 18.232 -12.066 -19.300 1.00 89.50 371 ILE A CA 1
ATOM 2622 C C . ILE A 1 371 ? 17.687 -13.069 -18.274 1.00 89.50 371 ILE A C 1
ATOM 2624 O O . ILE A 1 371 ? 16.901 -13.942 -18.649 1.00 89.50 371 ILE A O 1
ATOM 2628 N N . PRO A 1 372 ? 18.066 -12.962 -16.985 1.00 83.69 372 PRO A N 1
ATOM 2629 C CA . PRO A 1 372 ? 17.512 -13.811 -15.935 1.00 83.69 372 PRO A CA 1
ATOM 2630 C C . PRO A 1 372 ? 15.987 -13.701 -15.863 1.00 83.69 372 PRO A C 1
ATOM 2632 O O . PRO A 1 372 ? 15.433 -12.604 -15.972 1.00 83.69 372 PRO A O 1
ATOM 2635 N N . GLU A 1 373 ? 15.314 -14.831 -15.648 1.00 85.44 373 GLU A N 1
ATOM 2636 C CA . GLU A 1 373 ? 13.866 -14.840 -15.460 1.00 85.44 373 GLU A CA 1
ATOM 2637 C C . GLU A 1 373 ? 13.476 -14.079 -14.190 1.00 85.44 373 GLU A C 1
ATOM 2639 O O . GLU A 1 373 ? 14.094 -14.239 -13.137 1.00 85.44 373 GLU A O 1
ATOM 2644 N N . VAL A 1 374 ? 12.440 -13.246 -14.291 1.00 83.88 374 VAL A N 1
ATOM 2645 C CA . VAL A 1 374 ? 11.860 -12.572 -13.127 1.00 83.88 374 VAL A CA 1
ATOM 2646 C C . VAL A 1 374 ? 11.200 -13.615 -12.208 1.00 83.88 374 VAL A C 1
ATOM 2648 O O . VAL A 1 374 ? 10.317 -14.336 -12.684 1.00 83.88 374 VAL A O 1
ATOM 2651 N N . PRO A 1 375 ? 11.585 -13.693 -10.915 1.00 81.31 375 PRO A N 1
ATOM 2652 C CA . PRO A 1 375 ? 10.977 -14.614 -9.959 1.00 81.31 375 PRO A CA 1
ATOM 2653 C C . PRO A 1 375 ? 9.481 -14.366 -9.764 1.00 81.31 375 PRO A C 1
ATOM 2655 O O . PRO A 1 375 ? 8.995 -13.243 -9.907 1.00 81.31 375 PRO A O 1
ATOM 2658 N N . GLU A 1 376 ? 8.761 -15.420 -9.394 1.00 81.19 376 GLU A N 1
ATOM 2659 C CA . GLU A 1 376 ? 7.346 -15.336 -9.050 1.00 81.19 376 GLU A CA 1
ATOM 2660 C C . GLU A 1 376 ? 7.131 -14.675 -7.684 1.00 81.19 376 GLU A C 1
ATOM 2662 O O . GLU A 1 376 ? 7.787 -15.007 -6.699 1.00 81.19 376 GLU A O 1
ATOM 2667 N N . VAL A 1 377 ? 6.176 -13.748 -7.629 1.00 79.81 377 VAL A N 1
ATOM 2668 C CA . VAL A 1 377 ? 5.618 -13.219 -6.386 1.00 79.81 377 VAL A CA 1
ATOM 2669 C C . VAL A 1 377 ? 4.654 -14.255 -5.816 1.00 79.81 377 VAL A C 1
ATOM 2671 O O . VAL A 1 377 ? 3.681 -14.624 -6.476 1.00 79.81 377 VAL A O 1
ATOM 2674 N N . GLN A 1 378 ? 4.903 -14.686 -4.583 1.00 77.25 378 GLN A N 1
ATOM 2675 C CA . GLN A 1 378 ? 4.021 -15.557 -3.808 1.00 77.25 378 GLN A CA 1
ATOM 2676 C C . GLN A 1 378 ? 3.626 -14.854 -2.508 1.00 77.25 378 GLN A C 1
ATOM 2678 O O . GLN A 1 378 ? 4.390 -14.043 -1.981 1.00 77.25 378 GLN A O 1
ATOM 2683 N N . MET A 1 379 ? 2.427 -15.150 -2.005 1.00 71.62 379 MET A N 1
ATOM 2684 C CA . MET A 1 379 ? 1.922 -14.605 -0.745 1.00 71.62 379 MET A CA 1
ATOM 2685 C C . MET A 1 379 ? 1.412 -15.733 0.154 1.00 71.62 379 MET A C 1
ATOM 2687 O O . MET A 1 379 ? 0.675 -16.593 -0.339 1.00 71.62 379 MET A O 1
ATOM 2691 N N . PRO A 1 380 ? 1.767 -15.733 1.451 1.00 63.09 380 PRO A N 1
ATOM 2692 C CA . PRO A 1 380 ? 1.233 -16.700 2.403 1.00 63.09 380 PRO A CA 1
ATOM 2693 C C . PRO A 1 380 ? -0.268 -16.467 2.582 1.00 63.09 380 PRO A C 1
ATOM 2695 O O . PRO A 1 380 ? -0.719 -15.328 2.593 1.00 63.09 380 PRO A O 1
ATOM 2698 N N . GLY A 1 381 ? -1.063 -17.527 2.708 1.00 62.41 381 GLY A N 1
ATOM 2699 C CA . GLY A 1 381 ? -2.488 -17.376 3.007 1.00 62.41 381 GLY A CA 1
ATOM 2700 C C . GLY A 1 381 ? -2.703 -16.928 4.453 1.00 62.41 381 GLY A C 1
ATOM 2701 O O . GLY A 1 381 ? -2.122 -17.515 5.359 1.00 62.41 381 GLY A O 1
ATOM 2702 N N . TYR A 1 382 ? -3.577 -15.944 4.677 1.00 71.19 382 TYR A N 1
ATOM 2703 C CA . TYR A 1 382 ? -4.050 -15.600 6.020 1.00 71.19 382 TYR A CA 1
ATOM 2704 C C . TYR A 1 382 ? -5.395 -16.260 6.313 1.00 71.19 382 TYR A C 1
ATOM 2706 O O . TYR A 1 382 ? -6.280 -16.309 5.456 1.00 71.19 382 TYR A O 1
ATOM 2714 N N . ARG A 1 383 ? -5.558 -16.733 7.552 1.00 76.06 383 ARG A N 1
ATOM 2715 C CA . ARG A 1 383 ? -6.830 -17.231 8.073 1.00 76.06 383 ARG A CA 1
ATOM 2716 C C . ARG A 1 383 ? -7.243 -16.412 9.291 1.00 76.06 383 ARG A C 1
ATOM 2718 O O . ARG A 1 383 ? -6.711 -16.587 10.378 1.00 76.06 383 ARG A O 1
ATOM 2725 N N . ILE A 1 384 ? -8.210 -15.534 9.081 1.00 84.25 384 ILE A N 1
ATOM 2726 C CA . ILE A 1 384 ? -8.921 -14.783 10.109 1.00 84.25 384 ILE A CA 1
ATOM 2727 C C . ILE A 1 384 ? -10.104 -15.620 10.593 1.00 84.25 384 ILE A C 1
ATOM 2729 O O . ILE A 1 384 ? -10.891 -16.130 9.786 1.00 84.25 384 ILE A O 1
ATOM 2733 N N . ASP A 1 385 ? -10.211 -15.776 11.910 1.00 86.81 385 ASP A N 1
ATOM 2734 C CA . ASP A 1 385 ? -11.354 -16.405 12.564 1.00 86.81 385 ASP A CA 1
ATOM 2735 C C . ASP A 1 385 ? -11.597 -15.794 13.949 1.00 86.81 385 ASP A C 1
ATOM 2737 O O . ASP A 1 385 ? -10.790 -15.953 14.864 1.00 86.81 385 ASP A O 1
ATOM 2741 N N . VAL A 1 386 ? -12.712 -15.075 14.108 1.00 91.12 386 VAL A N 1
ATOM 2742 C CA . VAL A 1 386 ? -13.038 -14.398 15.375 1.00 91.12 386 VAL A CA 1
ATOM 2743 C C . VAL A 1 386 ? -13.574 -15.362 16.439 1.00 91.12 386 VAL A C 1
ATOM 2745 O O . VAL A 1 386 ? -13.494 -15.065 17.632 1.00 91.12 386 VAL A O 1
ATOM 2748 N N . TYR A 1 387 ? -14.165 -16.498 16.056 1.00 88.44 387 TYR A N 1
ATOM 2749 C CA . TYR A 1 387 ? -14.864 -17.366 17.014 1.00 88.44 387 TYR A CA 1
ATOM 2750 C C . TYR A 1 387 ? -13.944 -17.912 18.121 1.00 88.44 387 TYR A C 1
ATOM 2752 O O . TYR A 1 387 ? -14.331 -17.832 19.292 1.00 88.44 387 TYR A O 1
ATOM 2760 N N . PRO A 1 388 ? -12.718 -18.386 17.820 1.00 87.94 388 PRO A N 1
ATOM 2761 C CA . PRO A 1 388 ? -11.785 -18.870 18.841 1.00 87.94 388 PRO A CA 1
ATOM 2762 C C . PRO A 1 388 ? -11.324 -17.781 19.819 1.00 87.94 388 PRO A C 1
ATOM 2764 O O . PRO A 1 388 ? -11.014 -18.072 20.973 1.00 87.94 388 PRO A O 1
ATOM 2767 N N . LEU A 1 389 ? -11.364 -16.511 19.403 1.00 89.69 389 LEU A N 1
ATOM 2768 C CA . LEU A 1 389 ? -10.954 -15.367 20.224 1.00 89.69 389 LEU A CA 1
ATOM 2769 C C . LEU A 1 389 ? -11.987 -14.991 21.300 1.00 89.69 389 LEU A C 1
ATOM 2771 O O . LEU A 1 389 ? -11.683 -14.189 22.182 1.00 89.69 389 LEU A O 1
ATOM 2775 N N . ARG A 1 390 ? -13.192 -15.586 21.277 1.00 91.88 390 ARG A N 1
ATOM 2776 C CA . ARG A 1 390 ? -14.268 -15.314 22.249 1.00 91.88 390 ARG A CA 1
ATOM 2777 C C . ARG A 1 390 ? -13.804 -15.483 23.697 1.00 91.88 390 ARG A C 1
ATOM 2779 O O . ARG A 1 390 ? -14.184 -14.693 24.552 1.00 91.88 390 ARG A O 1
ATOM 2786 N N . ALA A 1 391 ? -13.005 -16.511 23.985 1.00 89.62 391 ALA A N 1
ATOM 2787 C CA . ALA A 1 391 ? -12.560 -16.815 25.348 1.00 89.62 391 ALA A CA 1
ATOM 2788 C C . ALA A 1 391 ? -11.489 -15.845 25.877 1.00 89.62 391 ALA A C 1
ATOM 2790 O O . ALA A 1 391 ? -11.334 -15.722 27.088 1.00 89.62 391 ALA A O 1
ATOM 2791 N N . ALA A 1 392 ? -10.769 -15.164 24.984 1.00 89.50 392 ALA A N 1
ATOM 2792 C CA . ALA A 1 392 ? -9.731 -14.199 25.338 1.00 89.50 392 ALA A CA 1
ATOM 2793 C C . ALA A 1 392 ? -10.275 -12.766 25.509 1.00 89.50 392 ALA A C 1
ATOM 2795 O O . ALA A 1 392 ? -9.533 -11.862 25.896 1.00 89.50 392 ALA A O 1
ATOM 2796 N N . ALA A 1 393 ? -11.555 -12.536 25.196 1.00 95.31 393 ALA A N 1
ATOM 2797 C CA . ALA A 1 393 ? -12.172 -11.221 25.276 1.00 95.31 393 ALA A CA 1
ATOM 2798 C C . ALA A 1 393 ? -12.569 -10.850 26.714 1.00 95.31 393 ALA A C 1
ATOM 2800 O O . ALA A 1 393 ? -13.069 -11.678 27.474 1.00 95.31 393 ALA A O 1
ATOM 2801 N N . ASN A 1 394 ? -12.414 -9.570 27.063 1.00 98.12 394 ASN A N 1
ATOM 2802 C CA . ASN A 1 394 ? -12.841 -9.045 28.360 1.00 98.12 394 ASN A CA 1
ATOM 2803 C C . ASN A 1 394 ? -14.360 -8.896 28.452 1.00 98.12 394 ASN A C 1
ATOM 2805 O O . ASN A 1 394 ? -14.943 -9.100 29.517 1.00 98.12 394 ASN A O 1
ATOM 2809 N N . TYR A 1 395 ? -14.984 -8.530 27.330 1.00 98.62 395 TYR A N 1
ATOM 2810 C CA . TYR A 1 395 ? -16.423 -8.335 27.207 1.00 98.62 395 TYR A CA 1
ATOM 2811 C C . TYR A 1 395 ? -16.935 -9.104 25.992 1.00 98.62 395 TYR A C 1
ATOM 2813 O O . TYR A 1 395 ? -16.564 -8.800 24.861 1.00 98.62 395 TYR A O 1
ATOM 2821 N N . VAL A 1 396 ? -17.802 -10.084 26.219 1.00 98.62 396 VAL A N 1
ATOM 2822 C CA . VAL A 1 396 ? -18.450 -10.875 25.164 1.00 98.62 396 VAL A CA 1
ATOM 2823 C C . VAL A 1 396 ? -19.931 -10.511 25.132 1.00 98.62 396 VAL A C 1
ATOM 2825 O O . VAL A 1 396 ? -20.648 -10.775 26.098 1.00 98.62 396 VAL A O 1
ATOM 2828 N N . PHE A 1 397 ? -20.373 -9.893 24.038 1.00 98.56 397 PHE A N 1
ATOM 2829 C CA . PHE A 1 397 ? -21.733 -9.406 23.821 1.00 98.56 397 PHE A CA 1
ATOM 2830 C C . PHE A 1 397 ? -22.548 -10.399 22.992 1.00 98.56 397 PHE A C 1
ATOM 2832 O O . PHE A 1 397 ? -22.217 -10.699 21.844 1.00 98.56 397 PHE A O 1
ATOM 2839 N N . GLU A 1 398 ? -23.649 -10.869 23.573 1.00 97.75 398 GLU A N 1
ATOM 2840 C CA . GLU A 1 398 ? -24.579 -11.817 22.959 1.00 97.75 398 GLU A CA 1
ATOM 2841 C C . GLU A 1 398 ? -26.022 -11.355 23.206 1.00 97.75 398 GLU A C 1
ATOM 2843 O O . GLU A 1 398 ? -26.340 -10.773 24.249 1.00 97.75 398 GLU A O 1
ATOM 2848 N N . TYR A 1 399 ? -26.927 -11.611 22.259 1.00 96.56 399 TYR A N 1
ATOM 2849 C CA . TYR A 1 399 ? -28.346 -11.296 22.427 1.00 96.56 399 TYR A CA 1
ATOM 2850 C C . TYR A 1 399 ? -29.134 -12.561 22.772 1.00 96.56 399 TYR A C 1
ATOM 2852 O O . TYR A 1 399 ? -29.462 -13.369 21.905 1.00 96.56 399 TYR A O 1
ATOM 2860 N N . VAL A 1 400 ? -29.446 -12.740 24.058 1.00 94.12 400 VAL A N 1
ATOM 2861 C CA . VAL A 1 400 ? -30.051 -13.970 24.591 1.00 94.12 400 VAL A CA 1
ATOM 2862 C C . VAL A 1 400 ? -31.346 -13.636 25.321 1.00 94.12 400 VAL A C 1
ATOM 2864 O O . VAL A 1 400 ? -31.387 -12.772 26.194 1.00 94.12 400 VAL A O 1
ATOM 2867 N N . GLY A 1 401 ? -32.439 -14.322 24.970 1.00 89.25 401 GLY A N 1
ATOM 2868 C CA . GLY A 1 401 ? -33.719 -14.171 25.674 1.00 89.25 401 GLY A CA 1
ATOM 2869 C C . GLY A 1 401 ? -34.292 -12.747 25.637 1.00 89.25 401 GLY A C 1
ATOM 2870 O O . GLY A 1 401 ? -34.860 -12.293 26.632 1.00 89.25 401 GLY A O 1
ATOM 2871 N N . ASN A 1 402 ? -34.138 -12.050 24.502 1.00 90.75 402 ASN A N 1
ATOM 2872 C CA . ASN A 1 402 ? -34.572 -10.663 24.282 1.00 90.75 402 ASN A CA 1
ATOM 2873 C C . ASN A 1 402 ? -33.854 -9.631 25.178 1.00 90.75 402 ASN A C 1
ATOM 2875 O O . ASN A 1 402 ? -34.448 -8.640 25.612 1.00 90.75 402 ASN A O 1
ATOM 2879 N N . ARG A 1 403 ? -32.587 -9.895 25.517 1.00 94.06 403 ARG A N 1
ATOM 2880 C CA . ARG A 1 403 ? -31.747 -9.053 26.377 1.00 94.06 403 ARG A CA 1
ATOM 2881 C C . ARG A 1 403 ? -30.316 -9.050 25.855 1.00 94.06 403 ARG A C 1
ATOM 2883 O O . ARG A 1 403 ? -29.856 -10.049 25.309 1.00 94.06 403 ARG A O 1
ATOM 2890 N N . ILE A 1 404 ? -29.610 -7.946 26.085 1.00 97.06 404 ILE A N 1
ATOM 2891 C CA . ILE A 1 404 ? -28.165 -7.884 25.869 1.00 97.06 404 ILE A CA 1
ATOM 2892 C C . ILE A 1 404 ? -27.488 -8.542 27.069 1.00 97.06 404 ILE A C 1
ATOM 2894 O O . ILE A 1 404 ? -27.576 -8.040 28.194 1.00 97.06 404 ILE A O 1
ATOM 2898 N N . GLN A 1 405 ? -26.849 -9.678 26.817 1.00 98.00 405 GLN A N 1
ATOM 2899 C CA . GLN A 1 405 ? -26.017 -10.394 27.767 1.00 98.00 405 GLN A CA 1
ATOM 2900 C C . GLN A 1 405 ? -24.556 -10.011 27.531 1.00 98.00 405 GLN A C 1
ATOM 2902 O O . GLN A 1 405 ? -24.102 -9.946 26.391 1.00 98.00 405 GLN A O 1
ATOM 2907 N N . VAL A 1 406 ? -23.828 -9.773 28.619 1.00 98.38 406 VAL A N 1
ATOM 2908 C CA . VAL A 1 406 ? -22.393 -9.492 28.595 1.00 98.38 406 VAL A CA 1
ATOM 2909 C C . VAL A 1 406 ? -21.704 -10.480 29.519 1.00 98.38 406 VAL A C 1
ATOM 2911 O O . VAL A 1 406 ? -21.944 -10.481 30.728 1.00 98.38 406 VAL A O 1
ATOM 2914 N N . GLN A 1 407 ? -20.864 -11.342 28.962 1.00 98.44 407 GLN A N 1
ATOM 2915 C CA . GLN A 1 407 ? -19.939 -12.133 29.762 1.00 98.44 407 GLN A CA 1
ATOM 2916 C C . GLN A 1 407 ? -18.687 -11.285 30.002 1.00 98.44 407 GLN A C 1
ATOM 2918 O O . GLN A 1 407 ? -18.061 -10.822 29.050 1.00 98.44 407 GLN A O 1
ATOM 2923 N N . VAL A 1 408 ? -18.370 -11.056 31.277 1.00 98.50 408 VAL A N 1
ATOM 2924 C CA . VAL A 1 408 ? -17.195 -10.293 31.709 1.00 98.50 408 VAL A CA 1
ATOM 2925 C C . VAL A 1 408 ? -16.145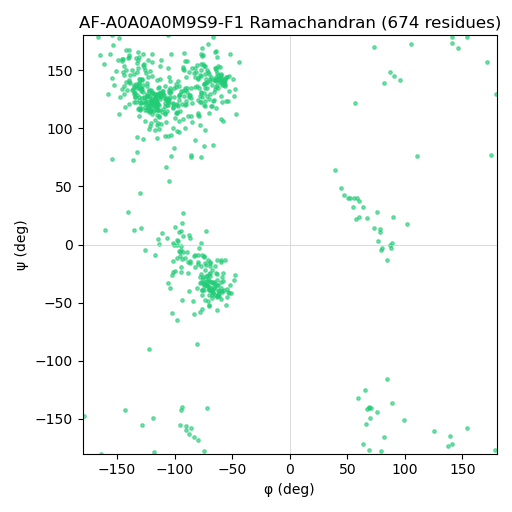 -11.264 32.228 1.00 98.50 408 VAL A C 1
ATOM 2927 O O . VAL A 1 408 ? -16.473 -12.156 33.019 1.00 98.50 408 VAL A O 1
ATOM 2930 N N . SER A 1 409 ? -14.907 -11.086 31.778 1.00 97.25 409 SER A N 1
ATOM 2931 C CA . SER A 1 409 ? -13.768 -11.914 32.168 1.00 97.25 409 SER A CA 1
ATOM 2932 C C . SER A 1 409 ? -12.491 -11.085 32.278 1.00 97.25 409 SER A C 1
ATOM 2934 O O . SER A 1 409 ? -12.198 -10.261 31.411 1.00 97.25 409 SER A O 1
ATOM 2936 N N . GLN A 1 410 ? -11.711 -11.322 33.334 1.00 95.56 410 GLN A N 1
ATOM 2937 C CA . GLN A 1 410 ? -10.395 -10.706 33.538 1.00 95.56 410 GLN A CA 1
ATOM 2938 C C . GLN A 1 410 ? -10.452 -9.168 33.569 1.00 95.56 410 GLN A C 1
ATOM 2940 O O . GLN A 1 410 ? -9.577 -8.494 33.028 1.00 95.56 410 GLN A O 1
ATOM 2945 N N . VAL A 1 411 ? -11.482 -8.599 34.202 1.00 97.00 411 VAL A N 1
ATOM 2946 C CA . VAL A 1 411 ? -11.617 -7.147 34.393 1.00 97.00 411 VAL A CA 1
ATOM 2947 C C . VAL A 1 411 ? -11.560 -6.831 35.881 1.00 97.00 411 VAL A C 1
ATOM 2949 O O . VAL A 1 411 ? -12.479 -7.152 36.630 1.00 97.00 411 VAL A O 1
ATOM 2952 N N . ALA A 1 412 ? -10.492 -6.174 36.331 1.00 95.00 412 ALA A N 1
ATOM 2953 C CA . ALA A 1 412 ? -10.435 -5.670 37.699 1.00 95.00 412 ALA A CA 1
ATOM 2954 C C . ALA A 1 412 ? -11.639 -4.745 37.967 1.00 95.00 412 ALA A C 1
ATOM 2956 O O . ALA A 1 412 ? -12.083 -4.026 37.077 1.00 95.00 412 ALA A O 1
ATOM 2957 N N . GLY A 1 413 ? -12.209 -4.807 39.172 1.00 93.50 413 GLY A N 1
ATOM 2958 C CA . GLY A 1 413 ? -13.406 -4.040 39.540 1.00 93.50 413 GLY A CA 1
ATOM 2959 C C . GLY A 1 413 ? -14.746 -4.689 39.158 1.00 93.50 413 GLY A C 1
ATOM 2960 O O . GLY A 1 413 ? -15.778 -4.289 39.697 1.00 93.50 413 GLY A O 1
ATOM 2961 N N . ILE A 1 414 ? -14.769 -5.727 38.310 1.00 96.56 414 ILE A N 1
ATOM 2962 C CA . ILE A 1 414 ? -15.987 -6.493 37.995 1.00 96.56 414 ILE A CA 1
ATOM 2963 C C . ILE A 1 414 ? -15.689 -7.991 38.132 1.00 96.56 414 ILE A C 1
ATOM 2965 O O . ILE A 1 414 ? -14.871 -8.515 37.387 1.00 96.56 414 ILE A O 1
ATOM 2969 N N . PRO A 1 415 ? -16.353 -8.720 39.046 1.00 96.38 415 PRO A N 1
ATOM 2970 C CA . PRO A 1 415 ? -16.165 -10.162 39.142 1.00 96.38 415 PRO A CA 1
ATOM 2971 C C . PRO A 1 415 ? -16.500 -10.872 37.829 1.00 96.38 415 PRO A C 1
ATOM 2973 O O . PRO A 1 415 ? -17.516 -10.570 37.205 1.00 96.38 415 PRO A O 1
ATOM 2976 N N . ASP A 1 416 ? -15.713 -11.880 37.467 1.00 97.69 416 ASP A N 1
ATOM 2977 C CA . ASP A 1 416 ? -15.998 -12.691 36.289 1.00 97.69 416 ASP A CA 1
ATOM 2978 C C . ASP A 1 416 ? -17.414 -13.295 36.339 1.00 97.69 416 ASP A C 1
ATOM 2980 O O . ASP A 1 416 ? -17.954 -13.668 37.394 1.00 97.69 416 ASP A O 1
ATOM 2984 N N . GLY A 1 417 ? -18.044 -13.390 35.171 1.00 97.19 417 GLY A N 1
ATOM 2985 C CA . GLY A 1 417 ? -19.326 -14.062 35.006 1.00 97.19 417 GLY A CA 1
ATOM 2986 C C . GLY A 1 417 ? -20.273 -13.364 34.043 1.00 97.19 417 GLY A C 1
ATOM 2987 O O . GLY A 1 417 ? -19.932 -12.411 33.348 1.00 97.19 417 GLY A O 1
ATOM 2988 N N . THR A 1 418 ? -21.500 -13.871 34.020 1.00 98.06 418 THR A N 1
ATOM 2989 C CA . THR A 1 418 ? -22.542 -13.401 33.111 1.00 98.06 418 THR A CA 1
ATOM 2990 C C . THR A 1 418 ? -23.343 -12.260 33.732 1.00 98.06 418 THR A C 1
ATOM 2992 O O . THR A 1 418 ? -23.779 -12.333 34.890 1.00 98.06 418 THR A O 1
ATOM 2995 N N . TYR A 1 419 ? -23.566 -11.224 32.931 1.00 98.50 419 TYR A N 1
ATOM 2996 C CA . TYR A 1 419 ? -24.318 -10.021 33.256 1.00 98.50 419 TYR A CA 1
ATOM 2997 C C . TYR A 1 419 ? -25.318 -9.700 32.147 1.00 98.50 419 TYR A C 1
ATOM 2999 O O . TYR A 1 419 ? -25.243 -10.229 31.041 1.00 98.50 419 TYR A O 1
ATOM 3007 N N . VAL A 1 420 ? -26.260 -8.815 32.447 1.00 98.06 420 VAL A N 1
ATOM 3008 C CA . VAL A 1 420 ? -27.153 -8.195 31.465 1.00 98.06 420 VAL A CA 1
ATOM 3009 C C . VAL A 1 420 ? -27.053 -6.681 31.580 1.00 98.06 420 VAL A C 1
ATOM 3011 O O . VAL A 1 420 ? -26.830 -6.166 32.679 1.00 98.06 420 VAL A O 1
ATOM 3014 N N . LEU A 1 421 ? -27.220 -5.979 30.458 1.00 96.88 421 LEU A N 1
ATOM 3015 C CA . LEU A 1 421 ? -27.331 -4.521 30.459 1.00 96.88 421 LEU A CA 1
ATOM 3016 C C . LEU A 1 421 ? -28.759 -4.095 30.797 1.00 96.88 421 LEU A C 1
ATOM 3018 O O . LEU A 1 421 ? -29.734 -4.640 30.272 1.00 96.88 421 LEU A O 1
ATOM 3022 N N . GLY A 1 422 ? -28.871 -3.103 31.672 1.00 95.69 422 GLY A N 1
ATOM 3023 C CA . GLY A 1 422 ? -30.135 -2.494 32.047 1.00 95.69 422 GLY A CA 1
ATOM 3024 C C . GLY A 1 422 ? -29.972 -1.062 32.529 1.00 95.69 422 GLY A C 1
ATOM 3025 O O . GLY A 1 422 ? -28.877 -0.504 32.594 1.00 95.69 422 GLY A O 1
ATOM 3026 N N . GLU A 1 423 ? -31.097 -0.463 32.882 1.00 96.50 423 GLU A N 1
ATOM 3027 C CA . GLU A 1 423 ? -31.160 0.887 33.422 1.00 96.50 423 GLU A CA 1
ATOM 3028 C C . GLU A 1 423 ? -30.985 0.864 34.937 1.00 96.50 423 GLU A C 1
ATOM 3030 O O . GLU A 1 423 ? -31.434 -0.059 35.615 1.00 96.50 423 GLU A O 1
ATOM 3035 N N . ARG A 1 424 ? -30.397 1.901 35.518 1.00 95.00 424 ARG A N 1
ATOM 3036 C CA . ARG A 1 424 ? -30.537 2.141 36.955 1.00 95.00 424 ARG A CA 1
ATOM 3037 C C . ARG A 1 424 ? -31.913 2.716 37.272 1.00 95.00 424 ARG A C 1
ATOM 3039 O O . ARG A 1 424 ? -32.588 3.271 36.413 1.00 95.00 424 ARG A O 1
ATOM 3046 N N . GLN A 1 425 ? -32.307 2.643 38.544 1.00 93.19 425 GLN A N 1
ATOM 3047 C CA . GLN A 1 425 ? -33.567 3.226 39.026 1.00 93.19 425 GLN A CA 1
ATOM 3048 C C . GLN A 1 425 ? -33.684 4.738 38.764 1.00 93.19 425 GLN A C 1
ATOM 3050 O O . GLN A 1 425 ? -34.790 5.260 38.678 1.00 93.19 425 GLN A O 1
ATOM 3055 N N . ASP A 1 426 ? -32.553 5.431 38.625 1.00 93.00 426 ASP A N 1
ATOM 3056 C CA . ASP A 1 426 ? -32.471 6.853 38.288 1.00 93.00 426 ASP A CA 1
ATOM 3057 C C . ASP A 1 426 ? -32.479 7.126 36.770 1.00 93.00 426 ASP A C 1
ATOM 3059 O O . ASP A 1 426 ? -32.338 8.273 36.367 1.00 93.00 426 ASP A O 1
ATOM 3063 N N . GLY A 1 427 ? -32.669 6.105 35.925 1.00 92.81 427 GLY A N 1
ATOM 3064 C CA . GLY A 1 427 ? -32.792 6.227 34.467 1.00 92.81 427 GLY A CA 1
ATOM 3065 C C . GLY A 1 427 ? -31.469 6.195 33.695 1.00 92.81 427 GLY A C 1
ATOM 3066 O O . GLY A 1 427 ? -31.485 6.276 32.464 1.00 92.81 427 GLY A O 1
ATOM 3067 N N . ARG A 1 428 ? -30.327 6.063 34.384 1.00 95.12 428 ARG A N 1
ATOM 3068 C CA . ARG A 1 428 ? -29.015 5.925 33.734 1.00 95.12 428 ARG A CA 1
ATOM 3069 C C . ARG A 1 428 ? -28.910 4.600 32.984 1.00 95.12 428 ARG A C 1
ATOM 3071 O O . ARG A 1 428 ? -29.319 3.570 33.518 1.00 95.12 428 ARG A O 1
ATOM 3078 N N . LYS A 1 429 ? -28.360 4.614 31.772 1.00 95.06 429 LYS A N 1
ATOM 3079 C CA . LYS A 1 429 ? -28.354 3.455 30.860 1.00 95.06 429 LYS A CA 1
ATOM 3080 C C . LYS A 1 429 ? -27.101 2.587 31.011 1.00 95.06 429 LYS A C 1
ATOM 3082 O O . LYS A 1 429 ? -26.118 3.012 31.609 1.00 95.06 429 LYS A O 1
ATOM 3087 N N . ASP A 1 430 ? -27.173 1.378 30.456 1.00 95.50 430 ASP A N 1
ATOM 3088 C CA . ASP A 1 430 ? -26.064 0.431 30.262 1.00 95.50 430 ASP A CA 1
ATOM 3089 C C . ASP A 1 430 ? -25.280 0.041 31.521 1.00 95.50 430 ASP A C 1
ATOM 3091 O O . ASP A 1 430 ? -24.061 -0.145 31.504 1.00 95.50 430 ASP A O 1
ATOM 3095 N N . TRP A 1 431 ? -25.999 -0.152 32.625 1.00 96.88 431 TRP A N 1
ATOM 3096 C CA . TRP A 1 431 ? -25.434 -0.741 33.831 1.00 96.88 431 TRP A CA 1
ATOM 3097 C C . TRP A 1 431 ? -25.492 -2.262 33.771 1.00 96.88 431 TRP A C 1
ATOM 3099 O O . TRP A 1 431 ? -26.523 -2.851 33.449 1.00 96.88 431 TRP A O 1
ATOM 3109 N N . LEU A 1 432 ? -24.383 -2.896 34.140 1.00 97.75 432 LEU A N 1
ATOM 3110 C CA . LEU A 1 432 ? -24.292 -4.333 34.333 1.00 97.75 432 LEU A CA 1
ATOM 3111 C C . LEU A 1 432 ? -24.984 -4.714 35.640 1.00 97.75 432 LEU A C 1
ATOM 3113 O O . LEU A 1 432 ? -24.692 -4.162 36.704 1.00 97.75 432 LEU A O 1
ATOM 3117 N N . CYS A 1 433 ? -25.855 -5.712 35.581 1.00 97.19 433 CYS A N 1
ATOM 3118 C CA . CYS A 1 433 ? -26.358 -6.417 36.754 1.00 97.19 433 CYS A CA 1
ATOM 3119 C C . CYS A 1 433 ? -26.459 -7.918 36.479 1.00 97.19 433 CYS A C 1
ATOM 3121 O O . CYS A 1 433 ? -26.425 -8.362 35.328 1.00 97.19 433 CYS A O 1
ATOM 3123 N N . ARG A 1 434 ? -26.538 -8.732 37.537 1.00 97.31 434 ARG A N 1
ATOM 3124 C CA . ARG A 1 434 ? -26.728 -10.178 37.365 1.00 97.31 434 ARG A CA 1
ATOM 3125 C C . ARG A 1 434 ? -28.090 -10.432 36.694 1.00 97.31 434 ARG A C 1
ATOM 3127 O O . ARG A 1 434 ? -29.039 -9.703 36.983 1.00 97.31 434 ARG A O 1
ATOM 3134 N N . PRO A 1 435 ? -28.245 -11.481 35.863 1.00 96.00 435 PRO A N 1
ATOM 3135 C CA . PRO A 1 435 ? -29.499 -11.744 35.147 1.00 96.00 435 PRO A CA 1
ATOM 3136 C C . PRO A 1 435 ? -30.759 -11.785 36.032 1.00 96.00 435 PRO A C 1
ATOM 3138 O O . PRO A 1 435 ? -31.824 -11.337 35.606 1.00 96.00 435 PRO A O 1
ATOM 3141 N N . GLY A 1 436 ? -30.640 -12.283 37.271 1.00 95.44 436 GLY A N 1
ATOM 3142 C CA . GLY A 1 436 ? -31.735 -12.329 38.250 1.00 95.44 436 GLY A CA 1
ATOM 3143 C C . GLY A 1 436 ? -32.109 -10.977 38.876 1.00 95.44 436 GLY A C 1
ATOM 3144 O O . GLY A 1 436 ? -33.197 -10.846 39.436 1.00 95.44 436 GLY A O 1
ATOM 3145 N N . ASP A 1 437 ? -31.243 -9.969 38.755 1.00 96.31 437 ASP A N 1
ATOM 3146 C CA . ASP A 1 437 ? -31.438 -8.623 39.304 1.00 96.31 437 ASP A CA 1
ATOM 3147 C C . ASP A 1 437 ? -32.052 -7.645 38.286 1.00 96.31 437 ASP A C 1
ATOM 3149 O O . ASP A 1 437 ? -32.320 -6.494 38.630 1.00 96.31 437 ASP A O 1
ATOM 3153 N N . LEU A 1 438 ? -32.314 -8.076 37.047 1.00 96.12 438 LEU A N 1
ATOM 3154 C CA . LEU A 1 438 ? -32.968 -7.256 36.026 1.00 96.12 438 LEU A CA 1
ATOM 3155 C C . LEU A 1 438 ? -34.493 -7.439 36.070 1.00 96.12 438 LEU A C 1
ATOM 3157 O O . LEU A 1 438 ? -35.007 -8.535 35.838 1.00 96.12 438 LEU A O 1
ATOM 3161 N N . ARG A 1 439 ? -35.239 -6.353 36.312 1.00 94.81 439 ARG A N 1
ATOM 3162 C CA . ARG A 1 439 ? -36.714 -6.345 36.315 1.00 94.81 439 ARG A CA 1
ATOM 3163 C C . ARG A 1 439 ? -37.241 -5.218 35.439 1.00 94.81 439 ARG A C 1
ATOM 3165 O O . ARG A 1 439 ? -36.927 -4.062 35.692 1.00 94.81 439 ARG A O 1
ATOM 3172 N N . ASN A 1 440 ? -38.049 -5.552 34.430 1.00 92.81 440 ASN A N 1
ATOM 3173 C CA . ASN A 1 440 ? -38.626 -4.588 33.479 1.00 92.81 440 ASN A CA 1
ATOM 3174 C C . ASN A 1 440 ? -37.577 -3.638 32.863 1.00 92.81 440 ASN A C 1
ATOM 3176 O O . ASN A 1 440 ? -37.817 -2.443 32.745 1.00 92.81 440 ASN A O 1
ATOM 3180 N N . GLY A 1 441 ? -36.391 -4.162 32.532 1.00 92.62 441 GLY A N 1
ATOM 3181 C CA . GLY A 1 441 ? -35.278 -3.373 31.988 1.00 92.62 441 GLY A CA 1
ATOM 3182 C C . GLY A 1 441 ? -34.463 -2.590 33.024 1.00 92.62 441 GLY A C 1
ATOM 3183 O O . GLY A 1 441 ? -33.453 -2.006 32.655 1.00 92.62 441 GLY A O 1
ATOM 3184 N N . VAL A 1 442 ? -34.835 -2.616 34.310 1.00 96.56 442 VAL A N 1
ATOM 3185 C CA . VAL A 1 442 ? -34.144 -1.895 35.390 1.00 96.56 442 VAL A CA 1
ATOM 3186 C C . VAL A 1 442 ? -33.334 -2.856 36.264 1.00 96.56 442 VAL A C 1
ATOM 3188 O O . VAL A 1 442 ? -33.874 -3.804 36.847 1.00 96.56 442 VAL A O 1
ATOM 3191 N N . CYS A 1 443 ? -32.040 -2.582 36.398 1.00 96.06 443 CYS A N 1
ATOM 3192 C CA . CYS A 1 443 ? -31.118 -3.237 37.311 1.00 96.06 443 CYS A CA 1
ATOM 3193 C C . CYS A 1 443 ? -31.425 -2.855 38.763 1.00 96.06 443 CYS A C 1
ATOM 3195 O O . CYS A 1 443 ? -31.234 -1.716 39.188 1.00 96.06 443 CYS A O 1
ATOM 3197 N N . GLN A 1 444 ? -31.870 -3.835 39.550 1.00 97.00 444 GLN A N 1
ATOM 3198 C CA . GLN A 1 444 ? -32.156 -3.659 40.978 1.00 97.00 444 GLN A CA 1
ATOM 3199 C C . GLN A 1 444 ? -30.880 -3.595 41.822 1.00 97.00 444 GLN A C 1
ATOM 3201 O O . GLN A 1 444 ? -30.857 -2.957 42.872 1.00 97.00 444 GLN A O 1
ATOM 3206 N N . ARG A 1 445 ? -29.822 -4.267 41.360 1.00 96.12 445 ARG A N 1
ATOM 3207 C CA . ARG A 1 445 ? -28.494 -4.293 41.980 1.00 96.12 445 ARG A CA 1
ATOM 3208 C C . ARG A 1 445 ? -27.438 -4.051 40.899 1.00 96.12 445 ARG A C 1
ATOM 3210 O O . ARG A 1 445 ? -26.894 -5.012 40.356 1.00 96.12 445 ARG A O 1
ATOM 3217 N N . PRO A 1 446 ? -27.221 -2.784 40.506 1.00 95.88 446 PRO A N 1
ATOM 3218 C CA . PRO A 1 446 ? -26.191 -2.442 39.534 1.00 95.88 446 PRO A CA 1
ATOM 3219 C C . PRO A 1 446 ? -24.800 -2.763 40.097 1.00 95.88 446 PRO A C 1
ATOM 3221 O O . PRO A 1 446 ? -24.548 -2.551 41.281 1.00 95.88 446 PRO A O 1
ATOM 3224 N N . VAL A 1 447 ? -23.912 -3.267 39.242 1.00 95.62 447 VAL A N 1
ATOM 3225 C CA . VAL A 1 447 ? -22.529 -3.627 39.588 1.00 95.62 447 VAL A CA 1
ATOM 3226 C C . VAL A 1 447 ? -21.567 -2.552 39.098 1.00 95.62 447 VAL A C 1
ATOM 3228 O O . VAL A 1 447 ? -20.888 -1.927 39.902 1.00 95.62 447 VAL A O 1
ATOM 3231 N N . ALA A 1 448 ? -21.559 -2.288 37.794 1.00 95.69 448 ALA A N 1
ATOM 3232 C CA . ALA A 1 448 ? -20.743 -1.256 37.161 1.00 95.69 448 ALA A CA 1
ATOM 3233 C C . ALA A 1 448 ? -21.385 -0.831 35.834 1.00 95.69 448 ALA A C 1
ATOM 3235 O O . ALA A 1 448 ? -22.239 -1.544 35.307 1.00 95.69 448 ALA A O 1
ATOM 3236 N N . THR A 1 449 ? -20.969 0.304 35.278 1.00 95.50 449 THR A N 1
ATOM 3237 C CA . THR A 1 449 ? -21.207 0.622 33.863 1.00 95.50 449 THR A CA 1
ATOM 3238 C C . THR A 1 449 ? -19.910 0.425 33.091 1.00 95.50 449 THR A C 1
ATOM 3240 O O . THR A 1 449 ? -18.838 0.776 33.578 1.00 95.50 449 THR A O 1
ATOM 3243 N N . ILE A 1 450 ? -20.019 -0.121 31.882 1.00 95.81 450 ILE A N 1
ATOM 3244 C CA . ILE A 1 450 ? -18.921 -0.199 30.908 1.00 95.81 450 ILE A CA 1
ATOM 3245 C C . ILE A 1 450 ? -19.121 0.791 29.751 1.00 95.81 450 ILE A C 1
ATOM 3247 O O . ILE A 1 450 ? -18.348 0.794 28.800 1.00 95.81 450 ILE A O 1
ATOM 3251 N N . CYS A 1 451 ? -20.151 1.637 29.834 1.00 94.88 451 CYS A N 1
ATOM 3252 C CA . CYS A 1 451 ? -20.528 2.637 28.842 1.00 94.88 451 CYS A CA 1
ATOM 3253 C C . CYS A 1 451 ? -20.332 4.050 29.397 1.00 94.88 451 CYS A C 1
ATOM 3255 O O . CYS A 1 451 ? -20.760 4.363 30.511 1.00 94.88 451 CYS A O 1
ATOM 3257 N N . GLN A 1 452 ? -19.749 4.922 28.576 1.00 94.69 452 GLN A N 1
ATOM 3258 C CA . GLN A 1 452 ? -19.823 6.364 28.748 1.00 94.69 452 GLN A CA 1
ATOM 3259 C C . GLN A 1 452 ? -20.581 6.945 27.551 1.00 94.69 452 GLN A C 1
ATOM 3261 O O . GLN A 1 452 ? -19.980 7.255 26.523 1.00 94.69 452 GLN A O 1
ATOM 3266 N N . GLY A 1 453 ? -21.903 7.085 27.674 1.00 93.12 453 GLY A N 1
ATOM 3267 C CA . GLY A 1 453 ? -22.745 7.680 26.633 1.00 93.12 453 GLY A CA 1
ATOM 3268 C C . GLY A 1 453 ? -22.458 9.174 26.419 1.00 93.12 453 GLY A C 1
ATOM 3269 O O . GLY A 1 453 ? -21.644 9.781 27.119 1.00 93.12 453 GLY A O 1
ATOM 3270 N N . PHE A 1 454 ? -23.148 9.807 25.465 1.00 92.94 454 PHE A N 1
ATOM 3271 C CA . PHE A 1 454 ? -23.118 11.277 25.316 1.00 92.94 454 PHE A CA 1
ATOM 3272 C C . PHE A 1 454 ? -23.693 12.002 26.542 1.00 92.94 454 PHE A C 1
ATOM 3274 O O . PHE A 1 454 ? -23.334 13.138 26.844 1.00 92.94 454 PHE A O 1
ATOM 3281 N N . SER A 1 455 ? -24.572 11.311 27.263 1.00 92.94 455 SER A N 1
ATOM 3282 C CA . SER A 1 455 ? -24.957 11.593 28.638 1.00 92.94 455 SER A CA 1
ATOM 3283 C C . SER A 1 455 ? -25.141 10.265 29.375 1.00 92.94 455 SER A C 1
ATOM 3285 O O . SER A 1 455 ? -25.260 9.215 28.743 1.00 92.94 455 SER A O 1
ATOM 3287 N N . GLU A 1 456 ? -25.238 10.299 30.704 1.00 92.19 456 GLU A N 1
ATOM 3288 C CA . GLU A 1 456 ? -25.498 9.092 31.508 1.00 92.19 456 GLU A CA 1
ATOM 3289 C C . GLU A 1 456 ? -26.871 8.449 31.215 1.00 92.19 456 GLU A C 1
ATOM 3291 O O . GLU A 1 456 ? -27.119 7.313 31.613 1.00 92.19 456 GLU A O 1
ATOM 3296 N N . TYR A 1 457 ? -27.761 9.159 30.513 1.00 94.19 457 TYR A N 1
ATOM 3297 C CA . TYR A 1 457 ? -29.106 8.710 30.133 1.00 94.19 457 TYR A CA 1
ATOM 3298 C C . TYR A 1 457 ? -29.185 8.172 28.697 1.00 94.19 457 TYR A C 1
ATOM 3300 O O . TYR A 1 457 ? -30.259 7.758 28.255 1.00 94.19 457 TYR A O 1
ATOM 3308 N N . ASN A 1 458 ? -28.072 8.173 27.960 1.00 94.44 458 ASN A N 1
ATOM 3309 C CA . ASN A 1 458 ? -27.977 7.585 26.628 1.00 94.44 458 ASN A CA 1
ATOM 3310 C C . ASN A 1 458 ? -27.257 6.238 26.705 1.00 94.44 458 ASN A C 1
ATOM 3312 O O . ASN A 1 458 ? -26.200 6.141 27.322 1.00 94.44 458 ASN A O 1
ATOM 3316 N N . ALA A 1 459 ? -27.830 5.217 26.067 1.00 94.38 459 ALA A N 1
ATOM 3317 C CA . ALA A 1 459 ? -27.170 3.928 25.905 1.00 94.38 459 ALA A CA 1
ATOM 3318 C C . ALA A 1 459 ? -26.040 4.047 24.871 1.00 94.38 459 ALA A C 1
ATOM 3320 O O . ALA A 1 459 ? -26.224 4.699 23.843 1.00 94.38 459 ALA A O 1
ATOM 3321 N N . CYS A 1 460 ? -24.908 3.405 25.144 1.00 96.06 460 CYS A N 1
ATOM 3322 C CA . CYS A 1 460 ? -23.857 3.136 24.175 1.00 96.06 460 CYS A CA 1
ATOM 3323 C C . CYS A 1 460 ? -24.181 1.919 23.316 1.00 96.06 460 CYS A C 1
ATOM 3325 O O . CYS A 1 460 ? -23.833 1.905 22.140 1.00 96.06 460 CYS A O 1
ATOM 3327 N N . PHE A 1 461 ? -24.793 0.889 23.907 1.00 97.44 461 PHE A N 1
ATOM 3328 C CA . PHE A 1 461 ? -24.945 -0.418 23.277 1.00 97.44 461 PHE A CA 1
ATOM 3329 C C . PHE A 1 461 ? -26.384 -0.650 22.834 1.00 97.44 461 PHE A C 1
ATOM 3331 O O . PHE A 1 461 ? -27.317 -0.627 23.636 1.00 97.44 461 PHE A O 1
ATOM 3338 N N . THR A 1 462 ? -26.573 -0.936 21.550 1.00 97.00 462 THR A N 1
ATOM 3339 C CA . THR A 1 462 ? -27.873 -1.360 21.017 1.00 97.00 462 THR A CA 1
ATOM 3340 C C . THR A 1 462 ? -27.720 -2.576 20.117 1.00 97.00 462 THR A C 1
ATOM 3342 O O . THR A 1 462 ? -26.646 -2.832 19.571 1.00 97.00 462 THR A O 1
ATOM 3345 N N . TYR A 1 463 ? -28.805 -3.336 19.986 1.00 97.44 463 TYR A N 1
ATOM 3346 C CA . TYR A 1 463 ? -28.878 -4.514 19.135 1.00 97.44 463 TYR A CA 1
ATOM 3347 C C . TYR A 1 463 ? -30.183 -4.506 18.340 1.00 97.44 463 TYR A C 1
ATOM 3349 O O . TYR A 1 463 ? -31.259 -4.362 18.925 1.00 97.44 463 TYR A O 1
ATOM 3357 N N . ASP A 1 464 ? -30.092 -4.702 17.026 1.00 96.50 464 ASP A N 1
ATOM 3358 C CA . ASP A 1 464 ? -31.238 -4.931 16.143 1.00 96.50 464 ASP A CA 1
ATOM 3359 C C . ASP A 1 464 ? -30.892 -6.007 15.108 1.00 96.50 464 ASP A C 1
ATOM 3361 O O . ASP A 1 464 ? -29.954 -5.850 14.332 1.00 96.50 464 ASP A O 1
ATOM 3365 N N . ARG A 1 465 ? -31.658 -7.106 15.090 1.00 93.19 465 ARG A N 1
ATOM 3366 C CA . ARG A 1 465 ? -31.615 -8.163 14.055 1.00 93.19 465 ARG A CA 1
ATOM 3367 C C . ARG A 1 465 ? -30.204 -8.616 13.630 1.00 93.19 465 ARG A C 1
ATOM 3369 O O . ARG A 1 465 ? -29.923 -8.718 12.440 1.00 93.19 465 ARG A O 1
ATOM 3376 N N . GLY A 1 466 ? -29.328 -8.916 14.588 1.00 93.31 466 GLY A N 1
ATOM 3377 C CA . GLY A 1 466 ? -27.967 -9.396 14.305 1.00 93.31 466 GLY A CA 1
ATOM 3378 C C . GLY A 1 466 ? -26.919 -8.296 14.146 1.00 93.31 466 GLY A C 1
ATOM 3379 O O . GLY A 1 466 ? -25.758 -8.616 13.913 1.00 93.31 466 GLY A O 1
ATOM 3380 N N . LYS A 1 467 ? -27.303 -7.025 14.303 1.00 97.62 467 LYS A N 1
ATOM 3381 C CA . LYS A 1 467 ? -26.398 -5.881 14.259 1.00 97.62 467 LYS A CA 1
ATOM 3382 C C . LYS A 1 467 ? -26.284 -5.211 15.621 1.00 97.62 467 LYS A C 1
ATOM 3384 O O . LYS A 1 467 ? -27.276 -4.757 16.192 1.00 97.62 467 LYS A O 1
ATOM 3389 N N . TRP A 1 468 ? -25.053 -5.086 16.087 1.00 98.31 468 TRP A N 1
ATOM 3390 C CA . TRP A 1 468 ? -24.650 -4.307 17.244 1.00 98.31 468 TRP A CA 1
ATOM 3391 C C . TRP A 1 468 ? -24.308 -2.881 16.833 1.00 98.31 468 TRP A C 1
ATOM 3393 O O . TRP A 1 468 ? -23.737 -2.647 15.769 1.00 98.31 468 TRP A O 1
ATOM 3403 N N . THR A 1 469 ? -24.629 -1.917 17.689 1.00 97.38 469 THR A N 1
ATOM 3404 C CA . THR A 1 469 ? -24.111 -0.550 17.577 1.00 97.38 469 THR A CA 1
ATOM 3405 C C . THR A 1 469 ? -23.499 -0.135 18.904 1.00 97.38 469 THR A C 1
ATOM 3407 O O . THR A 1 469 ? -24.134 -0.302 19.947 1.00 97.38 469 THR A O 1
ATOM 3410 N N . VAL A 1 470 ? -22.284 0.408 18.839 1.00 96.81 470 VAL A N 1
ATOM 3411 C CA . VAL A 1 470 ? -21.563 1.041 19.948 1.00 96.81 470 VAL A CA 1
ATOM 3412 C C . VAL A 1 470 ? -21.440 2.526 19.618 1.00 96.81 470 VAL A C 1
ATOM 3414 O O . VAL A 1 470 ? -20.712 2.861 18.694 1.00 96.81 470 VAL A O 1
ATOM 3417 N N . ASP A 1 471 ? -22.147 3.418 20.311 1.00 94.69 471 ASP A N 1
ATOM 3418 C CA . ASP A 1 471 ? -22.140 4.862 20.006 1.00 94.69 471 ASP A CA 1
ATOM 3419 C C . ASP A 1 471 ? -22.192 5.704 21.286 1.00 94.69 471 ASP A C 1
ATOM 3421 O O . ASP A 1 471 ? -23.139 5.618 22.064 1.00 94.69 471 ASP A O 1
ATOM 3425 N N . GLY A 1 472 ? -21.165 6.515 21.544 1.00 93.00 472 GLY A N 1
ATOM 3426 C CA . GLY A 1 472 ? -21.087 7.288 22.781 1.00 93.00 472 GLY A CA 1
ATOM 3427 C C . GLY A 1 472 ? -19.854 8.180 22.872 1.00 93.00 472 GLY A C 1
ATOM 3428 O O . GLY A 1 472 ? -19.359 8.719 21.890 1.00 93.00 472 GLY A O 1
ATOM 3429 N N . THR A 1 473 ? -19.350 8.377 24.085 1.00 93.12 473 THR A N 1
ATOM 3430 C CA . THR A 1 473 ? -18.089 9.092 24.315 1.00 93.12 473 THR A CA 1
ATOM 3431 C C . THR A 1 473 ? -16.922 8.109 24.384 1.00 93.12 473 THR A C 1
ATOM 3433 O O . THR A 1 473 ? -15.900 8.331 23.736 1.00 93.12 473 THR A O 1
ATOM 3436 N N . SER A 1 474 ? -17.071 7.028 25.157 1.00 93.38 474 SER A N 1
ATOM 3437 C CA . SER A 1 474 ? -16.075 5.962 25.324 1.00 93.38 474 SER A CA 1
ATOM 3438 C C . SER A 1 474 ? -16.713 4.708 25.948 1.00 93.38 474 SER A C 1
ATOM 3440 O O . SER A 1 474 ? -17.906 4.696 26.262 1.00 93.38 474 SER A O 1
ATOM 3442 N N . MET A 1 475 ? -15.919 3.660 26.159 1.00 94.75 475 MET A N 1
ATOM 3443 C CA . MET A 1 475 ? -16.307 2.462 26.906 1.00 94.75 475 MET A CA 1
ATOM 3444 C C . MET A 1 475 ? -15.158 1.978 27.796 1.00 94.75 475 MET A C 1
ATOM 3446 O O . MET A 1 475 ? -14.020 2.428 27.652 1.00 94.75 475 MET A O 1
ATOM 3450 N N . ALA A 1 476 ? -15.458 1.065 28.720 1.00 95.69 476 ALA A N 1
ATOM 3451 C CA . ALA A 1 476 ? -14.431 0.428 29.533 1.00 95.69 476 ALA A CA 1
ATOM 3452 C C . ALA A 1 476 ? -13.416 -0.303 28.639 1.00 95.69 476 ALA A C 1
ATOM 3454 O O . ALA A 1 476 ? -13.768 -0.928 27.635 1.00 95.69 476 ALA A O 1
ATOM 3455 N N . ARG A 1 477 ? -12.139 -0.192 28.998 1.00 95.69 477 ARG A N 1
ATOM 3456 C CA . ARG A 1 477 ? -11.016 -0.598 28.149 1.00 95.69 477 ARG A CA 1
ATOM 3457 C C . ARG A 1 477 ? -10.859 -2.110 28.066 1.00 95.69 477 ARG A C 1
ATOM 3459 O O . ARG A 1 477 ? -11.219 -2.820 29.005 1.00 95.69 477 ARG A O 1
ATOM 3466 N N . GLY A 1 478 ? -10.271 -2.574 26.967 1.00 96.38 478 GLY A N 1
ATOM 3467 C CA . GLY A 1 478 ? -9.946 -3.984 26.741 1.00 96.38 478 GLY A CA 1
ATOM 3468 C C . GLY A 1 478 ? -10.530 -4.540 25.445 1.00 96.38 478 GLY A C 1
ATOM 3469 O O . GLY A 1 478 ? -10.892 -3.795 24.532 1.00 96.38 478 GLY A O 1
ATOM 3470 N N . VAL A 1 479 ? -10.619 -5.864 25.367 1.00 98.19 479 VAL A N 1
ATOM 3471 C CA . VAL A 1 479 ? -11.095 -6.593 24.185 1.00 98.19 479 VAL A CA 1
ATOM 3472 C C . VAL A 1 479 ? -12.608 -6.804 24.262 1.00 98.19 479 VAL A C 1
ATOM 3474 O O . VAL A 1 479 ? -13.106 -7.400 25.219 1.00 98.19 479 VAL A O 1
ATOM 3477 N N . ALA A 1 480 ? -13.336 -6.336 23.248 1.00 98.56 480 ALA A N 1
ATOM 3478 C CA . ALA A 1 480 ? -14.785 -6.458 23.132 1.00 98.56 480 ALA A CA 1
ATOM 3479 C C . ALA A 1 480 ? -15.159 -7.319 21.917 1.00 98.56 480 ALA A C 1
ATOM 3481 O O . ALA A 1 480 ? -14.847 -6.975 20.778 1.00 98.56 480 ALA A O 1
ATOM 3482 N N . TRP A 1 481 ? -15.838 -8.434 22.172 1.00 98.50 481 TRP A N 1
ATOM 3483 C CA . TRP A 1 481 ? -16.264 -9.412 21.178 1.00 98.50 481 TRP A CA 1
ATOM 3484 C C . TRP A 1 481 ? -17.779 -9.389 21.012 1.00 98.50 481 TRP A C 1
ATOM 3486 O O . TRP A 1 481 ? -18.507 -9.416 22.002 1.00 98.50 481 TRP A O 1
ATOM 3496 N N . PHE A 1 482 ? -18.254 -9.349 19.770 1.00 98.62 482 PHE A N 1
ATOM 3497 C CA . PHE A 1 482 ? -19.664 -9.216 19.417 1.00 98.62 482 PHE A CA 1
ATOM 3498 C C . PHE A 1 482 ? -20.117 -10.365 18.515 1.00 98.62 482 PHE A C 1
ATOM 3500 O O . PHE A 1 482 ? -19.526 -10.603 17.457 1.00 98.62 482 PHE A O 1
ATOM 3507 N N . ASP A 1 483 ? -21.204 -11.034 18.907 1.00 96.88 483 ASP A N 1
ATOM 3508 C CA . ASP A 1 483 ? -21.858 -12.045 18.074 1.00 96.88 483 ASP A CA 1
ATOM 3509 C C . ASP A 1 483 ? -22.796 -11.390 17.047 1.00 96.88 483 ASP A C 1
ATOM 3511 O O . ASP A 1 483 ? -23.967 -11.119 17.332 1.00 96.88 483 ASP A O 1
ATOM 3515 N N . GLY A 1 484 ? -22.269 -11.066 15.868 1.00 96.31 484 GLY A N 1
ATOM 3516 C CA . GLY A 1 484 ? -23.002 -10.473 14.752 1.00 96.31 484 GLY A CA 1
ATOM 3517 C C . GLY A 1 484 ? -22.227 -9.373 14.030 1.00 96.31 484 GLY A C 1
ATOM 3518 O O . GLY A 1 484 ? -21.013 -9.228 14.189 1.00 96.31 484 GLY A O 1
ATOM 3519 N N . ASP A 1 485 ? -22.950 -8.592 13.228 1.00 98.31 485 ASP A N 1
ATOM 3520 C CA . ASP A 1 485 ? -22.423 -7.378 12.605 1.00 98.31 485 ASP A CA 1
ATOM 3521 C C . ASP A 1 485 ? -22.205 -6.295 13.672 1.00 98.31 485 ASP A C 1
ATOM 3523 O O . ASP A 1 485 ? -22.984 -6.188 14.620 1.00 98.31 485 ASP A O 1
ATOM 3527 N N . LEU A 1 486 ? -21.190 -5.448 13.508 1.00 98.38 486 LEU A N 1
ATOM 3528 C CA . LEU A 1 486 ? -20.848 -4.383 14.449 1.00 98.38 486 LEU A CA 1
ATOM 3529 C C . LEU A 1 486 ? -20.713 -3.034 13.747 1.00 98.38 486 LEU A C 1
ATOM 3531 O O . LEU A 1 486 ? -19.902 -2.874 12.841 1.00 98.38 486 LEU A O 1
ATOM 3535 N N . GLN A 1 487 ? -21.445 -2.036 14.236 1.00 96.88 487 GLN A N 1
ATOM 3536 C CA . GLN A 1 487 ? -21.213 -0.634 13.916 1.00 96.88 487 GLN A CA 1
ATOM 3537 C C . GLN A 1 487 ? -20.560 0.089 15.095 1.00 96.88 487 GLN A C 1
ATOM 3539 O O . GLN A 1 487 ? -21.148 0.169 16.174 1.00 96.88 487 GLN A O 1
ATOM 3544 N N . VAL A 1 488 ? -19.390 0.686 14.869 1.00 96.06 488 VAL A N 1
ATOM 3545 C CA . VAL A 1 488 ? -18.748 1.591 15.834 1.00 96.06 488 VAL A CA 1
ATOM 3546 C C . VAL A 1 488 ? -19.040 3.041 15.431 1.00 96.06 488 VAL A C 1
ATOM 3548 O O . VAL A 1 488 ? -18.674 3.506 14.349 1.00 96.06 488 VAL A O 1
ATOM 3551 N N . GLY A 1 489 ? -19.807 3.724 16.273 1.00 93.25 489 GLY A N 1
ATOM 3552 C CA . GLY A 1 489 ? -20.244 5.111 16.150 1.00 93.25 489 GLY A CA 1
ATOM 3553 C C . GLY A 1 489 ? -19.236 6.110 16.704 1.00 93.25 489 GLY A C 1
ATOM 3554 O O . GLY A 1 489 ? -18.046 5.817 16.795 1.00 93.25 489 GLY A O 1
ATOM 3555 N N . ASN A 1 490 ? -19.713 7.307 17.052 1.00 91.75 490 ASN A N 1
ATOM 3556 C CA . ASN A 1 490 ? -18.854 8.378 17.550 1.00 91.75 490 ASN A CA 1
ATOM 3557 C C . ASN A 1 490 ? -18.215 7.983 18.881 1.00 91.75 490 ASN A C 1
ATOM 3559 O O . ASN A 1 490 ? -18.808 7.246 19.660 1.00 91.75 490 ASN A O 1
ATOM 3563 N N . GLY A 1 491 ? -17.037 8.541 19.154 1.00 91.69 491 GLY A N 1
ATOM 3564 C CA . GLY A 1 491 ? -16.350 8.370 20.432 1.00 91.69 491 GLY A CA 1
ATOM 3565 C C . GLY A 1 491 ? -14.841 8.221 20.283 1.00 91.69 491 GLY A C 1
ATOM 3566 O O . GLY A 1 491 ? -14.294 8.239 19.177 1.00 91.69 491 GLY A O 1
ATOM 3567 N N . THR A 1 492 ? -14.140 8.097 21.410 1.00 93.62 492 THR A N 1
ATOM 3568 C CA . THR A 1 492 ? -12.783 7.536 21.424 1.00 93.62 492 THR A CA 1
ATOM 3569 C C . THR A 1 492 ? -12.738 6.303 22.309 1.00 93.62 492 THR A C 1
ATOM 3571 O O . THR A 1 492 ? -12.995 6.376 23.510 1.00 93.62 492 THR A O 1
ATOM 3574 N N . TYR A 1 493 ? -12.394 5.173 21.708 1.00 94.75 493 TYR A N 1
ATOM 3575 C CA . TYR A 1 493 ? -12.413 3.863 22.342 1.00 94.75 493 TYR A CA 1
ATOM 3576 C C . TYR A 1 493 ? -10.986 3.347 22.480 1.00 94.75 493 TYR A C 1
ATOM 3578 O O . TYR A 1 493 ? -10.230 3.389 21.512 1.00 94.75 493 TYR A O 1
ATOM 3586 N N . VAL A 1 494 ? -10.607 2.891 23.675 1.00 95.62 494 VAL A N 1
ATOM 3587 C CA . VAL A 1 494 ? -9.320 2.216 23.897 1.00 95.62 494 VAL A CA 1
ATOM 3588 C C . VAL A 1 494 ? -9.598 0.726 23.998 1.00 95.62 494 VAL A C 1
ATOM 3590 O O . VAL A 1 494 ? -9.721 0.164 25.091 1.00 95.62 494 VAL A O 1
ATOM 3593 N N . ASN A 1 495 ? -9.838 0.130 22.837 1.00 97.25 495 ASN A N 1
ATOM 3594 C CA . ASN A 1 495 ? -10.450 -1.178 22.722 1.00 97.25 495 ASN A CA 1
ATOM 3595 C C . ASN A 1 495 ? -9.979 -1.909 21.469 1.00 97.25 495 ASN A C 1
ATOM 3597 O O . ASN A 1 495 ? -9.732 -1.298 20.429 1.00 97.25 495 ASN A O 1
ATOM 3601 N N . THR A 1 496 ? -9.949 -3.231 21.585 1.00 97.75 496 THR A N 1
ATOM 3602 C CA . THR A 1 496 ? -9.951 -4.144 20.442 1.00 97.75 496 THR A CA 1
ATOM 3603 C C . THR A 1 496 ? -11.399 -4.528 20.164 1.00 97.75 496 THR A C 1
ATOM 3605 O O . THR A 1 496 ? -12.048 -5.091 21.048 1.00 97.75 496 THR A O 1
ATOM 3608 N N . PHE A 1 497 ? -11.912 -4.252 18.965 1.00 98.38 497 PHE A N 1
ATOM 3609 C CA . PHE A 1 497 ? -13.259 -4.665 18.563 1.00 98.38 497 PHE A CA 1
ATOM 3610 C C . PHE A 1 497 ? -13.214 -5.892 17.656 1.00 98.38 497 PHE A C 1
ATOM 3612 O O . PHE A 1 497 ? -12.608 -5.867 16.582 1.00 98.38 497 PHE A O 1
ATOM 3619 N N . LEU A 1 498 ? -13.892 -6.949 18.094 1.00 98.12 498 LEU A N 1
ATOM 3620 C CA . LEU A 1 498 ? -13.992 -8.233 17.416 1.00 98.12 498 LEU A CA 1
ATOM 3621 C C . LEU A 1 498 ? -15.457 -8.487 17.029 1.00 98.12 498 LEU A C 1
ATOM 3623 O O . LEU A 1 498 ? -16.325 -8.470 17.900 1.00 98.12 498 LEU A O 1
ATOM 3627 N N . ALA A 1 499 ? -15.744 -8.734 15.751 1.00 98.19 499 ALA A N 1
ATOM 3628 C CA . ALA A 1 499 ? -17.102 -9.003 15.264 1.00 98.19 499 ALA A CA 1
ATOM 3629 C C . ALA A 1 499 ? -17.161 -10.314 14.472 1.00 98.19 499 ALA A C 1
ATOM 3631 O O . ALA A 1 499 ? -16.405 -10.497 13.519 1.00 98.19 499 ALA A O 1
ATOM 3632 N N . THR A 1 500 ? -18.072 -11.228 14.819 1.00 95.62 500 THR A N 1
ATOM 3633 C CA . THR A 1 500 ? -18.247 -12.473 14.043 1.00 95.62 500 THR A CA 1
ATOM 3634 C C . THR A 1 500 ? -18.843 -12.225 12.652 1.00 95.62 500 THR A C 1
ATOM 3636 O O . THR A 1 500 ? -18.617 -13.019 11.740 1.00 95.62 500 THR A O 1
ATOM 3639 N N . GLY A 1 501 ? -19.572 -11.116 12.475 1.00 95.56 501 GLY A N 1
ATOM 3640 C CA . GLY A 1 501 ? -20.117 -10.641 11.205 1.00 95.56 501 GLY A CA 1
ATOM 3641 C C . GLY A 1 501 ? -19.207 -9.637 10.487 1.00 95.56 501 GLY A C 1
ATOM 3642 O O . GLY A 1 501 ? -17.989 -9.801 10.408 1.00 95.56 501 GLY A O 1
ATOM 3643 N N . ASN A 1 502 ? -19.813 -8.613 9.895 1.00 97.00 502 ASN A N 1
ATOM 3644 C CA . ASN A 1 502 ? -19.130 -7.472 9.288 1.00 97.00 502 ASN A CA 1
ATO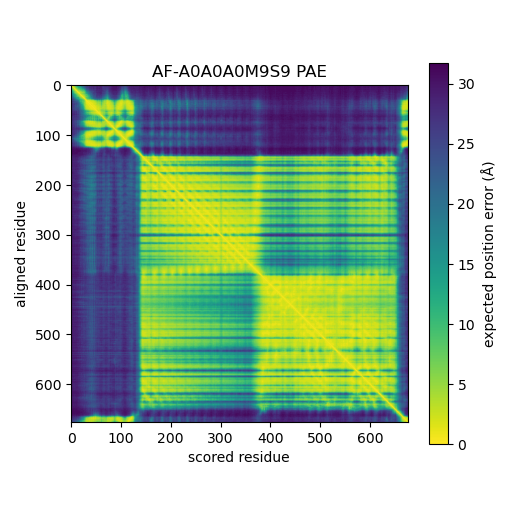M 3645 C C . ASN A 1 502 ? -18.914 -6.360 10.318 1.00 97.00 502 ASN A C 1
ATOM 3647 O O . ASN A 1 502 ? -19.655 -6.255 11.293 1.00 97.00 502 ASN A O 1
ATOM 3651 N N . LEU A 1 503 ? -17.942 -5.487 10.073 1.00 97.50 503 LEU A N 1
ATOM 3652 C CA . LEU A 1 503 ? -17.696 -4.307 10.891 1.00 97.50 503 LEU A CA 1
ATOM 3653 C C . LEU A 1 503 ? -17.785 -3.053 10.032 1.00 97.50 503 LEU A C 1
ATOM 3655 O O . LEU A 1 503 ? -17.180 -2.969 8.970 1.00 97.50 503 LEU A O 1
ATOM 3659 N N . ASN A 1 504 ? -18.501 -2.041 10.496 1.00 95.69 504 ASN A N 1
ATOM 3660 C CA . ASN A 1 504 ? -18.448 -0.731 9.877 1.00 95.69 504 ASN A CA 1
ATOM 3661 C C . ASN A 1 504 ? -18.300 0.372 10.913 1.00 95.69 504 ASN A C 1
ATOM 3663 O O . ASN A 1 504 ? -18.592 0.207 12.098 1.00 95.69 504 ASN A O 1
ATOM 3667 N N . THR A 1 505 ? -17.848 1.526 10.451 1.00 94.00 505 THR A N 1
ATOM 3668 C CA . THR A 1 505 ? -17.724 2.694 11.306 1.00 94.00 505 THR A CA 1
ATOM 3669 C C . THR A 1 505 ? -18.574 3.857 10.819 1.00 94.00 505 THR A C 1
ATOM 3671 O O . THR A 1 505 ? -18.977 3.933 9.655 1.00 94.00 505 THR A O 1
ATOM 3674 N N . SER A 1 506 ? -18.913 4.763 11.734 1.00 88.94 506 SER A N 1
ATOM 3675 C CA . SER A 1 506 ? -19.782 5.903 11.442 1.00 88.94 506 SER A CA 1
ATOM 3676 C C . SER A 1 506 ? -19.446 7.122 12.298 1.00 88.94 506 SER A C 1
ATOM 3678 O O . SER A 1 506 ? -18.815 7.013 13.346 1.00 88.94 506 SER A O 1
ATOM 3680 N N . GLY A 1 507 ? -19.858 8.305 11.834 1.00 85.38 507 GLY A N 1
ATOM 3681 C CA . GLY A 1 507 ? -19.623 9.559 12.550 1.00 85.38 507 GLY A CA 1
ATOM 3682 C C . GLY A 1 507 ? -18.143 9.951 12.652 1.00 85.38 507 GLY A C 1
ATOM 3683 O O . GLY A 1 507 ? -17.324 9.592 11.803 1.00 85.38 507 GLY A O 1
ATOM 3684 N N . SER A 1 508 ? -17.808 10.728 13.681 1.00 84.62 508 SER A N 1
ATOM 3685 C CA . SER A 1 508 ? -16.432 11.085 14.034 1.00 84.62 508 SER A CA 1
ATOM 3686 C C . SER A 1 508 ? -15.970 10.186 15.168 1.00 84.62 508 SER A C 1
ATOM 3688 O O . SER A 1 508 ? -16.416 10.345 16.307 1.00 84.62 508 SER A O 1
ATOM 3690 N N . HIS A 1 509 ? -15.059 9.266 14.876 1.00 87.00 509 HIS A N 1
ATOM 3691 C CA . HIS A 1 509 ? -14.637 8.278 15.858 1.00 87.00 509 HIS A CA 1
ATOM 3692 C C . HIS A 1 509 ? -13.157 7.948 15.754 1.00 87.00 509 HIS A C 1
ATOM 3694 O O . HIS A 1 509 ? -12.528 8.051 14.698 1.00 87.00 509 HIS A O 1
ATOM 3700 N N . ARG A 1 510 ? -12.615 7.526 16.893 1.00 92.81 510 ARG A N 1
ATOM 3701 C CA . ARG A 1 510 ? -11.248 7.052 17.024 1.00 92.81 510 ARG A CA 1
ATOM 3702 C C . ARG A 1 510 ? -11.225 5.766 17.838 1.00 92.81 510 ARG A C 1
ATOM 3704 O O . ARG A 1 510 ? -11.706 5.755 18.964 1.00 92.81 510 ARG A O 1
ATOM 3711 N N . THR A 1 511 ? -10.611 4.724 17.310 1.00 94.94 511 THR A N 1
ATOM 3712 C CA . THR A 1 511 ? -10.336 3.497 18.061 1.00 94.94 511 THR A CA 1
ATOM 3713 C C . THR A 1 511 ? -8.837 3.364 18.221 1.00 94.94 511 THR A C 1
ATOM 3715 O O . THR A 1 511 ? -8.100 3.518 17.252 1.00 94.94 511 THR A O 1
ATOM 3718 N N . VAL A 1 512 ? -8.394 3.113 19.446 1.00 94.31 512 VAL A N 1
ATOM 3719 C CA . VAL A 1 512 ? -6.996 2.908 19.810 1.00 94.31 512 VAL A CA 1
ATOM 3720 C C . VAL A 1 512 ? -6.884 1.528 20.433 1.00 94.31 512 VAL A C 1
ATOM 3722 O O . VAL A 1 512 ? -7.490 1.267 21.469 1.00 94.31 512 VAL A O 1
ATOM 3725 N N . SER A 1 513 ? -6.130 0.638 19.804 1.00 94.25 513 SER A N 1
ATOM 3726 C CA . SER A 1 513 ? -5.867 -0.685 20.357 1.00 94.25 513 SER A CA 1
ATOM 3727 C C . SER A 1 513 ? -5.118 -0.566 21.699 1.00 94.25 513 SER A C 1
ATOM 3729 O O . SER A 1 513 ? -4.332 0.375 21.881 1.00 94.25 513 SER A O 1
ATOM 3731 N N . PRO A 1 514 ? -5.364 -1.465 22.667 1.00 94.44 514 PRO A N 1
ATOM 3732 C CA . PRO A 1 514 ? -4.771 -1.384 24.001 1.00 94.44 514 PRO A CA 1
ATOM 3733 C C . PRO A 1 514 ? -3.242 -1.244 24.031 1.00 94.44 514 PRO A C 1
ATOM 3735 O O . PRO A 1 514 ? -2.723 -0.437 24.803 1.00 94.44 514 PRO A O 1
ATOM 3738 N N . ASN A 1 515 ? -2.525 -1.980 23.182 1.00 89.50 515 ASN A N 1
ATOM 3739 C CA . ASN A 1 515 ? -1.065 -1.933 23.117 1.00 89.50 515 ASN A CA 1
ATOM 3740 C C . ASN A 1 515 ? -0.589 -0.650 22.436 1.00 89.50 515 ASN A C 1
ATOM 3742 O O . ASN A 1 515 ? 0.323 -0.019 22.943 1.00 89.50 515 ASN A O 1
ATOM 3746 N N . TYR A 1 516 ? -1.260 -0.175 21.376 1.00 89.75 516 TYR A N 1
ATOM 3747 C CA . TYR A 1 516 ? -0.942 1.130 20.771 1.00 89.75 516 TYR A CA 1
ATOM 3748 C C . TYR A 1 516 ? -1.104 2.281 21.770 1.00 89.75 516 TYR A C 1
ATOM 3750 O O . TYR A 1 516 ? -0.329 3.239 21.765 1.00 89.75 516 TYR A O 1
ATOM 3758 N N . ALA A 1 517 ? -2.119 2.201 22.633 1.00 90.50 517 ALA A N 1
ATOM 3759 C CA . ALA A 1 517 ? -2.385 3.202 23.657 1.00 90.50 517 ALA A CA 1
ATOM 3760 C C . ALA A 1 517 ? -1.343 3.211 24.796 1.00 90.50 517 ALA A C 1
ATOM 3762 O O . ALA A 1 517 ? -1.173 4.245 25.456 1.00 90.50 517 ALA A O 1
ATOM 3763 N N . GLY A 1 518 ? -0.683 2.073 25.025 1.00 90.19 518 GLY A N 1
ATOM 3764 C CA . GLY A 1 518 ? 0.315 1.845 26.064 1.00 90.19 518 GLY A CA 1
ATOM 3765 C C . GLY A 1 518 ? -0.243 1.742 27.484 1.00 90.19 518 GLY A C 1
ATOM 3766 O O . GLY A 1 518 ? -1.402 2.070 27.771 1.00 90.19 518 GLY A O 1
ATOM 3767 N N . TYR A 1 519 ? 0.625 1.326 28.408 1.00 91.31 519 TYR A N 1
ATOM 3768 C CA . TYR A 1 519 ? 0.258 0.993 29.789 1.00 91.31 519 TYR A CA 1
ATOM 3769 C C . TYR A 1 519 ? -0.483 2.111 30.543 1.00 91.31 519 TYR A C 1
ATOM 3771 O O . TYR A 1 519 ? -1.495 1.866 31.202 1.00 91.31 519 TYR A O 1
ATOM 3779 N N . ALA A 1 520 ? -0.024 3.364 30.448 1.00 91.38 520 ALA A N 1
ATOM 3780 C CA . ALA A 1 520 ? -0.649 4.474 31.175 1.00 91.38 520 ALA A CA 1
ATOM 3781 C C . ALA A 1 520 ? -2.110 4.691 30.747 1.00 91.38 520 ALA A C 1
ATOM 3783 O O . ALA A 1 520 ? -2.995 4.876 31.588 1.00 91.38 520 ALA A O 1
ATOM 3784 N N . THR A 1 521 ? -2.365 4.640 29.440 1.00 92.38 521 THR A N 1
ATOM 3785 C CA . THR A 1 521 ? -3.707 4.794 28.885 1.00 92.38 521 THR A CA 1
ATOM 3786 C C . THR A 1 521 ? -4.544 3.568 29.219 1.00 92.38 521 THR A C 1
ATOM 3788 O O . THR A 1 521 ? -5.622 3.719 29.781 1.00 92.38 521 THR A O 1
ATOM 3791 N N . THR A 1 522 ? -4.051 2.364 28.929 1.00 93.50 522 THR A N 1
ATOM 3792 C CA . THR A 1 522 ? -4.834 1.127 29.037 1.00 93.50 522 THR A CA 1
ATOM 3793 C C . THR A 1 522 ? -5.070 0.688 30.480 1.00 93.50 522 THR A C 1
ATOM 3795 O O . THR A 1 522 ? -6.204 0.402 30.857 1.00 93.50 522 THR A O 1
ATOM 3798 N N . CYS A 1 523 ? -4.020 0.678 31.301 1.00 93.44 523 CYS A N 1
ATOM 3799 C CA . CYS A 1 523 ? -4.023 0.042 32.618 1.00 93.44 523 CYS A CA 1
ATOM 3800 C C . CYS A 1 523 ? -4.237 1.018 33.780 1.00 93.44 523 CYS A C 1
ATOM 3802 O O . CYS A 1 523 ? -4.687 0.615 34.848 1.00 93.44 523 CYS A O 1
ATOM 3804 N N . ARG A 1 524 ? -3.934 2.311 33.590 1.00 90.62 524 ARG A N 1
ATOM 3805 C CA . ARG A 1 524 ? -4.157 3.377 34.599 1.00 90.62 524 ARG A CA 1
ATOM 3806 C C . ARG A 1 524 ? -5.250 4.363 34.220 1.00 90.62 524 ARG A C 1
ATOM 3808 O O . ARG A 1 524 ? -5.420 5.413 34.834 1.00 90.62 524 ARG A O 1
ATOM 3815 N N . ASN A 1 525 ? -5.977 4.019 33.176 1.00 88.75 525 ASN A N 1
ATOM 3816 C CA . ASN A 1 525 ? -7.055 4.790 32.622 1.00 88.75 525 ASN A CA 1
ATOM 3817 C C . ASN A 1 525 ? -6.725 6.235 32.173 1.00 88.75 525 ASN A C 1
ATOM 3819 O O . ASN A 1 525 ? -7.645 7.044 32.035 1.00 88.75 525 ASN A O 1
ATOM 3823 N N . ALA A 1 526 ? -5.460 6.575 31.887 1.00 89.88 526 ALA A N 1
ATOM 3824 C CA . ALA A 1 526 ? -5.061 7.928 31.472 1.00 89.88 526 ALA A CA 1
ATOM 3825 C C . ALA A 1 526 ? -5.701 8.363 30.138 1.00 89.88 526 ALA A C 1
ATOM 3827 O O . ALA A 1 526 ? -6.166 7.536 29.362 1.00 89.88 526 ALA A O 1
ATOM 3828 N N . ALA A 1 527 ? -5.740 9.663 29.840 1.00 88.25 527 ALA A N 1
ATOM 3829 C CA . ALA A 1 527 ? -6.301 10.153 28.579 1.00 88.25 527 ALA A CA 1
ATOM 3830 C C . ALA A 1 527 ? -5.464 9.683 27.365 1.00 88.25 527 ALA A C 1
ATOM 3832 O O . ALA A 1 527 ? -4.240 9.832 27.397 1.00 88.25 527 ALA A O 1
ATOM 3833 N N . PRO A 1 528 ? -6.080 9.179 26.276 1.00 85.75 528 PRO A N 1
ATOM 3834 C CA . PRO A 1 528 ? -5.337 8.801 25.075 1.00 85.75 528 PRO A CA 1
ATOM 3835 C C . PRO A 1 528 ? -4.626 10.003 24.442 1.00 85.75 528 PRO A C 1
ATOM 3837 O O . PRO A 1 528 ? -5.188 11.103 24.356 1.00 85.75 528 PRO A O 1
ATOM 3840 N N . ALA A 1 529 ? -3.408 9.787 23.942 1.00 82.19 529 ALA A N 1
ATOM 3841 C CA . ALA A 1 529 ? -2.588 10.834 23.338 1.00 82.19 529 ALA A CA 1
ATOM 3842 C C . ALA A 1 529 ? -3.312 11.548 22.183 1.00 82.19 529 ALA A C 1
ATOM 3844 O O . ALA A 1 529 ? -3.941 10.917 21.333 1.00 82.19 529 ALA A O 1
ATOM 3845 N N . GLY A 1 530 ? -3.221 12.880 22.135 1.00 79.50 530 GLY A N 1
ATOM 3846 C CA . GLY A 1 530 ? -3.873 13.691 21.099 1.00 79.50 530 GLY A CA 1
ATOM 3847 C C . GLY A 1 530 ? -5.395 13.804 21.244 1.00 79.50 530 GLY A C 1
ATOM 3848 O O . GLY A 1 530 ? -6.063 14.232 20.305 1.00 79.50 530 GLY A O 1
ATOM 3849 N N . THR A 1 531 ? -5.958 13.427 22.395 1.00 80.62 531 THR A N 1
ATOM 3850 C CA . THR A 1 531 ? -7.379 13.627 22.707 1.00 80.62 531 THR A CA 1
ATOM 3851 C C . THR A 1 531 ? -7.561 14.660 23.814 1.00 80.62 531 THR A C 1
ATOM 3853 O O . THR A 1 531 ? -6.656 14.926 24.601 1.00 80.62 531 THR A O 1
ATOM 3856 N N . ARG A 1 532 ? -8.759 15.247 23.880 1.00 77.06 532 ARG A N 1
ATOM 3857 C CA . ARG A 1 532 ? -9.211 16.067 25.019 1.00 77.06 532 ARG A CA 1
ATOM 3858 C C . ARG A 1 532 ? -10.119 15.276 25.966 1.00 77.06 532 ARG A C 1
ATOM 3860 O O . ARG A 1 532 ? -10.849 15.871 26.752 1.00 77.06 532 ARG A O 1
ATOM 3867 N N . MET A 1 533 ? -10.135 13.950 25.833 1.00 75.62 533 MET A N 1
ATOM 3868 C CA . MET A 1 533 ? -10.997 13.086 26.628 1.00 75.62 533 MET A CA 1
ATOM 3869 C C . MET A 1 533 ? -10.507 13.076 28.077 1.00 75.62 533 MET A C 1
ATOM 3871 O O . MET A 1 533 ? -9.341 12.795 28.338 1.00 75.62 533 MET A O 1
ATOM 3875 N N . GLY A 1 534 ? -11.393 13.407 29.016 1.00 70.81 534 GLY A N 1
ATOM 3876 C CA . GLY A 1 534 ? -11.130 13.234 30.444 1.00 70.81 534 GLY A CA 1
ATOM 3877 C C . GLY A 1 534 ? -11.277 11.773 30.872 1.00 70.81 534 GLY A C 1
ATOM 3878 O O . GLY A 1 534 ? -11.891 10.972 30.171 1.00 70.81 534 GLY A O 1
ATOM 3879 N N . VAL A 1 535 ? -10.750 11.427 32.045 1.00 76.69 535 VAL A N 1
ATOM 3880 C CA . VAL A 1 535 ? -10.950 10.099 32.642 1.00 76.69 535 VAL A CA 1
ATOM 3881 C C . VAL A 1 535 ? -12.375 10.013 33.189 1.00 76.69 535 VAL A C 1
ATOM 3883 O O . VAL A 1 535 ? -12.751 10.800 34.059 1.00 76.69 535 VAL A O 1
ATOM 3886 N N . TYR A 1 536 ? -13.182 9.075 32.688 1.00 88.19 536 TYR A N 1
ATOM 3887 C CA . TYR A 1 536 ? -14.512 8.828 33.243 1.00 88.19 536 TYR A CA 1
ATOM 3888 C C . TYR A 1 536 ? -14.383 8.108 34.587 1.00 88.19 536 TYR A C 1
ATOM 3890 O O . TYR A 1 536 ? -13.780 7.040 34.671 1.00 88.19 536 TYR A O 1
ATOM 3898 N N . SER A 1 537 ? -14.945 8.689 35.649 1.00 89.69 537 SER A N 1
ATOM 3899 C CA . SER A 1 537 ? -14.758 8.206 37.024 1.00 89.69 537 SER A CA 1
ATOM 3900 C C . SER A 1 537 ? -15.238 6.769 37.233 1.00 89.69 537 SER A C 1
ATOM 3902 O O . SER A 1 537 ? -14.623 6.032 37.996 1.00 89.69 537 SER A O 1
ATOM 3904 N N . HIS A 1 538 ? -16.285 6.342 36.523 1.00 91.81 538 HIS A N 1
ATOM 3905 C CA . HIS A 1 538 ? -16.795 4.972 36.604 1.00 91.81 538 HIS A CA 1
ATOM 3906 C C . HIS A 1 538 ? -15.857 3.923 35.999 1.00 91.81 538 HIS A C 1
ATOM 3908 O O . HIS A 1 538 ? -16.036 2.740 36.267 1.00 91.81 538 HIS A O 1
ATOM 3914 N N . PHE A 1 539 ? -14.862 4.332 35.208 1.00 92.62 539 PHE A N 1
ATOM 3915 C CA . PHE A 1 539 ? -13.868 3.420 34.645 1.00 92.62 539 PHE A CA 1
ATOM 3916 C C . PHE A 1 539 ? -12.595 3.343 35.483 1.00 92.62 539 PHE A C 1
ATOM 3918 O O . PHE A 1 539 ? -11.756 2.508 35.183 1.00 92.62 539 PHE A O 1
ATOM 3925 N N . ALA A 1 540 ? -12.437 4.166 36.529 1.00 88.56 540 ALA A N 1
ATOM 3926 C CA . ALA A 1 540 ? -11.176 4.301 37.263 1.00 88.56 540 ALA A CA 1
ATOM 3927 C C . ALA A 1 540 ? -10.622 2.966 37.793 1.00 88.56 540 ALA A C 1
ATOM 3929 O O . ALA A 1 540 ? -9.415 2.745 37.731 1.00 88.56 540 ALA A O 1
ATOM 3930 N N . GLU A 1 541 ? -11.502 2.078 38.259 1.00 90.69 541 GLU A N 1
ATOM 3931 C CA . GLU A 1 541 ? -11.147 0.760 38.804 1.00 90.69 541 GLU A CA 1
ATOM 3932 C C . GLU A 1 541 ? -11.212 -0.369 37.761 1.00 90.69 541 GLU A C 1
ATOM 3934 O O . GLU A 1 541 ? -10.849 -1.501 38.068 1.00 90.69 541 GLU A O 1
ATOM 3939 N N . LEU A 1 542 ? -11.668 -0.073 36.538 1.00 94.94 542 LEU A N 1
ATOM 3940 C CA . LEU A 1 542 ? -11.856 -1.060 35.480 1.00 94.94 542 LEU A CA 1
ATOM 3941 C C . LEU A 1 542 ? -10.569 -1.221 34.677 1.00 94.94 542 LEU A C 1
ATOM 3943 O O . LEU A 1 542 ? -10.170 -0.307 33.949 1.00 94.94 542 LEU A O 1
ATOM 3947 N N . VAL A 1 543 ? -9.926 -2.382 34.813 1.00 95.12 543 VAL A N 1
ATOM 3948 C CA . VAL A 1 543 ? -8.634 -2.672 34.174 1.00 95.12 543 VAL A CA 1
ATOM 3949 C C . VAL A 1 543 ? -8.644 -4.064 33.531 1.00 95.12 543 VAL A C 1
ATOM 3951 O O . VAL A 1 543 ? -8.951 -5.030 34.232 1.00 95.12 543 VAL A O 1
ATOM 3954 N N . PRO A 1 544 ? -8.300 -4.204 32.235 1.00 96.25 544 PRO A N 1
ATOM 3955 C CA . PRO A 1 544 ? -8.212 -5.507 31.572 1.00 96.25 544 PRO A CA 1
ATOM 3956 C C . PRO A 1 544 ? -6.955 -6.263 32.034 1.00 96.25 544 PRO A C 1
ATOM 3958 O O . PRO A 1 544 ? -5.845 -6.015 31.565 1.00 96.25 544 PRO A O 1
ATOM 3961 N N . ALA A 1 545 ? -7.118 -7.185 32.979 1.00 92.75 545 ALA A N 1
ATOM 3962 C CA . ALA A 1 545 ? -6.024 -7.850 33.688 1.00 92.75 545 ALA A CA 1
ATOM 3963 C C . ALA A 1 545 ? -5.176 -8.783 32.804 1.00 92.75 545 ALA A C 1
ATOM 3965 O O . ALA A 1 545 ? -4.025 -9.047 33.125 1.00 92.75 545 ALA A O 1
ATOM 3966 N N . ASN A 1 546 ? -5.709 -9.261 31.679 1.00 91.56 546 ASN A N 1
ATOM 3967 C CA . ASN A 1 546 ? -4.958 -10.043 30.689 1.00 91.56 546 ASN A CA 1
ATOM 3968 C C . ASN A 1 546 ? -4.032 -9.205 29.799 1.00 91.56 546 ASN A C 1
ATOM 3970 O O . ASN A 1 546 ? -3.120 -9.752 29.188 1.00 91.56 546 ASN A O 1
ATOM 3974 N N . LEU A 1 547 ? -4.253 -7.892 29.722 1.00 93.06 547 LEU A N 1
ATOM 3975 C CA . LEU A 1 547 ? -3.423 -6.972 28.937 1.00 93.06 547 LEU A CA 1
ATOM 3976 C C . LEU A 1 547 ? -2.429 -6.192 29.808 1.00 93.06 547 LEU A C 1
ATOM 3978 O O . LEU A 1 547 ? -1.509 -5.559 29.294 1.00 93.06 547 LEU A O 1
ATOM 3982 N N . CYS A 1 548 ? -2.628 -6.218 31.126 1.00 93.62 548 CYS A N 1
ATOM 3983 C CA . CYS A 1 548 ? -1.956 -5.345 32.076 1.00 93.62 548 CYS A CA 1
ATOM 3984 C C . CYS A 1 548 ? -1.211 -6.141 33.143 1.00 93.62 548 CYS A C 1
ATOM 3986 O O . CYS A 1 548 ? -1.831 -6.805 33.972 1.00 93.62 548 CYS A O 1
ATOM 3988 N N . ASN A 1 549 ? 0.107 -5.968 33.206 1.00 90.44 549 ASN A N 1
ATOM 3989 C CA . ASN A 1 549 ? 0.892 -6.381 34.357 1.00 90.44 549 ASN A CA 1
ATOM 3990 C C . ASN A 1 549 ? 0.984 -5.207 35.345 1.00 90.44 549 ASN A C 1
ATOM 3992 O O . ASN A 1 549 ? 1.730 -4.243 35.159 1.00 90.44 549 ASN A O 1
ATOM 3996 N N . ILE A 1 550 ? 0.150 -5.250 36.385 1.00 88.62 550 ILE A N 1
ATOM 3997 C CA . ILE A 1 550 ? 0.051 -4.160 37.363 1.00 88.62 550 ILE A CA 1
ATOM 3998 C C . ILE A 1 550 ? 1.253 -4.118 38.304 1.00 88.62 550 ILE A C 1
ATOM 4000 O O . ILE A 1 550 ? 1.646 -3.025 38.708 1.00 88.62 550 ILE A O 1
ATOM 4004 N N . GLU A 1 551 ? 1.837 -5.274 38.618 1.00 88.31 551 GLU A N 1
ATOM 4005 C CA . GLU A 1 551 ? 2.995 -5.377 39.509 1.00 88.31 551 GLU A CA 1
ATOM 4006 C C . GLU A 1 551 ? 4.233 -4.738 38.871 1.00 88.31 551 GLU A C 1
ATOM 4008 O O . GLU A 1 551 ? 4.883 -3.903 39.500 1.00 88.31 551 GLU A O 1
ATOM 4013 N N . ASP A 1 552 ? 4.485 -5.047 37.596 1.00 86.31 552 ASP A N 1
ATOM 4014 C CA . ASP A 1 552 ? 5.660 -4.555 36.867 1.00 86.31 552 ASP A CA 1
ATOM 4015 C C . ASP A 1 552 ? 5.443 -3.184 36.210 1.00 86.31 552 ASP A C 1
ATOM 4017 O O . ASP A 1 552 ? 6.397 -2.510 35.821 1.00 86.31 552 ASP A O 1
ATOM 4021 N N . GLY A 1 553 ? 4.193 -2.728 36.103 1.00 87.81 553 GLY A N 1
ATOM 4022 C CA . GLY A 1 553 ? 3.890 -1.438 35.490 1.00 87.81 553 GLY A CA 1
ATOM 4023 C C . GLY A 1 553 ? 3.970 -1.442 33.960 1.00 87.81 553 GLY A C 1
ATOM 4024 O O . GLY A 1 553 ? 4.268 -0.398 33.379 1.00 87.81 553 GLY A O 1
ATOM 4025 N N . THR A 1 554 ? 3.731 -2.592 33.324 1.00 88.44 554 THR A N 1
ATOM 4026 C CA . THR A 1 554 ? 3.931 -2.831 31.884 1.00 88.44 554 THR A CA 1
ATOM 4027 C C . THR A 1 554 ? 2.712 -3.477 31.217 1.00 88.44 554 THR A C 1
ATOM 4029 O O . THR A 1 554 ? 1.828 -4.037 31.876 1.00 88.44 554 THR A O 1
ATOM 4032 N N . MET A 1 555 ? 2.631 -3.377 29.886 1.00 87.94 555 MET A N 1
ATOM 4033 C CA . MET A 1 555 ? 1.696 -4.189 29.097 1.00 87.94 555 MET A CA 1
ATOM 4034 C C . MET A 1 555 ? 2.183 -5.646 29.056 1.00 87.94 555 MET A C 1
ATOM 4036 O O . MET A 1 555 ? 3.386 -5.896 29.082 1.00 87.94 555 MET A O 1
ATOM 4040 N N . THR A 1 556 ? 1.272 -6.617 28.957 1.00 84.00 556 THR A N 1
ATOM 4041 C CA . THR A 1 556 ? 1.647 -8.041 28.809 1.00 84.00 556 THR A CA 1
ATOM 4042 C C . THR A 1 556 ? 2.196 -8.377 27.419 1.00 84.00 556 THR A C 1
ATOM 4044 O O . THR A 1 556 ? 2.836 -9.410 27.252 1.00 84.00 556 THR A O 1
ATOM 4047 N N . GLY A 1 557 ? 1.951 -7.517 26.423 1.00 72.94 557 GLY A N 1
ATOM 4048 C CA . GLY A 1 557 ? 2.351 -7.739 25.030 1.00 72.94 557 GLY A CA 1
ATOM 4049 C C . GLY A 1 557 ? 1.440 -8.702 24.262 1.00 72.94 557 GLY A C 1
ATOM 4050 O O . GLY A 1 557 ? 1.779 -9.101 23.152 1.00 72.94 557 GLY A O 1
ATOM 4051 N N . GLU A 1 558 ? 0.279 -9.066 24.820 1.00 81.31 558 GLU A N 1
ATOM 4052 C CA . GLU A 1 558 ? -0.691 -9.950 24.164 1.00 81.31 558 GLU A CA 1
ATOM 4053 C C . GLU A 1 558 ? -1.067 -9.433 22.757 1.00 81.31 558 GLU A C 1
ATOM 4055 O O . GLU A 1 558 ? -1.562 -8.303 22.646 1.00 81.31 558 GLU A O 1
ATOM 4060 N N . PRO A 1 559 ? -0.899 -10.228 21.676 1.00 81.12 559 PRO A N 1
ATOM 4061 C CA . PRO A 1 559 ? -1.110 -9.762 20.299 1.00 81.12 559 PRO A CA 1
ATOM 4062 C C . PRO A 1 559 ? -2.525 -9.244 20.011 1.00 81.12 559 PRO A C 1
ATOM 4064 O O . PRO A 1 559 ? -2.713 -8.360 19.176 1.00 81.12 559 PRO A O 1
ATOM 4067 N N . LEU A 1 560 ? -3.537 -9.745 20.729 1.00 85.62 560 LEU A N 1
ATOM 4068 C CA . LEU A 1 560 ? -4.915 -9.237 20.667 1.00 85.62 560 LEU A CA 1
ATOM 4069 C C . LEU A 1 560 ? -5.008 -7.742 21.012 1.00 85.62 560 LEU A C 1
ATOM 4071 O O . LEU A 1 560 ? -5.853 -7.030 20.466 1.00 85.62 560 LEU A O 1
ATOM 4075 N N . GLY A 1 561 ? -4.122 -7.255 21.883 1.00 89.06 561 GLY A N 1
ATOM 4076 C CA . GLY A 1 561 ? -4.021 -5.849 22.255 1.00 89.06 561 GLY A CA 1
ATOM 4077 C C . GLY A 1 561 ? -3.472 -4.947 21.146 1.00 89.06 561 GLY A C 1
ATOM 4078 O O . GLY A 1 561 ? -3.625 -3.735 21.251 1.00 89.06 561 GLY A O 1
ATOM 4079 N N . ASN A 1 562 ? -2.882 -5.494 20.073 1.00 87.88 562 ASN A N 1
ATOM 4080 C CA . ASN A 1 562 ? -2.400 -4.717 18.920 1.00 87.88 562 ASN A CA 1
ATOM 4081 C C . ASN A 1 562 ? -3.512 -4.393 17.911 1.00 87.88 562 ASN A C 1
ATOM 4083 O O . ASN A 1 562 ? -3.296 -3.623 16.977 1.00 87.88 562 ASN A O 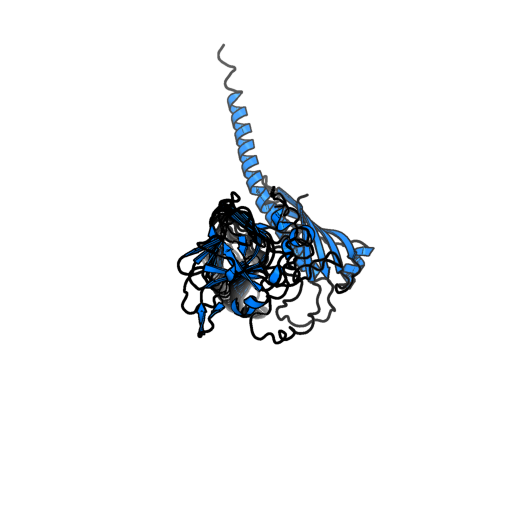1
ATOM 4087 N N . ILE A 1 563 ? -4.694 -4.993 18.051 1.00 90.88 563 ILE A N 1
ATOM 4088 C CA . ILE A 1 563 ? -5.760 -4.930 17.049 1.00 90.88 563 ILE A CA 1
ATOM 4089 C C . ILE A 1 563 ? -6.752 -3.827 17.406 1.00 90.88 563 ILE A C 1
ATOM 4091 O O . ILE A 1 563 ? -7.272 -3.786 18.514 1.00 90.88 563 ILE A O 1
ATOM 4095 N N . ALA A 1 564 ? -7.057 -2.946 16.455 1.00 94.62 564 ALA A N 1
ATOM 4096 C CA . ALA A 1 564 ? -8.177 -2.016 16.579 1.00 94.62 564 ALA A CA 1
ATOM 4097 C C . ALA A 1 564 ? -9.486 -2.693 16.140 1.00 94.62 564 ALA A C 1
ATOM 4099 O O . ALA A 1 564 ? -10.480 -2.664 16.867 1.00 94.62 564 ALA A O 1
ATOM 4100 N N . TYR A 1 565 ? -9.467 -3.341 14.969 1.00 96.31 565 TYR A N 1
ATOM 4101 C CA . TYR A 1 565 ? -10.637 -3.979 14.366 1.00 96.31 565 TYR A CA 1
ATOM 4102 C C . TYR A 1 565 ? -10.297 -5.344 13.777 1.00 96.31 565 TYR A C 1
ATOM 4104 O O . TYR A 1 565 ? -9.342 -5.468 13.006 1.00 96.31 565 TYR A O 1
ATOM 4112 N N . LEU A 1 566 ? -11.129 -6.341 14.072 1.00 95.69 566 LEU A N 1
ATOM 4113 C CA . LEU A 1 566 ? -11.091 -7.643 13.419 1.00 95.69 566 LEU A CA 1
ATOM 4114 C C . LEU A 1 566 ? -12.510 -8.168 13.183 1.00 95.69 566 LEU A C 1
ATOM 4116 O O . LEU A 1 566 ? -13.352 -8.123 14.082 1.00 95.69 566 LEU A O 1
ATOM 4120 N N . ALA A 1 567 ? -12.777 -8.654 11.970 1.00 96.44 567 ALA A N 1
ATOM 4121 C CA . ALA A 1 567 ? -14.113 -9.093 11.574 1.00 96.44 567 ALA A CA 1
ATOM 4122 C C . ALA A 1 567 ? -14.103 -10.386 10.751 1.00 96.44 567 ALA A C 1
ATOM 4124 O O . ALA A 1 567 ? -13.236 -10.580 9.893 1.00 96.44 567 ALA A O 1
ATOM 4125 N N . GLY A 1 568 ? -15.143 -11.199 10.945 1.00 92.44 568 GLY A N 1
ATOM 4126 C CA . GLY A 1 568 ? -15.443 -12.410 10.182 1.00 92.44 568 GLY A CA 1
ATOM 4127 C C . GLY A 1 568 ? -14.776 -13.682 10.701 1.00 92.44 568 GLY A C 1
ATOM 4128 O O . GLY A 1 568 ? -13.671 -13.671 11.241 1.00 92.44 568 GLY A O 1
ATOM 4129 N N . GLY A 1 569 ? -15.445 -14.814 10.525 1.00 89.44 569 GLY A N 1
ATOM 4130 C CA . GLY A 1 569 ? -14.920 -16.088 11.003 1.00 89.44 569 GLY A CA 1
ATOM 4131 C C . GLY A 1 569 ? -15.642 -17.301 10.451 1.00 89.44 569 GLY A C 1
ATOM 4132 O O . GLY A 1 569 ? -16.598 -17.192 9.676 1.00 89.44 569 GLY A O 1
ATOM 4133 N N . LEU A 1 570 ? -15.160 -18.479 10.840 1.00 86.75 570 LEU A N 1
ATOM 4134 C CA . LEU A 1 570 ? -15.770 -19.744 10.459 1.00 86.75 570 LEU A CA 1
ATOM 4135 C C . LEU A 1 570 ? -16.900 -20.053 11.439 1.00 86.75 570 LEU A C 1
ATOM 4137 O O . LEU A 1 570 ? -16.658 -20.440 12.581 1.00 86.75 570 LEU A O 1
ATOM 4141 N N . ALA A 1 571 ? -18.145 -19.884 10.994 1.00 79.94 571 ALA A N 1
ATOM 4142 C CA . ALA A 1 571 ? -19.289 -20.120 11.862 1.00 79.94 571 ALA A CA 1
ATOM 4143 C C . ALA A 1 571 ? -19.299 -21.577 12.377 1.00 79.94 571 ALA A C 1
ATOM 4145 O O . ALA A 1 571 ? -18.970 -22.491 11.614 1.00 79.94 571 ALA A O 1
ATOM 4146 N N . PRO A 1 572 ? -19.760 -21.837 13.617 1.00 70.38 572 PRO A N 1
ATOM 4147 C CA . PRO A 1 572 ? -19.828 -23.186 14.195 1.00 70.38 572 PRO A CA 1
ATOM 4148 C C . PRO A 1 572 ? -20.631 -24.226 13.382 1.00 70.38 572 PRO A C 1
ATOM 4150 O O . PRO A 1 572 ? -20.529 -25.420 13.648 1.00 70.38 572 PRO A O 1
ATOM 4153 N N . GLY A 1 573 ? -21.425 -23.796 12.391 1.00 65.62 573 GLY A N 1
ATOM 4154 C CA . GLY A 1 573 ? -22.169 -24.653 11.452 1.00 65.62 573 GLY A CA 1
ATOM 4155 C C . GLY A 1 573 ? -21.486 -24.900 10.096 1.00 65.62 573 GLY A C 1
ATOM 4156 O O . GLY A 1 573 ? -22.073 -25.565 9.245 1.00 65.62 573 GLY A O 1
ATOM 4157 N N . GLY A 1 574 ? -20.270 -24.382 9.892 1.00 72.56 574 GLY A N 1
ATOM 4158 C CA . GLY A 1 574 ? -19.522 -24.440 8.636 1.00 72.56 574 GLY A CA 1
ATOM 4159 C C . GLY A 1 574 ? -19.789 -23.245 7.710 1.00 72.56 574 GLY A C 1
ATOM 4160 O O . GLY A 1 574 ? -20.902 -22.733 7.628 1.00 72.56 574 GLY A O 1
ATOM 4161 N N . GLY A 1 575 ? -18.750 -22.813 6.989 1.00 80.44 575 GLY A N 1
ATOM 4162 C CA . GLY A 1 575 ? -18.788 -21.657 6.085 1.00 80.44 575 GLY A CA 1
ATOM 4163 C C . GLY A 1 575 ? -18.288 -20.360 6.729 1.00 80.44 575 GLY A C 1
ATOM 4164 O O . GLY A 1 575 ? -18.511 -20.097 7.909 1.00 80.44 575 GLY A O 1
ATOM 4165 N N . PHE A 1 576 ? -17.566 -19.559 5.944 1.00 87.00 576 PHE A N 1
ATOM 4166 C CA . PHE A 1 576 ? -17.061 -18.260 6.381 1.00 87.00 576 PHE A CA 1
ATOM 4167 C C . PHE A 1 576 ? -18.188 -17.218 6.346 1.00 87.00 576 PHE A C 1
ATOM 4169 O O . PHE A 1 576 ? -18.855 -17.069 5.318 1.00 87.00 576 PHE A O 1
ATOM 4176 N N . VAL A 1 577 ? -18.394 -16.500 7.451 1.00 89.38 577 VAL A N 1
ATOM 4177 C CA . VAL A 1 577 ? -19.447 -15.484 7.603 1.00 89.38 577 VAL A CA 1
ATOM 4178 C C . VAL A 1 577 ? -18.818 -14.123 7.892 1.00 89.38 577 VAL A C 1
ATOM 4180 O O . VAL A 1 577 ? -17.794 -14.030 8.566 1.00 89.38 577 VAL A O 1
ATOM 4183 N N . GLY A 1 578 ? -19.441 -13.064 7.368 1.00 91.19 578 GLY A N 1
ATOM 4184 C CA . GLY A 1 578 ? -19.028 -11.688 7.626 1.00 91.19 578 GLY A CA 1
ATOM 4185 C C . GLY A 1 578 ? -17.686 -11.324 6.990 1.00 91.19 578 GLY A C 1
ATOM 4186 O O . GLY A 1 578 ? -17.395 -11.710 5.853 1.00 91.19 578 GLY A O 1
ATOM 4187 N N . GLY A 1 579 ? -16.882 -10.576 7.745 1.00 92.25 579 GLY A N 1
ATOM 4188 C CA . GLY A 1 579 ? -15.494 -10.260 7.417 1.00 92.25 579 GLY A CA 1
ATOM 4189 C C . GLY A 1 579 ? -15.266 -9.023 6.563 1.00 92.25 579 GLY A C 1
ATOM 4190 O O . GLY A 1 579 ? -14.107 -8.685 6.323 1.00 92.25 579 GLY A O 1
ATOM 4191 N N . ASP A 1 580 ? -16.322 -8.341 6.120 1.00 94.62 580 ASP A N 1
ATOM 4192 C CA . ASP A 1 580 ? -16.171 -7.027 5.500 1.00 94.62 580 ASP A CA 1
ATOM 4193 C C . ASP A 1 580 ? -15.938 -5.973 6.596 1.00 94.62 580 ASP A C 1
ATOM 4195 O O . ASP A 1 580 ? -16.681 -5.925 7.577 1.00 94.62 580 ASP A O 1
ATOM 4199 N N . ILE A 1 581 ? -14.905 -5.142 6.434 1.00 95.25 581 ILE A N 1
ATOM 4200 C CA . ILE A 1 581 ? -14.629 -3.964 7.260 1.00 95.25 581 ILE A CA 1
ATOM 4201 C C . ILE A 1 581 ? -14.794 -2.708 6.403 1.00 95.25 581 ILE A C 1
ATOM 4203 O O . ILE A 1 581 ? -14.025 -2.480 5.471 1.00 95.25 581 ILE A O 1
ATOM 4207 N N . ASP A 1 582 ? -15.771 -1.871 6.741 1.00 93.75 582 ASP A N 1
ATOM 4208 C CA . ASP A 1 582 ? -16.068 -0.611 6.057 1.00 93.75 582 ASP A CA 1
ATOM 4209 C C . ASP A 1 582 ? -15.756 0.591 6.958 1.00 93.75 582 ASP A C 1
ATOM 4211 O O . ASP A 1 582 ? -16.524 0.940 7.859 1.00 93.75 582 ASP A O 1
ATOM 4215 N N . LEU A 1 583 ? -14.633 1.259 6.692 1.00 91.00 583 LEU A N 1
ATOM 4216 C CA . LEU A 1 583 ? -14.191 2.437 7.438 1.00 91.00 583 LEU A CA 1
ATOM 4217 C C . LEU A 1 583 ? -14.610 3.716 6.712 1.00 91.00 583 LEU A C 1
ATOM 4219 O O . LEU A 1 583 ? -13.953 4.165 5.767 1.00 91.00 583 LEU A O 1
ATOM 4223 N N . GLY A 1 584 ? -15.732 4.289 7.139 1.00 81.31 584 GLY A N 1
ATOM 4224 C CA . GLY A 1 584 ? -16.317 5.492 6.545 1.00 81.31 584 GLY A CA 1
ATOM 4225 C C . GLY A 1 584 ? -16.146 6.757 7.393 1.00 81.31 584 GLY A C 1
ATOM 4226 O O . GLY A 1 584 ? -15.624 6.731 8.505 1.00 81.31 584 GLY A O 1
ATOM 4227 N N . ALA A 1 585 ? -16.666 7.882 6.887 1.00 76.06 585 ALA A N 1
ATOM 4228 C CA . ALA A 1 585 ? -16.750 9.162 7.605 1.00 76.06 585 ALA A CA 1
ATOM 4229 C C . ALA A 1 585 ? -15.382 9.725 8.060 1.00 76.06 585 ALA A C 1
ATOM 4231 O O . ALA A 1 585 ? -14.490 9.832 7.226 1.00 76.06 585 ALA A O 1
ATOM 4232 N N . SER A 1 586 ? -15.235 10.153 9.322 1.00 84.75 586 SER A N 1
ATOM 4233 C CA . SER A 1 586 ? -13.984 10.675 9.902 1.00 84.75 586 SER A CA 1
ATOM 4234 C C . SER A 1 586 ? -13.394 9.648 10.876 1.00 84.75 586 SER A C 1
ATOM 4236 O O . SER A 1 586 ? -13.414 9.860 12.091 1.00 84.75 586 SER A O 1
ATOM 4238 N N . THR A 1 587 ? -12.950 8.506 10.339 1.00 90.12 587 THR A N 1
ATOM 4239 C CA . THR A 1 587 ? -12.376 7.386 11.105 1.00 90.12 587 THR A CA 1
ATOM 4240 C C . THR A 1 587 ? -10.916 7.644 11.452 1.00 90.12 587 THR A C 1
ATOM 4242 O O . THR A 1 587 ? -10.124 7.973 10.573 1.00 90.12 587 THR A O 1
ATOM 4245 N N . ARG A 1 588 ? -10.508 7.350 12.689 1.00 91.69 588 ARG A N 1
ATOM 4246 C CA . ARG A 1 588 ? -9.106 7.057 13.014 1.00 91.69 588 ARG A CA 1
ATOM 4247 C C . ARG A 1 588 ? -8.983 5.699 13.703 1.00 91.69 588 ARG A C 1
ATOM 4249 O O . ARG A 1 588 ? -9.600 5.489 14.741 1.00 91.69 588 ARG A O 1
ATOM 4256 N N . ALA A 1 589 ? -8.187 4.795 13.150 1.00 92.19 589 ALA A N 1
ATOM 4257 C CA . ALA A 1 589 ? -7.872 3.503 13.749 1.00 92.19 589 ALA A CA 1
ATOM 4258 C C . ALA A 1 589 ? -6.379 3.460 14.081 1.00 92.19 589 ALA A C 1
ATOM 4260 O O . ALA A 1 589 ? -5.548 3.542 13.183 1.00 92.19 589 ALA A O 1
ATOM 4261 N N . ASP A 1 590 ? -6.052 3.361 15.365 1.00 91.06 590 ASP A N 1
ATOM 4262 C CA . ASP A 1 590 ? -4.689 3.264 15.874 1.00 91.06 590 ASP A CA 1
ATOM 4263 C C . ASP A 1 590 ? -4.452 1.833 16.392 1.00 91.06 590 ASP A C 1
ATOM 4265 O O . ASP A 1 590 ? -4.805 1.484 17.519 1.00 91.06 590 ASP A O 1
ATOM 4269 N N . GLY A 1 591 ? -3.916 0.974 15.538 1.00 87.94 591 GLY A N 1
ATOM 4270 C CA . GLY A 1 591 ? -3.765 -0.464 15.733 1.00 87.94 591 GLY A CA 1
ATOM 4271 C C . GLY A 1 591 ? -4.039 -1.223 14.437 1.00 87.94 591 GLY A C 1
ATOM 4272 O O . GLY A 1 591 ? -4.483 -0.655 13.437 1.00 87.94 591 GLY A O 1
ATOM 4273 N N . ALA A 1 592 ? -3.799 -2.530 14.458 1.00 87.38 592 ALA A N 1
ATOM 4274 C CA . ALA A 1 592 ? -4.009 -3.380 13.299 1.00 87.38 592 ALA A CA 1
ATOM 4275 C C . ALA A 1 592 ? -5.495 -3.464 12.903 1.00 87.38 592 ALA A C 1
ATOM 4277 O O . ALA A 1 592 ? -6.386 -3.536 13.757 1.00 87.38 592 ALA A O 1
ATOM 4278 N N . VAL A 1 593 ? -5.753 -3.490 11.594 1.00 91.81 593 VAL A N 1
ATOM 4279 C CA . VAL A 1 593 ? -7.083 -3.685 11.003 1.00 91.81 593 VAL A CA 1
ATOM 4280 C C . VAL A 1 593 ? -7.060 -4.964 10.176 1.00 91.81 593 VAL A C 1
ATOM 4282 O O . VAL A 1 593 ? -6.351 -5.048 9.173 1.00 91.81 593 VAL A O 1
ATOM 4285 N N . MET A 1 594 ? -7.829 -5.966 10.600 1.00 91.38 594 MET A N 1
ATOM 4286 C CA . MET A 1 594 ? -7.813 -7.311 10.023 1.00 91.38 594 MET A CA 1
ATOM 4287 C C . MET A 1 594 ? -9.206 -7.711 9.526 1.00 91.38 594 MET A C 1
ATOM 4289 O O . MET A 1 594 ? -10.069 -8.132 10.295 1.00 91.38 594 MET A O 1
ATOM 4293 N N . ALA A 1 595 ? -9.434 -7.581 8.223 1.00 92.69 595 ALA A N 1
ATOM 4294 C CA . ALA A 1 595 ? -10.674 -7.985 7.577 1.00 92.69 595 ALA A CA 1
ATOM 4295 C C . ALA A 1 595 ? -10.574 -9.442 7.112 1.00 92.69 595 ALA A C 1
ATOM 4297 O O . ALA A 1 595 ? -9.727 -9.784 6.285 1.00 92.69 595 ALA A O 1
ATOM 4298 N N . GLY A 1 596 ? -11.458 -10.319 7.585 1.00 89.69 596 GLY A N 1
ATOM 4299 C CA . GLY A 1 596 ? -11.489 -11.694 7.092 1.00 89.69 596 GLY A CA 1
ATOM 4300 C C . GLY A 1 596 ? -11.967 -11.816 5.637 1.00 89.69 596 GLY A C 1
ATOM 4301 O O . GLY A 1 596 ? -11.671 -12.807 4.972 1.00 89.69 596 GLY A O 1
ATOM 4302 N N . ASN A 1 597 ? -12.637 -10.792 5.093 1.00 90.88 597 ASN A N 1
ATOM 4303 C CA . ASN A 1 597 ? -13.003 -10.715 3.680 1.00 90.88 597 ASN A CA 1
ATOM 4304 C C . ASN A 1 597 ? -12.456 -9.458 2.976 1.00 90.88 597 ASN A C 1
ATOM 4306 O O . ASN A 1 597 ? -11.362 -9.528 2.409 1.00 90.88 597 ASN A O 1
ATOM 4310 N N . LEU A 1 598 ? -13.201 -8.345 2.970 1.00 90.81 598 LEU A N 1
ATOM 4311 C CA . LEU A 1 598 ? -12.832 -7.100 2.282 1.00 90.81 598 LEU A CA 1
ATOM 4312 C C . LEU A 1 598 ? -12.601 -5.962 3.273 1.00 90.81 598 LEU A C 1
ATOM 4314 O O . LEU A 1 598 ? -13.382 -5.785 4.199 1.00 90.81 598 LEU A O 1
ATOM 4318 N N . LEU A 1 599 ? -11.607 -5.120 3.010 1.00 90.88 599 LEU A N 1
ATOM 4319 C CA . LEU A 1 599 ? -11.477 -3.808 3.639 1.00 90.88 599 LEU A CA 1
ATOM 4320 C C . LEU A 1 599 ? -11.885 -2.718 2.644 1.00 90.88 599 LEU A C 1
ATOM 4322 O O . LEU A 1 599 ? -11.457 -2.735 1.489 1.00 90.88 599 LEU A O 1
ATOM 4326 N N . ARG A 1 600 ? -12.683 -1.745 3.080 1.00 91.19 600 ARG A N 1
ATOM 4327 C CA . ARG A 1 600 ? -12.965 -0.538 2.298 1.00 91.19 600 ARG A CA 1
ATOM 4328 C C . ARG A 1 600 ? -12.778 0.698 3.153 1.00 91.19 600 ARG A C 1
ATOM 4330 O O . ARG A 1 600 ? -13.139 0.710 4.329 1.00 91.19 600 ARG A O 1
ATOM 4337 N N . THR A 1 601 ? -12.240 1.752 2.550 1.00 89.12 601 THR A N 1
ATOM 4338 C CA . THR A 1 601 ? -12.137 3.062 3.200 1.00 89.12 601 THR A CA 1
ATOM 4339 C C . THR A 1 601 ? -12.836 4.132 2.373 1.00 89.12 601 THR A C 1
ATOM 4341 O O . THR A 1 601 ? -12.821 4.108 1.141 1.00 89.12 601 THR A O 1
ATOM 4344 N N . GLY A 1 602 ? -13.457 5.092 3.051 1.00 84.25 602 GLY A N 1
ATOM 4345 C CA . GLY A 1 602 ? -14.027 6.285 2.436 1.00 84.25 602 GLY A CA 1
ATOM 4346 C C . GLY A 1 602 ? -14.069 7.454 3.416 1.00 84.25 602 GLY A C 1
ATOM 4347 O O . GLY A 1 602 ? -13.804 7.292 4.601 1.00 84.25 602 GLY A O 1
ATOM 4348 N N . GLY A 1 603 ? -14.416 8.649 2.932 1.00 82.56 603 GLY A N 1
ATOM 4349 C CA . GLY A 1 603 ? -14.374 9.859 3.761 1.00 82.56 603 GLY A CA 1
ATOM 4350 C C . GLY A 1 603 ? -12.940 10.281 4.107 1.00 82.56 603 GLY A C 1
ATOM 4351 O O . GLY A 1 603 ? -12.067 10.232 3.245 1.00 82.56 603 GLY A O 1
ATOM 4352 N N . SER A 1 604 ? -12.711 10.743 5.335 1.00 85.50 604 SER A N 1
ATOM 4353 C CA . SER A 1 604 ? -11.399 11.076 5.898 1.00 85.50 604 SER A CA 1
ATOM 4354 C C . SER A 1 604 ? -10.985 9.999 6.900 1.00 85.50 604 SER A C 1
ATOM 4356 O O . SER A 1 604 ? -11.322 10.090 8.079 1.00 85.50 604 SER A O 1
ATOM 4358 N N . THR A 1 605 ? -10.232 9.002 6.444 1.00 89.12 605 THR A N 1
ATOM 4359 C CA . THR A 1 605 ? -9.815 7.866 7.276 1.00 89.12 605 THR A CA 1
ATOM 4360 C C . THR A 1 605 ? -8.327 7.949 7.598 1.00 89.12 605 THR A C 1
ATOM 4362 O O . THR A 1 605 ? -7.505 8.232 6.733 1.00 89.12 605 THR A O 1
ATOM 4365 N N . THR A 1 606 ? -7.954 7.694 8.845 1.00 88.94 606 THR A N 1
ATOM 4366 C CA . THR A 1 606 ? -6.563 7.566 9.284 1.00 88.94 606 THR A CA 1
ATOM 4367 C C . THR A 1 606 ? -6.347 6.167 9.845 1.00 88.94 606 THR A C 1
ATOM 4369 O O . THR A 1 606 ? -7.070 5.759 10.751 1.00 88.94 606 THR A O 1
ATOM 4372 N N . LEU A 1 607 ? -5.386 5.434 9.293 1.00 87.81 607 LEU A N 1
ATOM 4373 C CA . LEU A 1 607 ? -5.018 4.084 9.707 1.00 87.81 607 LEU A CA 1
ATOM 4374 C C . LEU A 1 607 ? -3.574 4.096 10.186 1.00 87.81 607 LEU A C 1
ATOM 4376 O O . LEU A 1 607 ? -2.681 4.365 9.386 1.00 87.81 607 LEU A O 1
ATOM 4380 N N . ASN A 1 608 ? -3.351 3.786 11.460 1.00 85.25 608 ASN A N 1
ATOM 4381 C CA . ASN A 1 608 ? -2.012 3.652 12.009 1.00 85.25 608 ASN A CA 1
ATOM 4382 C C . ASN A 1 608 ? -1.799 2.205 12.432 1.00 85.25 608 ASN A C 1
ATOM 4384 O O . ASN A 1 608 ? -2.316 1.785 13.463 1.00 85.25 608 ASN A O 1
ATOM 4388 N N . GLY A 1 609 ? -1.059 1.440 11.638 1.00 79.44 609 GLY A N 1
ATOM 4389 C CA . GLY A 1 609 ? -0.778 0.040 11.929 1.00 79.44 609 GLY A CA 1
ATOM 4390 C C . GLY A 1 609 ? -0.887 -0.874 10.717 1.00 79.44 609 GLY A C 1
ATOM 4391 O O . GLY A 1 609 ? -1.052 -0.425 9.584 1.00 79.44 609 GLY A O 1
ATOM 4392 N N . ARG A 1 610 ? -0.767 -2.178 10.979 1.00 80.38 610 ARG A N 1
ATOM 4393 C CA . ARG A 1 610 ? -0.807 -3.220 9.952 1.00 80.38 610 ARG A CA 1
ATOM 4394 C C . ARG A 1 610 ? -2.225 -3.421 9.425 1.00 80.38 610 ARG A C 1
ATOM 4396 O O . ARG A 1 610 ? -3.184 -3.475 10.195 1.00 80.38 610 ARG A O 1
ATOM 4403 N N . ILE A 1 611 ? -2.347 -3.608 8.117 1.00 86.00 611 ILE A N 1
ATOM 4404 C CA . ILE A 1 611 ? -3.617 -3.898 7.455 1.00 86.00 611 ILE A CA 1
ATOM 4405 C C . ILE A 1 611 ? -3.558 -5.283 6.816 1.00 86.00 611 ILE A C 1
ATOM 4407 O O . ILE A 1 611 ? -2.651 -5.581 6.040 1.00 86.00 611 ILE A O 1
ATOM 4411 N N . VAL A 1 612 ? -4.563 -6.108 7.104 1.00 86.38 612 VAL A N 1
ATOM 4412 C CA . VAL A 1 612 ? -4.735 -7.429 6.490 1.00 86.38 612 VAL A CA 1
ATOM 4413 C C . VAL A 1 612 ? -6.154 -7.555 5.950 1.00 86.38 612 VAL A C 1
ATOM 4415 O O . VAL A 1 612 ? -7.117 -7.221 6.639 1.00 86.38 612 VAL A O 1
ATOM 4418 N N . SER A 1 613 ? -6.292 -8.068 4.730 1.00 89.44 613 SER A N 1
ATOM 4419 C CA . SER A 1 613 ? -7.579 -8.469 4.160 1.00 89.44 613 SER A CA 1
ATOM 4420 C C . SER A 1 613 ? -7.456 -9.868 3.570 1.00 89.44 613 SER A C 1
ATOM 4422 O O . SER A 1 613 ? -6.776 -10.040 2.563 1.00 89.44 613 SER A O 1
ATOM 4424 N N . ALA A 1 614 ? -8.096 -10.864 4.181 1.00 85.19 614 ALA A N 1
ATOM 4425 C CA . ALA A 1 614 ? -7.842 -12.281 3.897 1.00 85.19 614 ALA A CA 1
ATOM 4426 C C . ALA A 1 614 ? -8.728 -12.897 2.797 1.00 85.19 614 ALA A C 1
ATOM 4428 O O . ALA A 1 614 ? -8.429 -13.986 2.311 1.00 85.19 614 ALA A O 1
ATOM 4429 N N . ALA A 1 615 ? -9.787 -12.204 2.364 1.00 86.62 615 ALA A N 1
ATOM 4430 C CA . ALA A 1 615 ? -10.648 -12.623 1.254 1.00 86.62 615 ALA A CA 1
ATOM 4431 C C . ALA A 1 615 ? -11.266 -14.034 1.384 1.00 86.62 615 ALA A C 1
ATOM 4433 O O . ALA A 1 615 ? -11.502 -14.713 0.381 1.00 86.62 615 ALA A O 1
ATOM 4434 N N . GLN A 1 616 ? -11.566 -14.477 2.607 1.00 85.81 616 GLN A N 1
ATOM 4435 C CA . GLN A 1 616 ? -12.004 -15.849 2.893 1.00 85.81 616 GLN A CA 1
ATOM 4436 C C . GLN A 1 616 ? -13.451 -16.155 2.470 1.00 85.81 616 GLN A C 1
ATOM 4438 O O . GLN A 1 616 ? -13.852 -17.323 2.466 1.00 85.81 616 GLN A O 1
ATOM 4443 N N . ARG A 1 617 ? -14.252 -15.150 2.078 1.00 83.06 617 ARG A N 1
ATOM 4444 C CA . ARG A 1 617 ? -15.613 -15.380 1.567 1.00 83.06 617 ARG A CA 1
ATOM 4445 C C . ARG A 1 617 ? -15.561 -15.847 0.110 1.00 83.06 617 ARG A C 1
ATOM 4447 O O . ARG A 1 617 ? -15.245 -15.082 -0.806 1.00 83.06 617 ARG A O 1
ATOM 4454 N N . ALA A 1 618 ? -15.918 -17.111 -0.115 1.00 69.44 618 ALA A N 1
ATOM 4455 C CA . ALA A 1 618 ? -16.014 -17.686 -1.454 1.00 69.44 618 ALA A CA 1
ATOM 4456 C C . ALA A 1 618 ? -17.047 -16.933 -2.319 1.00 69.44 618 ALA A C 1
ATOM 4458 O O . ALA A 1 618 ? -18.113 -16.549 -1.843 1.00 69.44 618 ALA A O 1
ATOM 4459 N N . GLY A 1 619 ? -16.733 -16.720 -3.601 1.00 62.38 619 GLY A N 1
ATOM 4460 C CA . GLY A 1 619 ? -17.645 -16.098 -4.573 1.00 62.38 619 GLY A CA 1
ATOM 4461 C C . GLY A 1 619 ? -17.768 -14.569 -4.514 1.00 62.38 619 GLY A C 1
ATOM 4462 O O . GLY A 1 619 ? -18.417 -13.999 -5.386 1.00 62.38 619 GLY A O 1
ATOM 4463 N N . ALA A 1 620 ? -17.134 -13.885 -3.554 1.00 63.19 620 ALA A N 1
ATOM 4464 C CA . ALA A 1 620 ? -17.035 -12.425 -3.587 1.00 63.19 620 ALA A CA 1
ATOM 4465 C C . ALA A 1 620 ? -16.138 -11.991 -4.764 1.00 63.19 620 ALA A C 1
ATOM 4467 O O . ALA A 1 620 ? -14.972 -12.371 -4.819 1.00 63.19 620 ALA A O 1
ATOM 4468 N N . SER A 1 621 ? -16.665 -11.227 -5.721 1.00 62.09 621 SER A N 1
ATOM 4469 C CA . SER A 1 621 ? -15.888 -10.670 -6.845 1.00 62.09 621 SER A CA 1
ATOM 4470 C C . SER A 1 621 ? -15.423 -9.237 -6.602 1.00 62.09 621 SER A C 1
ATOM 4472 O O . SER A 1 621 ? -14.732 -8.666 -7.441 1.00 62.09 621 SER A O 1
ATOM 4474 N N . ASP A 1 622 ? -15.854 -8.642 -5.493 1.00 75.62 622 ASP A N 1
ATOM 4475 C CA . ASP A 1 622 ? -15.578 -7.247 -5.197 1.00 75.62 622 ASP A CA 1
ATOM 4476 C C . ASP A 1 622 ? -14.095 -7.030 -4.897 1.00 75.62 622 ASP A C 1
ATOM 4478 O O . ASP A 1 622 ? -13.420 -7.847 -4.267 1.00 75.62 622 ASP A O 1
ATOM 4482 N N . GLU A 1 623 ? -13.602 -5.895 -5.369 1.00 80.50 623 GLU A N 1
ATOM 4483 C CA . GLU A 1 623 ? -12.238 -5.437 -5.153 1.00 80.50 623 GLU A CA 1
ATOM 4484 C C . GLU A 1 623 ? -12.148 -4.700 -3.815 1.00 80.50 623 GLU A C 1
ATOM 4486 O O . GLU A 1 623 ? -13.117 -4.084 -3.353 1.00 80.50 623 GLU A O 1
ATOM 4491 N N . ILE A 1 624 ? -10.969 -4.728 -3.202 1.00 83.19 624 ILE A N 1
ATOM 4492 C CA . ILE A 1 624 ? -10.657 -3.891 -2.045 1.00 83.19 624 ILE A CA 1
ATOM 4493 C C . ILE A 1 624 ? -10.463 -2.473 -2.560 1.00 83.19 624 ILE A C 1
ATOM 4495 O O . ILE A 1 624 ? -9.587 -2.222 -3.386 1.00 83.19 624 ILE A O 1
ATOM 4499 N N . ARG A 1 625 ? -11.299 -1.550 -2.083 1.00 84.94 625 ARG A N 1
ATOM 4500 C CA . ARG A 1 625 ? -11.275 -0.146 -2.497 1.00 84.94 625 ARG A CA 1
ATOM 4501 C C . ARG A 1 625 ? -10.914 0.737 -1.327 1.00 84.94 625 ARG A C 1
ATOM 4503 O O . ARG A 1 625 ? -11.652 0.799 -0.345 1.00 84.94 625 ARG A O 1
ATOM 4510 N N . MET A 1 626 ? -9.817 1.465 -1.463 1.00 83.31 626 MET A N 1
ATOM 4511 C CA . MET A 1 626 ? -9.486 2.536 -0.534 1.00 83.31 626 MET A CA 1
ATOM 4512 C C . MET A 1 626 ? -9.692 3.856 -1.253 1.00 83.31 626 MET A C 1
ATOM 4514 O O . MET A 1 626 ? -9.019 4.138 -2.243 1.00 83.31 626 MET A O 1
ATOM 4518 N N . GLY A 1 627 ? -10.688 4.599 -0.779 1.00 79.06 627 GLY A N 1
ATOM 4519 C CA . GLY A 1 627 ? -11.187 5.834 -1.362 1.00 79.06 627 GLY A CA 1
ATOM 4520 C C . GLY A 1 627 ? -11.031 7.037 -0.429 1.00 79.06 627 GLY A C 1
ATOM 4521 O O . GLY A 1 627 ? -10.562 6.935 0.708 1.00 79.06 627 GLY A O 1
ATOM 4522 N N . GLY A 1 628 ? -11.503 8.199 -0.886 1.00 78.38 628 GLY A N 1
ATOM 4523 C CA . GLY A 1 628 ? -11.555 9.417 -0.069 1.00 78.38 628 GLY A CA 1
ATOM 4524 C C . GLY A 1 628 ? -10.176 10.011 0.239 1.00 78.38 628 GLY A C 1
ATOM 4525 O O . GLY A 1 628 ? -9.266 9.928 -0.578 1.00 78.38 628 GLY A O 1
ATOM 4526 N N . SER A 1 629 ? -10.037 10.657 1.397 1.00 80.88 629 SER A N 1
ATOM 4527 C CA . SER A 1 629 ? -8.772 11.147 1.954 1.00 80.88 629 SER A CA 1
ATOM 4528 C C . SER A 1 629 ? -8.290 10.161 3.019 1.00 80.88 629 SER A C 1
ATOM 4530 O O . SER A 1 629 ? -8.555 10.355 4.206 1.00 80.88 629 SER A O 1
ATOM 4532 N N . THR A 1 630 ? -7.616 9.089 2.600 1.00 81.81 630 THR A N 1
ATOM 4533 C CA . THR A 1 630 ? -7.081 8.080 3.526 1.00 81.81 630 THR A CA 1
ATOM 4534 C C . THR A 1 630 ? -5.609 8.368 3.827 1.00 81.81 630 THR A C 1
ATOM 4536 O O . THR A 1 630 ? -4.784 8.461 2.924 1.00 81.81 630 THR A O 1
ATOM 4539 N N . THR A 1 631 ? -5.251 8.503 5.099 1.00 82.50 631 THR A N 1
ATOM 4540 C CA . THR A 1 631 ? -3.852 8.581 5.543 1.00 82.50 631 THR A CA 1
ATOM 4541 C C . THR A 1 631 ? -3.473 7.271 6.210 1.00 82.50 631 THR A C 1
ATOM 4543 O O . THR A 1 631 ? -4.147 6.848 7.144 1.00 82.50 631 THR A O 1
ATOM 4546 N N . MET A 1 632 ? -2.400 6.649 5.742 1.00 78.44 632 MET A N 1
ATOM 4547 C CA . MET A 1 632 ? -1.745 5.545 6.427 1.00 78.44 632 MET A CA 1
ATOM 4548 C C . MET A 1 632 ? -0.510 6.081 7.132 1.00 78.44 632 MET A C 1
ATOM 4550 O O . MET A 1 632 ? 0.378 6.627 6.479 1.00 78.44 632 MET A O 1
ATOM 4554 N N . ASP A 1 633 ? -0.476 5.966 8.451 1.00 73.31 633 ASP A N 1
ATOM 4555 C CA . ASP A 1 633 ? 0.667 6.362 9.263 1.00 73.31 633 ASP A CA 1
ATOM 4556 C C . ASP A 1 633 ? 1.363 5.106 9.796 1.00 73.31 633 ASP A C 1
ATOM 4558 O O . ASP A 1 633 ? 0.807 4.347 10.585 1.00 73.31 633 ASP A O 1
ATOM 4562 N N . LEU A 1 634 ? 2.580 4.861 9.328 1.00 65.06 634 LEU A N 1
ATOM 4563 C CA . LEU A 1 634 ? 3.439 3.764 9.761 1.00 65.06 634 LEU A CA 1
ATOM 4564 C C . LEU A 1 634 ? 4.289 4.148 10.978 1.00 65.06 634 LEU A C 1
ATOM 4566 O O . LEU A 1 634 ? 5.180 3.393 11.360 1.00 65.06 634 LEU A O 1
ATOM 4570 N N . GLY A 1 635 ? 4.049 5.317 11.582 1.00 58.09 635 GLY A N 1
ATOM 4571 C CA . GLY A 1 635 ? 4.635 5.668 12.869 1.00 58.09 635 GLY A CA 1
ATOM 4572 C C . GLY A 1 635 ? 4.302 4.633 13.949 1.00 58.09 635 GLY A C 1
ATOM 4573 O O . GLY A 1 635 ? 3.195 4.090 13.999 1.00 58.09 635 GLY A O 1
ATOM 4574 N N . SER A 1 636 ? 5.268 4.362 14.825 1.00 55.28 636 SER A N 1
ATOM 4575 C CA . SER A 1 636 ? 5.080 3.47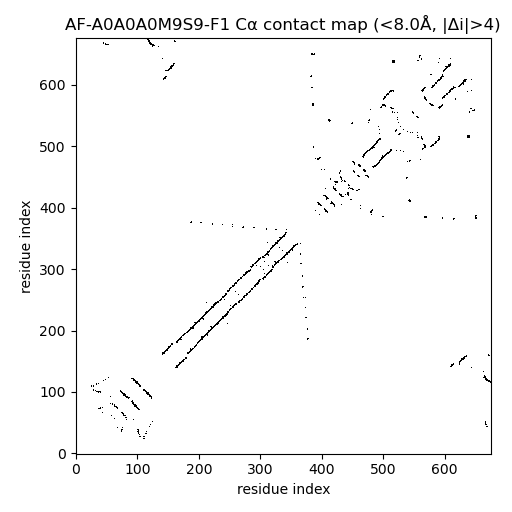3 15.969 1.00 55.28 636 SER A CA 1
ATOM 4576 C C . SER A 1 636 ? 4.129 4.101 17.000 1.00 55.28 636 SER A C 1
ATOM 4578 O O . SER A 1 636 ? 4.102 5.321 17.187 1.00 55.28 636 SER A O 1
ATOM 4580 N N . GLY A 1 637 ? 3.305 3.260 17.635 1.00 63.09 637 GLY A N 1
ATOM 4581 C CA . GLY A 1 637 ? 2.463 3.625 18.778 1.00 63.09 637 GLY A CA 1
ATOM 4582 C C . GLY A 1 637 ? 3.302 3.847 20.041 1.00 63.09 637 GLY A C 1
ATOM 4583 O O . GLY A 1 637 ? 4.389 4.418 19.972 1.00 63.09 637 GLY A O 1
ATOM 4584 N N . SER A 1 638 ? 2.822 3.409 21.208 1.00 68.44 638 SER A N 1
ATOM 4585 C CA . SER A 1 638 ? 3.739 3.239 22.344 1.00 68.44 638 SER A CA 1
ATOM 4586 C C . SER A 1 638 ? 4.785 2.158 22.036 1.00 68.44 638 SER A C 1
ATOM 4588 O O . SER A 1 638 ? 4.611 1.363 21.111 1.00 68.44 638 SER A O 1
ATOM 4590 N N . ASP A 1 639 ? 5.840 2.090 22.849 1.00 70.31 639 ASP A N 1
ATOM 4591 C CA . ASP A 1 639 ? 6.854 1.027 22.768 1.00 70.31 639 ASP A CA 1
ATOM 4592 C C . ASP A 1 639 ? 6.258 -0.384 22.972 1.00 70.31 639 ASP A C 1
ATOM 4594 O O . ASP A 1 639 ? 6.891 -1.380 22.636 1.00 70.31 639 ASP A O 1
ATOM 4598 N N . ASP A 1 640 ? 5.028 -0.474 23.495 1.00 71.62 640 ASP A N 1
ATOM 4599 C CA . ASP A 1 640 ? 4.295 -1.727 23.703 1.00 71.62 640 ASP A CA 1
ATOM 4600 C C . ASP A 1 640 ? 3.585 -2.230 22.429 1.00 71.62 640 ASP A C 1
ATOM 4602 O O . ASP A 1 640 ? 3.034 -3.332 22.426 1.00 71.62 640 ASP A O 1
ATOM 4606 N N . TYR A 1 641 ? 3.544 -1.425 21.360 1.00 73.81 641 TYR A N 1
ATOM 4607 C CA . TYR A 1 641 ? 2.919 -1.792 20.094 1.00 73.81 641 TYR A CA 1
ATOM 4608 C C . TYR A 1 641 ? 3.946 -2.290 19.088 1.00 73.81 641 TYR A C 1
ATOM 4610 O O . TYR A 1 641 ? 4.756 -1.526 18.561 1.00 73.81 641 TYR A O 1
ATOM 4618 N N . ASP A 1 642 ? 3.821 -3.568 18.751 1.00 68.69 642 ASP A N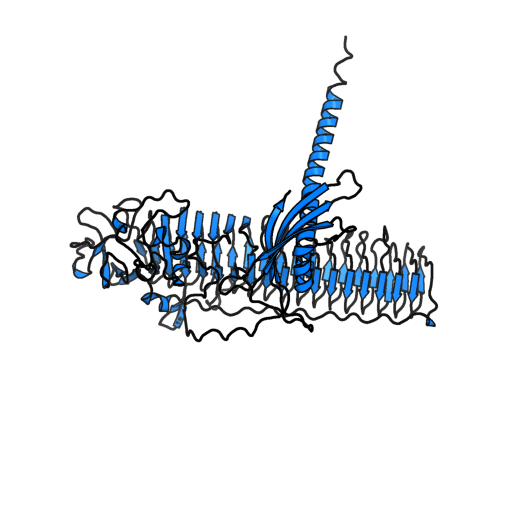 1
ATOM 4619 C CA . ASP A 1 642 ? 4.606 -4.201 17.704 1.00 68.69 642 ASP A CA 1
ATOM 4620 C C . ASP A 1 642 ? 3.728 -4.463 16.461 1.00 68.69 642 ASP A C 1
ATOM 4622 O O . ASP A 1 642 ? 2.911 -5.390 16.462 1.00 68.69 642 ASP A O 1
ATOM 4626 N N . PRO A 1 643 ? 3.874 -3.673 15.377 1.00 63.00 643 PRO A N 1
ATOM 4627 C CA . PRO A 1 643 ? 3.152 -3.903 14.125 1.00 63.00 643 PRO A CA 1
ATOM 4628 C C . PRO A 1 643 ? 3.615 -5.164 13.379 1.00 63.00 643 PRO A C 1
ATOM 4630 O O . PRO A 1 643 ? 2.920 -5.611 12.463 1.00 63.00 643 PRO A O 1
ATOM 4633 N N . SER A 1 644 ? 4.782 -5.710 13.735 1.00 57.47 644 SER A N 1
ATOM 4634 C CA . SER A 1 644 ? 5.342 -6.941 13.175 1.00 57.47 644 SER A CA 1
ATOM 4635 C C . SER A 1 644 ? 4.979 -8.190 13.976 1.00 57.47 644 SER A C 1
ATOM 4637 O O . SER A 1 644 ? 5.244 -9.298 13.507 1.00 57.47 644 SER A O 1
ATOM 4639 N N . ALA A 1 645 ? 4.321 -8.024 15.130 1.00 62.03 645 ALA A N 1
ATOM 4640 C CA . ALA A 1 645 ? 3.892 -9.137 15.958 1.00 62.03 645 ALA A CA 1
ATOM 4641 C C . ALA A 1 645 ? 3.035 -10.128 15.149 1.00 62.03 645 ALA A C 1
ATOM 4643 O O . ALA A 1 645 ? 2.230 -9.711 14.298 1.00 62.03 645 ALA A O 1
ATOM 4644 N N . PRO A 1 646 ? 3.164 -11.440 15.424 1.00 58.50 646 PRO A N 1
ATOM 4645 C CA . PRO A 1 646 ? 2.321 -12.449 14.807 1.00 58.50 646 PR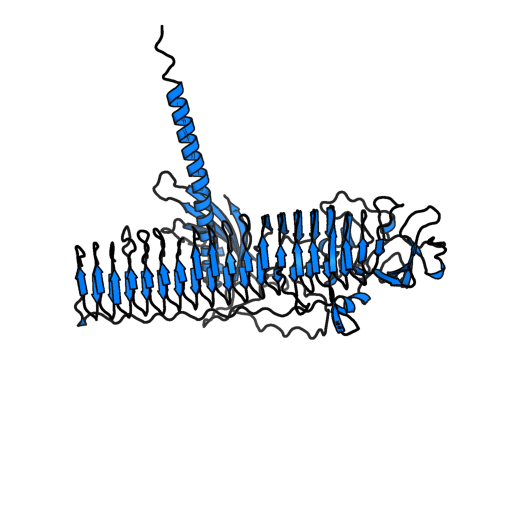O A CA 1
ATOM 4646 C C . PRO A 1 646 ? 0.840 -12.118 14.990 1.00 58.50 646 PRO A C 1
ATOM 4648 O O . PRO A 1 646 ? 0.413 -11.600 16.027 1.00 58.50 646 PRO A O 1
ATOM 4651 N N . ILE A 1 647 ? 0.039 -12.444 13.976 1.00 63.19 647 ILE A N 1
ATOM 4652 C CA . ILE A 1 647 ? -1.419 -12.408 14.099 1.00 63.19 647 ILE A CA 1
ATOM 4653 C C . ILE A 1 647 ? -1.799 -13.335 15.269 1.00 63.19 647 ILE A C 1
ATOM 4655 O O . ILE A 1 647 ? -1.216 -14.419 15.368 1.00 63.19 647 ILE A O 1
ATOM 4659 N N . PRO A 1 648 ? -2.733 -12.946 16.164 1.00 60.78 648 PRO A N 1
ATOM 4660 C CA . PRO A 1 648 ? -3.162 -13.818 17.248 1.00 60.78 648 PRO A CA 1
ATOM 4661 C C . PRO A 1 648 ? -3.509 -15.211 16.729 1.00 60.78 648 PRO A C 1
ATOM 4663 O O . PRO A 1 648 ? -4.091 -15.345 15.653 1.00 60.78 648 PRO A O 1
ATOM 4666 N N . CYS A 1 649 ? -3.171 -16.240 17.501 1.00 58.06 649 CYS A N 1
ATOM 4667 C CA . CYS A 1 649 ? -3.488 -17.616 17.148 1.00 58.06 649 CYS A CA 1
ATOM 4668 C C . CYS A 1 649 ? -5.009 -17.775 16.963 1.00 58.06 649 CYS A C 1
ATOM 4670 O O . CYS A 1 649 ? -5.763 -17.739 17.935 1.00 58.06 649 CYS A O 1
ATOM 4672 N N . MET A 1 650 ? -5.458 -17.903 15.711 1.00 62.69 650 MET A N 1
ATOM 4673 C CA . MET A 1 650 ? -6.880 -18.006 15.367 1.00 62.69 650 MET A CA 1
ATOM 4674 C C . MET A 1 650 ? -7.274 -19.428 14.971 1.00 62.69 650 MET A C 1
ATOM 4676 O O . MET A 1 650 ? -8.383 -19.824 15.297 1.00 62.69 650 MET A O 1
ATOM 4680 N N . VAL A 1 651 ? -6.402 -20.224 14.331 1.00 49.44 651 VAL A N 1
ATOM 4681 C CA . VAL A 1 651 ? -6.671 -21.642 14.012 1.00 49.44 651 VAL A CA 1
ATOM 4682 C C . VAL A 1 651 ? -5.372 -22.458 13.932 1.00 49.44 651 VAL A C 1
ATOM 4684 O O . VAL A 1 651 ? -4.426 -21.982 13.318 1.00 49.44 651 VAL A O 1
ATOM 4687 N N . ASP A 1 652 ? -5.361 -23.673 14.508 1.00 42.31 652 ASP A N 1
ATOM 4688 C CA . ASP A 1 652 ? -4.326 -24.723 14.371 1.00 42.31 652 ASP A CA 1
ATOM 4689 C C . ASP A 1 652 ? -2.880 -24.201 14.343 1.00 42.31 652 ASP A C 1
ATOM 4691 O O . ASP A 1 652 ? -2.167 -24.321 13.349 1.00 42.31 652 ASP A O 1
ATOM 4695 N N . CYS A 1 653 ? -2.451 -23.606 15.456 1.00 48.09 653 CYS A N 1
ATOM 4696 C CA . CYS A 1 653 ? -1.115 -23.036 15.605 1.00 48.09 653 CYS A CA 1
ATOM 4697 C C . CYS A 1 653 ? -0.077 -24.137 15.845 1.00 48.09 653 CYS A C 1
ATOM 4699 O O . CYS A 1 653 ? 0.404 -24.328 16.961 1.00 48.09 653 CYS A O 1
ATOM 4701 N N . GLU A 1 654 ? 0.270 -24.869 14.788 1.00 32.00 654 GLU A N 1
ATOM 4702 C CA . GLU A 1 654 ? 1.650 -25.330 14.675 1.00 32.00 654 GLU A CA 1
ATOM 4703 C C . GLU A 1 654 ? 2.550 -24.091 14.528 1.00 32.00 654 GLU A C 1
ATOM 4705 O O . GLU A 1 654 ? 2.120 -23.096 13.932 1.00 32.00 654 GLU A O 1
ATOM 4710 N N . PRO A 1 655 ? 3.768 -24.096 15.099 1.00 30.19 655 PRO A N 1
ATOM 4711 C CA . PRO A 1 655 ? 4.730 -23.042 14.809 1.00 30.19 655 PRO A CA 1
ATOM 4712 C C . PRO A 1 655 ? 4.871 -22.945 13.289 1.00 30.19 655 PRO A C 1
ATOM 4714 O O . PRO A 1 655 ? 5.000 -23.973 12.620 1.00 30.19 655 PRO A O 1
ATOM 4717 N N . GLU A 1 656 ? 4.807 -21.726 12.741 1.00 31.25 656 GLU A N 1
ATOM 4718 C CA . GLU A 1 656 ? 5.181 -21.520 11.342 1.00 31.25 656 GLU A CA 1
ATOM 4719 C C . GLU A 1 656 ? 6.521 -22.235 11.106 1.00 31.25 656 GLU A C 1
ATOM 4721 O O . GLU A 1 656 ? 7.408 -22.131 11.962 1.00 31.25 656 GLU A O 1
ATOM 4726 N N . PRO A 1 657 ? 6.686 -23.003 10.012 1.00 23.23 657 PRO A N 1
ATOM 4727 C CA . PRO A 1 657 ? 7.986 -23.571 9.707 1.00 23.23 657 PRO A CA 1
ATOM 4728 C C . PRO A 1 657 ? 8.980 -22.414 9.658 1.00 23.23 657 PRO A C 1
ATOM 4730 O O . PRO A 1 657 ? 8.758 -21.453 8.919 1.00 23.23 657 PRO A O 1
ATOM 4733 N N . GLU A 1 658 ? 10.031 -22.500 10.479 1.00 24.97 658 GLU A N 1
ATOM 4734 C CA . GLU A 1 658 ? 11.124 -21.534 10.494 1.00 24.97 658 GLU A CA 1
ATOM 4735 C C . GLU A 1 658 ? 11.544 -21.271 9.047 1.00 24.97 658 GLU A C 1
ATOM 4737 O O . GLU A 1 658 ? 12.023 -22.163 8.337 1.00 24.97 658 GLU A O 1
ATOM 4742 N N . LEU A 1 659 ? 11.283 -20.049 8.578 1.00 27.17 659 LEU A N 1
ATOM 4743 C CA . LEU A 1 659 ? 11.824 -19.577 7.317 1.00 27.17 659 LEU A CA 1
ATOM 4744 C C . LEU A 1 659 ? 13.344 -19.666 7.453 1.00 27.17 659 LEU A C 1
ATOM 4746 O O . LEU A 1 659 ? 13.908 -19.148 8.413 1.00 27.17 659 LEU A O 1
ATOM 4750 N N . GLY A 1 660 ? 13.945 -20.414 6.528 1.00 27.88 660 GLY A N 1
ATOM 4751 C CA . GLY A 1 660 ? 15.313 -20.909 6.611 1.00 27.88 660 GLY A CA 1
ATOM 4752 C C . GLY A 1 660 ? 16.382 -19.856 6.902 1.00 27.88 660 GLY A C 1
ATOM 4753 O O . GLY A 1 660 ? 16.173 -18.653 6.763 1.00 27.88 660 GLY A O 1
ATOM 4754 N N . GLU A 1 661 ? 17.533 -20.388 7.304 1.00 27.30 661 GLU A N 1
ATOM 4755 C CA . GLU A 1 661 ? 18.713 -19.703 7.832 1.00 27.30 661 GLU A CA 1
ATOM 4756 C C . GLU A 1 661 ? 19.167 -18.420 7.093 1.00 27.30 661 GLU A C 1
ATOM 4758 O O . GLU A 1 661 ? 18.861 -18.228 5.911 1.00 27.30 661 GLU A O 1
ATOM 4763 N N . PRO A 1 662 ? 19.908 -17.527 7.790 1.00 27.27 662 PRO A N 1
ATOM 4764 C CA . PRO A 1 662 ? 20.182 -16.155 7.364 1.00 27.27 662 PRO A CA 1
ATOM 4765 C C . PRO A 1 662 ? 20.890 -16.057 6.007 1.00 27.27 662 PRO A C 1
ATOM 4767 O O . PRO A 1 662 ? 21.782 -16.840 5.691 1.00 27.27 662 PRO A O 1
ATOM 4770 N N . VAL A 1 663 ? 20.524 -15.040 5.221 1.00 31.52 663 VAL A N 1
ATOM 4771 C CA . VAL A 1 663 ? 21.186 -14.696 3.954 1.00 31.52 663 VAL A CA 1
ATOM 4772 C C . VAL A 1 663 ? 22.379 -13.783 4.230 1.00 31.52 663 VAL A C 1
ATOM 4774 O O . VAL A 1 663 ? 22.226 -12.719 4.828 1.00 31.52 663 VAL A O 1
ATOM 4777 N N . GLU A 1 664 ? 23.553 -14.174 3.746 1.00 46.28 664 GLU A N 1
ATOM 4778 C CA . GLU A 1 664 ? 24.803 -13.439 3.915 1.00 46.28 664 GLU A CA 1
ATOM 4779 C C . GLU A 1 664 ? 24.994 -12.347 2.831 1.00 46.28 664 GLU A C 1
ATOM 4781 O O . GLU A 1 664 ? 25.184 -12.627 1.645 1.00 46.28 664 GLU A O 1
ATOM 4786 N N . GLY A 1 665 ? 24.917 -11.075 3.246 1.00 47.16 665 GLY A N 1
ATOM 4787 C CA . GLY A 1 665 ? 25.278 -9.866 2.485 1.00 47.16 665 GLY A CA 1
ATOM 4788 C C . GLY A 1 665 ? 24.865 -8.570 3.208 1.00 47.16 665 GLY A C 1
ATOM 4789 O O . GLY A 1 665 ? 23.961 -8.592 4.044 1.00 47.16 665 GLY A O 1
ATOM 4790 N N . ASN A 1 666 ? 25.513 -7.434 2.910 1.00 53.38 666 ASN A N 1
ATOM 4791 C CA . ASN A 1 666 ? 25.212 -6.170 3.593 1.00 53.38 666 ASN A CA 1
ATOM 4792 C C . ASN A 1 666 ? 23.785 -5.685 3.272 1.00 53.38 666 ASN A C 1
ATOM 4794 O O . ASN A 1 666 ? 23.410 -5.560 2.106 1.00 53.38 666 ASN A O 1
ATOM 4798 N N . THR A 1 667 ? 22.997 -5.322 4.285 1.00 68.88 667 THR A N 1
ATOM 4799 C CA . THR A 1 667 ? 21.684 -4.679 4.104 1.00 68.88 667 THR A CA 1
ATOM 4800 C C . THR A 1 667 ? 21.765 -3.199 4.457 1.00 68.88 667 THR A C 1
ATOM 4802 O O . THR A 1 667 ? 22.082 -2.851 5.591 1.00 68.88 667 THR A O 1
ATOM 4805 N N . ALA A 1 668 ? 21.469 -2.307 3.503 1.00 62.34 668 ALA A N 1
ATOM 4806 C CA . ALA A 1 668 ? 21.417 -0.863 3.742 1.00 62.34 668 ALA A CA 1
ATOM 4807 C C . ALA A 1 668 ? 19.971 -0.346 3.710 1.00 62.34 668 ALA A C 1
ATOM 4809 O O . ALA A 1 668 ? 19.247 -0.508 2.732 1.00 62.34 668 ALA A O 1
ATOM 4810 N N . THR A 1 669 ? 19.555 0.342 4.768 1.00 62.66 669 THR A N 1
ATOM 4811 C CA . THR A 1 669 ? 18.211 0.917 4.936 1.00 62.66 669 THR A CA 1
ATOM 4812 C C . THR A 1 669 ? 18.326 2.412 5.196 1.00 62.66 669 THR A C 1
ATOM 4814 O O . THR A 1 669 ? 19.229 2.844 5.902 1.00 62.66 669 THR A O 1
ATOM 4817 N N . VAL A 1 670 ? 17.454 3.231 4.607 1.00 58.97 670 VAL A N 1
ATOM 4818 C CA . VAL A 1 670 ? 17.401 4.669 4.924 1.00 58.97 670 VAL A CA 1
ATOM 4819 C C . VAL A 1 670 ? 16.673 4.828 6.255 1.00 58.97 670 VAL A C 1
ATOM 4821 O O . VAL A 1 670 ? 15.536 4.396 6.355 1.00 58.97 670 VAL A O 1
ATOM 4824 N N . GLN A 1 671 ? 17.300 5.449 7.255 1.00 52.03 671 GLN A N 1
ATOM 4825 C CA . GLN A 1 671 ? 16.667 5.714 8.553 1.00 52.03 671 GLN A CA 1
ATOM 4826 C C . GLN A 1 671 ? 15.896 7.034 8.566 1.00 52.03 671 GLN A C 1
ATOM 4828 O O . GLN A 1 671 ? 14.840 7.137 9.177 1.00 52.03 671 GLN A O 1
ATOM 4833 N N . TRP A 1 672 ? 16.449 8.070 7.936 1.00 60.25 672 TRP A N 1
ATOM 4834 C CA . TRP A 1 672 ? 15.780 9.356 7.753 1.00 60.25 672 TRP A CA 1
ATOM 4835 C C . TRP A 1 672 ? 16.497 10.184 6.688 1.00 60.25 672 TRP A C 1
ATOM 4837 O O . TRP A 1 672 ? 17.652 9.929 6.338 1.00 60.25 672 TRP A O 1
ATOM 4847 N N . SER A 1 673 ? 15.813 11.209 6.182 1.00 63.75 673 SER A N 1
ATOM 4848 C CA . SER A 1 673 ? 16.403 12.200 5.283 1.00 63.75 673 SER A CA 1
ATOM 4849 C C . SER A 1 673 ? 15.799 13.586 5.503 1.00 63.75 673 SER A C 1
ATOM 4851 O O . SER A 1 673 ? 14.689 13.715 6.021 1.00 63.75 673 SER A O 1
ATOM 4853 N N . ARG A 1 674 ? 16.525 14.632 5.110 1.00 59.53 674 ARG A N 1
ATOM 4854 C CA . ARG A 1 674 ? 16.040 16.016 5.099 1.00 59.53 674 ARG A CA 1
ATOM 4855 C C . ARG A 1 674 ? 16.626 16.784 3.924 1.00 59.53 674 ARG A C 1
ATOM 4857 O O . ARG A 1 674 ? 17.762 16.541 3.526 1.00 59.53 674 ARG A O 1
ATOM 4864 N N . TYR A 1 675 ? 15.871 17.744 3.402 1.00 66.12 675 TYR A N 1
ATOM 4865 C CA . TYR A 1 675 ? 16.434 18.743 2.497 1.00 66.12 675 TYR A CA 1
ATOM 4866 C C . TYR A 1 675 ? 17.320 19.717 3.282 1.00 66.12 675 TYR A C 1
ATOM 4868 O O . TYR A 1 675 ? 16.963 20.095 4.401 1.00 66.12 675 TYR A O 1
ATOM 4876 N N . LEU A 1 676 ? 18.457 20.095 2.696 1.00 63.03 676 LEU A N 1
ATOM 4877 C CA . LEU A 1 676 ? 19.377 21.109 3.220 1.00 63.03 676 LEU A CA 1
ATOM 4878 C C . LEU A 1 676 ? 19.237 22.441 2.483 1.00 63.03 676 LEU A C 1
ATOM 4880 O O . LEU A 1 676 ? 19.006 22.412 1.248 1.00 63.03 676 LEU A O 1
#

Radius of gyration: 31.54 Å; Cα contacts (8 Å, |Δi|>4): 1991; chains: 1; bounding box: 78×94×92 Å

Solvent-accessible surface area (backbone atoms only — not comparable to full-atom values): 32495 Å² total; per-residue (Å²): 145,87,86,85,75,73,74,66,60,60,55,54,52,50,53,52,49,51,51,46,51,51,49,53,42,50,65,61,20,45,56,53,1,42,52,35,12,52,52,34,50,55,52,51,38,56,48,54,34,71,44,57,51,71,61,56,58,47,26,51,76,74,60,52,93,48,81,49,41,88,89,73,37,18,46,35,34,51,78,45,44,43,81,42,81,48,65,88,95,41,73,56,34,34,42,37,31,30,41,18,31,2,39,22,54,80,97,47,99,54,49,27,74,27,40,33,40,37,33,30,41,35,35,62,30,68,86,75,93,80,85,88,78,90,84,82,92,74,93,68,64,60,39,31,42,32,48,36,32,39,38,42,35,47,50,36,37,45,43,48,70,60,56,34,30,39,39,27,50,22,35,37,37,40,62,24,69,51,34,39,43,38,35,36,42,38,18,51,20,36,37,38,38,27,34,49,26,41,35,43,32,40,40,22,42,21,34,37,39,40,30,36,49,21,42,35,45,34,38,38,17,45,20,36,37,39,34,25,46,64,19,44,37,40,34,38,39,24,44,22,37,38,36,30,61,27,25,38,40,38,40,38,38,20,47,21,33,40,37,30,63,29,57,57,32,37,30,46,35,37,40,19,50,21,36,35,44,31,70,10,47,47,31,28,50,41,32,39,39,23,41,21,36,35,38,41,24,29,34,41,84,78,76,45,18,36,40,36,15,47,22,33,36,39,25,56,23,44,36,25,38,32,41,37,18,44,20,34,37,36,34,35,45,46,32,37,29,48,28,37,32,28,61,54,39,78,48,67,38,80,68,26,48,70,66,45,73,52,58,51,94,76,51,76,77,59,78,79,56,80,70,84,78,55,78,81,59,82,78,85,87,62,76,58,31,41,65,70,50,53,81,76,25,33,33,34,41,41,82,54,93,94,38,51,32,36,39,37,35,57,32,44,86,50,80,66,46,69,26,25,59,19,22,37,90,87,56,33,38,41,23,31,14,46,66,90,36,54,54,98,60,28,22,77,52,64,75,52,50,53,53,36,22,86,41,64,68,36,56,25,74,49,77,56,98,58,33,38,37,43,37,30,43,36,48,59,46,36,36,37,31,35,71,25,27,34,35,41,32,32,30,53,34,45,24,18,42,37,15,39,15,29,32,36,41,36,56,58,22,36,33,26,1,33,20,29,52,17,41,58,28,41,58,66,45,42,57,54,88,97,59,90,57,74,68,59,75,78,36,66,61,49,24,34,50,76,49,32,37,77,90,82,68,38,56,61,65,49,50,64,31,34,23,20,40,38,17,5,14,62,44,98,87,66,58,63,36,55,1,37,32,40,42,27,42,41,30,34,34,33,22,23,38,38,14,16,19,39,44,35,37,26,43,44,25,36,40,28,45,26,34,38,18,35,41,61,44,83,88,68,83,77,63,29,37,40,29,37,42,28,39,38,33,65,53,78,55,31,96,56,31,62,72,82,56,67,78,59,90,40,69,86,78,67,78,74,77,77,78,74,81,87,80,64,44,32,48,52,41,73,61,48,72,45,78,108

Mean predicted aligned error: 14.77 Å

Organism: NCBI:txid1385515

pLDDT: mean 80.43, std 19.29, range [22.55, 98.62]

Secondary structure (DSSP, 8-state):
---SSSHHHHHHHHHHHHHHHHHHHHHHHHHHHHHHHHHHHHHHHHHHHHS-HHHHHHHHHH-----B-TTTTEEEEEEEEEEE--BTTB--EEEEEEEEEEEESTTSTT-EEEEEEEEEEEE--------PPPPP-S---EEEEESS-EEE-SEEEEESSS-EEEEESS-EEE--TT---EEEEEESS-EEE-TT-EEEEEEESS-EEE-SS-EEEEEEESS-EEE-TT---SEEEESS-EEESS--EEEEEESS-EEE-STT-EEEEEEESS-EEE---SSEEEEEEESS-EEE----SSSPPEEEESS-EEE-SSEEEEEEESS-EEE-SEEEEEEEEESS-EEE-TEEEEEEE--GGG-PPPPPP--PPPPPP--PPP---SGGGGGG-SEEEEEETTEEEEEE-SEETS-SEEEEEEB-TTS---EEE-GGGEETTEESS--EE-EE-SSTTS-SEEEETTEEEE-SSEE-SEEEEESSEEEE-SEEEEEEEEESS-EEE-SEEEEE-HHHHHHHHHHS-PPPTT--PPPPGGGTT-EETTTEETTTTEE---GGGGEEEEE-EE-TTSSEE---EEE-SEEEEESEEEESS-EEE-SEEEEES-EEE---STT--PPEEE-SEEEEE----STT--TTSPPP--S--PPPP---S---S-EEEEEEEEE-

Foldseek 3Di:
DPDPDPPPVVVVVVVVVVVVVLVVLQVVLAVQFVVQQVLLVVVVQVVLQVDAPVVLVVCQPPNDPDFPDPPPQKGKGWDHKDWDCDDDPGHIWIKIKMKMKGWPPPPDSSIDIFIKIFIKIKDAFDDDDDDDDDDDDDPAQQQEDELFEEAEAAAEEEAELAAHEYEYAYEYEAAYQHYDRAAEYEYAEEYEHHANHEYAEYHYQYEYEYEAAYEYAEYFYQYEYEYYHQHEYAYYAYQEEYEANDHEYEEYEYQYEYEYCAAQYEYAEAAYAEEYHYNHEEYDYQEYAYQYEYEARYAQPDQFHAYHYQEEYEYEDAEGQEDAYQAEYEYHADHEHAEYAYLNYYYYYHNYYYNHYDDNVPRDRGDGGDGDRRDRDDDDFDAAALPVCQVVWQWEWDCPPNFTKIQGDQKFQDDGGIWTWAAEPVQFGGFTDHPVQADPRYRVDGRAHQDAAQHSNDDQWDDDDQEIGGEHAEGQAEEYEYEGEYEYEAYEYQYAYEYQAAYEYYDAYEFAQVLLQWLCCQAQVCDGPPDPDDRDPRNRRIHRNQQDDPPVSGGPLQLSSQHRYFYWHAPPVGAIHHQEYEYEANYEYHGEYAGQAEYEYEHAYEYEAHYYHNNRHPPDNDHHYYYYNYYYYPYGGPPSHDSPDDDHCRDDDDDDPPPDDDDGTMRMDTSHMDID